Protein AF-0000000076540884 (afdb_homodimer)

InterPro domains:
  IPR003689 Zinc/iron permease [PF02535] (34-153)
  IPR003689 Zinc/iron permease [PF02535] (154-311)
  IPR050799 Zinc Iron Protein (ZIP) Transporter [PTHR12191] (154-318)

Radius of gyration: 28.79 Å; Cα contacts (8 Å, |Δi|>4): 796; chains: 2; bounding box: 103×84×70 Å

Structure (mmCIF, N/CA/C/O backbone):
data_AF-0000000076540884-model_v1
#
loop_
_entity.id
_entity.type
_entity.pdbx_description
1 polymer 'Zinc transporter ZIP12'
#
loop_
_atom_site.group_PDB
_atom_site.id
_atom_site.type_symbol
_atom_site.label_atom_id
_atom_site.label_alt_id
_atom_site.label_comp_id
_atom_site.label_asym_id
_atom_site.label_entity_id
_atom_site.label_seq_id
_atom_site.pdbx_PDB_ins_code
_atom_site.Cartn_x
_atom_site.Cartn_y
_atom_site.Cartn_z
_atom_site.occupancy
_atom_site.B_iso_or_equiv
_atom_site.auth_seq_id
_atom_site.auth_comp_id
_atom_site.auth_asym_id
_atom_site.auth_atom_id
_atom_site.pdbx_PDB_model_num
ATOM 1 N N . MET A 1 1 ? -57.438 -40.156 20.078 1 32.84 1 MET A N 1
ATOM 2 C CA . MET A 1 1 ? -56.438 -39.188 19.578 1 32.84 1 MET A CA 1
ATOM 3 C C . MET A 1 1 ? -57 -37.781 19.547 1 32.84 1 MET A C 1
ATOM 5 O O . MET A 1 1 ? -58 -37.531 18.891 1 32.84 1 MET A O 1
ATOM 9 N N . SER A 1 2 ? -56.781 -36.844 20.578 1 42.16 2 SER A N 1
ATOM 10 C CA . SER A 1 2 ? -57.75 -35.844 21 1 42.16 2 SER A CA 1
ATOM 11 C C . SER A 1 2 ? -57.781 -34.656 20.016 1 42.16 2 SER A C 1
ATOM 13 O O . SER A 1 2 ? -56.75 -34.281 19.453 1 42.16 2 SER A O 1
ATOM 15 N N . PRO A 1 3 ? -59 -34.312 19.531 1 53.84 3 PRO A N 1
ATOM 16 C CA . PRO A 1 3 ? -59.312 -33.188 18.625 1 53.84 3 PRO A CA 1
ATOM 17 C C . PRO A 1 3 ? -58.594 -31.906 19.016 1 53.84 3 PRO A C 1
ATOM 19 O O . PRO A 1 3 ? -58.438 -31 18.188 1 53.84 3 PRO A O 1
ATOM 22 N N . GLY A 1 4 ? -58.219 -31.656 20.297 1 49.09 4 GLY A N 1
ATOM 23 C CA . GLY A 1 4 ? -57.656 -30.438 20.797 1 49.09 4 GLY A CA 1
ATOM 24 C C . GLY A 1 4 ? -56.281 -30.156 20.219 1 49.09 4 GLY A C 1
ATOM 25 O O . GLY A 1 4 ? -55.844 -29 20.141 1 49.09 4 GLY A O 1
ATOM 26 N N . ILE A 1 5 ? -55.469 -31.234 19.969 1 48.28 5 ILE A N 1
ATOM 27 C CA . ILE A 1 5 ? -54.125 -31.047 19.453 1 48.28 5 ILE A CA 1
ATOM 28 C C . ILE A 1 5 ? -54.156 -30.5 18.031 1 48.28 5 ILE A C 1
ATOM 30 O O . ILE A 1 5 ? -53.375 -29.625 17.688 1 48.28 5 ILE A O 1
ATOM 34 N N . ILE A 1 6 ? -55.219 -31 17.234 1 46.09 6 ILE A N 1
ATOM 35 C CA . ILE A 1 6 ? -55.312 -30.562 15.844 1 46.09 6 ILE A CA 1
ATOM 36 C C . ILE A 1 6 ? -55.656 -29.078 15.797 1 46.09 6 ILE A C 1
ATOM 38 O O . ILE A 1 6 ? -55.094 -28.328 14.984 1 46.09 6 ILE A O 1
ATOM 42 N N . GLN A 1 7 ? -56.656 -28.641 16.656 1 44.03 7 GLN A N 1
ATOM 43 C CA . GLN A 1 7 ? -57.062 -27.234 16.609 1 44.03 7 GLN A CA 1
ATOM 44 C C . GLN A 1 7 ? -55.906 -26.297 16.969 1 44.03 7 GLN A C 1
ATOM 46 O O . GLN A 1 7 ? -55.812 -25.203 16.406 1 44.03 7 GLN A O 1
ATOM 51 N N . GLN A 1 8 ? -55.094 -26.703 18.047 1 43.41 8 GLN A N 1
ATOM 52 C CA . GLN A 1 8 ? -53.969 -25.828 18.406 1 43.41 8 GLN A CA 1
ATOM 53 C C . GLN A 1 8 ? -53 -25.703 17.266 1 43.41 8 GLN A C 1
ATOM 55 O O . GLN A 1 8 ? -52.344 -24.656 17.109 1 43.41 8 GLN A O 1
ATOM 60 N N . LEU A 1 9 ? -52.719 -26.828 16.516 1 40.81 9 LEU A N 1
ATOM 61 C CA . LEU A 1 9 ? -51.844 -26.719 15.344 1 40.81 9 LEU A CA 1
ATOM 62 C C . LEU A 1 9 ? -52.438 -25.734 14.328 1 40.81 9 LEU A C 1
ATOM 64 O O . LEU A 1 9 ? -51.688 -24.984 13.68 1 40.81 9 LEU A O 1
ATOM 68 N N . LEU A 1 10 ? -53.719 -25.938 13.953 1 39.59 10 LEU A N 1
ATOM 69 C CA . LEU A 1 10 ? -54.344 -25.094 12.938 1 39.59 10 LEU A CA 1
ATOM 70 C C . LEU A 1 10 ? -54.438 -23.641 13.422 1 39.59 10 LEU A C 1
ATOM 72 O O . LEU A 1 10 ? -54.438 -22.719 12.609 1 39.59 10 LEU A O 1
ATOM 76 N N . SER A 1 11 ? -54.906 -23.438 14.625 1 38.47 11 SER A N 1
ATOM 77 C CA . SER A 1 11 ? -55.062 -22.031 15.031 1 38.47 11 SER A CA 1
ATOM 78 C C . SER A 1 11 ? -53.688 -21.359 15.195 1 38.47 11 SER A C 1
ATOM 80 O O . SER A 1 11 ? -53.625 -20.234 15.672 1 38.47 11 SER A O 1
ATOM 82 N N . CYS A 1 12 ? -52.594 -22.234 15.445 1 35.25 12 CYS A N 1
ATOM 83 C CA . CYS A 1 12 ? -51.344 -21.5 15.414 1 35.25 12 CYS A CA 1
ATOM 84 C C . CYS A 1 12 ? -51.281 -20.578 14.203 1 35.25 12 CYS A C 1
ATOM 86 O O . CYS A 1 12 ? -51 -21.031 13.086 1 35.25 12 CYS A O 1
ATOM 88 N N . SER A 1 13 ? -52.25 -19.75 14.023 1 35.16 13 SER A N 1
ATOM 89 C CA . SER A 1 13 ? -52.219 -18.578 13.156 1 35.16 13 SER A CA 1
ATOM 90 C C . SER A 1 13 ? -50.781 -18.078 12.992 1 35.16 13 SER A C 1
ATOM 92 O O . SER A 1 13 ? -50.094 -17.828 13.984 1 35.16 13 SER A O 1
ATOM 94 N N . CYS A 1 14 ? -50.031 -18.547 12.016 1 34.31 14 CYS A N 1
ATOM 95 C CA . CYS A 1 14 ? -48.812 -17.984 11.422 1 34.31 14 CYS A CA 1
ATOM 96 C C . CYS A 1 14 ? -48.812 -16.469 11.539 1 34.31 14 CYS A C 1
ATOM 98 O O . CYS A 1 14 ? -49.469 -15.773 10.75 1 34.31 14 CYS A O 1
ATOM 100 N N . GLN A 1 15 ? -49.219 -15.812 12.656 1 34.16 15 GLN A N 1
ATOM 101 C CA . GLN A 1 15 ? -48.906 -14.391 12.711 1 34.16 15 GLN A CA 1
ATOM 102 C C . GLN A 1 15 ? -47.625 -14.07 11.914 1 34.16 15 GLN A C 1
ATOM 104 O O . GLN A 1 15 ? -46.562 -14.656 12.164 1 34.16 15 GLN A O 1
ATOM 109 N N . LEU A 1 16 ? -47.781 -13.781 10.617 1 33.38 16 LEU A N 1
ATOM 110 C CA . LEU A 1 16 ? -46.781 -13.125 9.773 1 33.38 16 LEU A CA 1
ATOM 111 C C . LEU A 1 16 ? -45.875 -12.234 10.617 1 33.38 16 LEU A C 1
ATOM 113 O O . LEU A 1 16 ? -46.344 -11.516 11.5 1 33.38 16 LEU A O 1
ATOM 117 N N . PRO A 1 17 ? -44.625 -12.766 10.844 1 36.53 17 PRO A N 1
ATOM 118 C CA . PRO A 1 17 ? -43.75 -11.844 11.562 1 36.53 17 PRO A CA 1
ATOM 119 C C . PRO A 1 17 ? -44.094 -10.375 11.305 1 36.53 17 PRO A C 1
ATOM 121 O O . PRO A 1 17 ? -44.531 -10.023 10.211 1 36.53 17 PRO A O 1
ATOM 124 N N . GLU A 1 18 ? -44.781 -9.664 12.211 1 36.97 18 GLU A N 1
ATOM 125 C CA . GLU A 1 18 ? -44.969 -8.211 12.156 1 36.97 18 GLU A CA 1
ATOM 126 C C . GLU A 1 18 ? -43.969 -7.562 11.18 1 36.97 18 GLU A C 1
ATOM 128 O O . GLU A 1 18 ? -42.938 -8.141 10.852 1 36.97 18 GLU A O 1
ATOM 133 N N . ASP A 1 19 ? -44.375 -6.234 10.781 1 34.28 19 ASP A N 1
ATOM 134 C CA . ASP A 1 19 ? -43.844 -5.27 9.828 1 34.28 19 ASP A CA 1
ATOM 135 C C . ASP A 1 19 ? -42.344 -5.176 9.922 1 34.28 19 ASP A C 1
ATOM 137 O O . ASP A 1 19 ? -41.781 -4.836 10.977 1 34.28 19 ASP A O 1
ATOM 141 N N . GLN A 1 20 ? -41.562 -6.066 9.578 1 36.38 20 GLN A N 1
ATOM 142 C CA . GLN A 1 20 ? -40.219 -5.633 9.195 1 36.38 20 GLN A CA 1
ATOM 143 C C . GLN A 1 20 ? -40.188 -4.129 8.945 1 36.38 20 GLN A C 1
ATOM 145 O O . GLN A 1 20 ? -40.75 -3.643 7.961 1 36.38 20 GLN A O 1
ATOM 150 N N . ALA A 1 21 ? -40.562 -3.299 9.875 1 35.16 21 ALA A N 1
ATOM 151 C CA . ALA A 1 21 ? -40.531 -1.841 9.82 1 35.16 21 ALA A CA 1
ATOM 152 C C . ALA A 1 21 ? -39.531 -1.366 8.773 1 35.16 21 ALA A C 1
ATOM 154 O O . ALA A 1 21 ? -38.312 -1.637 8.883 1 35.16 21 ALA A O 1
ATOM 155 N N . THR A 1 22 ? -39.75 -1.395 7.555 1 40.94 22 THR A N 1
ATOM 156 C CA . THR A 1 22 ? -39.031 -0.708 6.488 1 40.94 22 THR A CA 1
ATOM 157 C C . THR A 1 22 ? -38.281 0.488 7.039 1 40.94 22 THR A C 1
ATOM 159 O O . THR A 1 22 ? -38.875 1.412 7.598 1 40.94 22 THR A O 1
ATOM 162 N N . LYS A 1 23 ? -37.312 0.37 7.836 1 44.16 23 LYS A N 1
ATOM 163 C CA . LYS A 1 23 ? -36.469 1.524 8.172 1 44.16 23 LYS A CA 1
ATOM 164 C C . LYS A 1 23 ? -36.625 2.637 7.141 1 44.16 23 LYS A C 1
ATOM 166 O O . LYS A 1 23 ? -36.344 2.439 5.957 1 44.16 23 LYS A O 1
ATOM 171 N N . LEU A 1 24 ? -37.594 3.488 7.219 1 49.41 24 LEU A N 1
ATOM 172 C CA . LEU A 1 24 ? -37.781 4.664 6.371 1 49.41 24 LEU A CA 1
ATOM 173 C C . LEU A 1 24 ? -36.438 5.363 6.133 1 49.41 24 LEU A C 1
ATOM 175 O O . LEU A 1 24 ? -35.625 5.488 7.055 1 49.41 24 LEU A O 1
ATOM 179 N N . PRO A 1 25 ? -36.094 5.375 4.832 1 59.09 25 PRO A N 1
ATOM 180 C CA . PRO A 1 25 ? -34.906 6.184 4.547 1 59.09 25 PRO A CA 1
ATOM 181 C C . PRO A 1 25 ? -34.875 7.488 5.344 1 59.09 25 PRO A C 1
ATOM 183 O O . PRO A 1 25 ? -35.938 8.039 5.672 1 59.09 25 PRO A O 1
ATOM 186 N N . PRO A 1 26 ? -33.844 7.73 6.023 1 61.72 26 PRO A N 1
ATOM 187 C CA . PRO A 1 26 ? -33.719 8.969 6.793 1 61.72 26 PRO A CA 1
ATOM 188 C C . PRO A 1 26 ? -34.25 10.188 6.027 1 61.72 26 PRO A C 1
ATOM 190 O O . PRO A 1 26 ? -34.156 10.227 4.797 1 61.72 26 PRO A O 1
ATOM 193 N N . THR A 1 27 ? -35.031 11.031 6.656 1 71.06 27 THR A N 1
ATOM 194 C CA . THR A 1 27 ? -35.469 12.297 6.062 1 71.06 27 THR A CA 1
ATOM 195 C C . THR A 1 27 ? -34.281 13.125 5.621 1 71.06 27 THR A C 1
ATOM 197 O O . THR A 1 27 ? -33.156 12.906 6.098 1 71.06 27 THR A O 1
ATOM 200 N N . THR A 1 28 ? -34.469 13.938 4.578 1 73.12 28 THR A N 1
ATOM 201 C CA . THR A 1 28 ? -33.406 14.781 4.047 1 73.12 28 THR A CA 1
ATOM 202 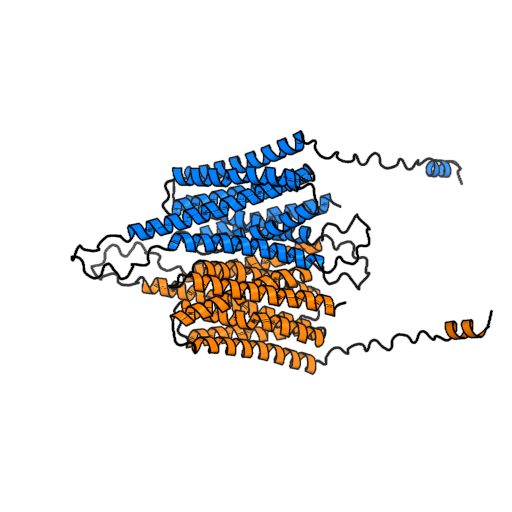C C . THR A 1 28 ? -32.719 15.57 5.164 1 73.12 28 THR A C 1
ATOM 204 O O . THR A 1 28 ? -31.5 15.711 5.18 1 73.12 28 THR A O 1
ATOM 207 N N . LEU A 1 29 ? -33.594 16.047 6.074 1 73.94 29 LEU A N 1
ATOM 208 C CA . LEU A 1 29 ? -33.062 16.828 7.184 1 73.94 29 LEU A CA 1
ATOM 209 C C . LEU A 1 29 ? -32.25 15.945 8.125 1 73.94 29 LEU A C 1
ATOM 211 O O . LEU A 1 29 ? -31.203 16.375 8.648 1 73.94 29 LEU A O 1
ATOM 215 N N . GLU A 1 30 ? -32.75 14.773 8.234 1 73.69 30 GLU A N 1
ATOM 216 C CA . GLU A 1 30 ? -32.031 13.859 9.117 1 73.69 30 GLU A CA 1
ATOM 217 C C . GLU A 1 30 ? -30.719 13.406 8.484 1 73.69 30 GLU A C 1
ATOM 219 O O . GLU A 1 30 ? -29.688 13.367 9.156 1 73.69 30 GLU A O 1
ATOM 224 N N . LYS A 1 31 ? -30.828 13.289 7.277 1 80.5 31 LYS A N 1
ATOM 225 C CA . LYS A 1 31 ? -29.641 12.852 6.547 1 80.5 31 LYS A CA 1
ATOM 226 C C . LYS A 1 31 ? -28.578 13.938 6.539 1 80.5 31 LYS A C 1
ATOM 228 O O . LYS A 1 31 ? -27.406 13.68 6.867 1 80.5 31 LYS A O 1
ATOM 233 N N . TYR A 1 32 ? -29 15.148 6.223 1 85 32 TYR A N 1
ATOM 234 C CA . TYR A 1 32 ? -28.062 16.266 6.137 1 85 32 TYR A CA 1
ATOM 235 C C . TYR A 1 32 ? -27.594 16.688 7.52 1 85 32 TYR A C 1
ATOM 237 O O . TYR A 1 32 ? -26.422 17.047 7.699 1 85 32 TYR A O 1
ATOM 245 N N . GLY A 1 33 ? -28.422 16.609 8.445 1 88.81 33 GLY A N 1
ATOM 246 C CA . GLY A 1 33 ? -28.062 16.984 9.797 1 88.81 33 GLY A CA 1
ATOM 247 C C . GLY A 1 33 ? -27.094 16.016 10.453 1 88.81 33 GLY A C 1
ATOM 248 O O . GLY A 1 33 ? -26.047 16.422 10.945 1 88.81 33 GLY A O 1
ATOM 249 N N . TYR A 1 34 ? -27.453 14.75 10.391 1 87.06 34 TYR A N 1
ATOM 250 C CA . TYR A 1 34 ? -26.625 13.742 11.039 1 87.06 34 TYR A CA 1
ATOM 251 C C . TYR A 1 34 ? -25.266 13.648 10.359 1 87.06 34 TYR A C 1
ATOM 253 O O . TYR A 1 34 ? -24.234 13.516 11.031 1 87.06 34 TYR A O 1
ATOM 261 N N . SER A 1 35 ? -25.281 13.727 9.109 1 89.75 35 SER A N 1
ATOM 262 C CA . SER A 1 35 ? -24.016 13.625 8.398 1 89.75 35 SER A CA 1
ATOM 263 C C . SER A 1 35 ? -23.141 14.844 8.648 1 89.75 35 SER A C 1
ATOM 265 O O . SER A 1 35 ? -21.922 14.719 8.82 1 89.75 35 SER A O 1
ATOM 267 N N . THR A 1 36 ? -23.75 16.047 8.68 1 92.69 36 THR A N 1
ATOM 268 C CA . THR A 1 36 ? -23 17.266 8.984 1 92.69 36 THR A CA 1
ATOM 269 C C . THR A 1 36 ? -22.422 17.203 10.391 1 92.69 36 THR A C 1
ATOM 271 O O . THR A 1 36 ? -21.281 17.594 10.625 1 92.69 36 THR A O 1
ATOM 274 N N . ALA A 1 37 ? -23.172 16.719 11.273 1 92.31 37 ALA A N 1
ATOM 275 C CA . ALA A 1 37 ? -22.703 16.562 12.648 1 92.31 37 ALA A CA 1
ATOM 276 C C . ALA A 1 37 ? -21.562 15.57 12.727 1 92.31 37 ALA A C 1
ATOM 278 O O . ALA A 1 37 ? -20.609 15.773 13.484 1 92.31 37 ALA A O 1
ATOM 279 N N . ALA A 1 38 ? -21.688 14.609 11.969 1 90.38 38 ALA A N 1
ATOM 280 C CA . ALA A 1 38 ? -20.641 13.594 11.953 1 90.38 38 ALA A CA 1
ATOM 281 C C . ALA A 1 38 ? -19.328 14.18 11.469 1 90.38 38 ALA A C 1
ATOM 283 O O . ALA A 1 38 ? -18.281 13.969 12.086 1 90.38 38 ALA A O 1
ATOM 284 N N . VAL A 1 39 ? -19.391 14.891 10.398 1 92.06 39 VAL A N 1
ATOM 285 C CA . VAL A 1 39 ? -18.172 15.477 9.844 1 92.06 39 VAL A CA 1
ATOM 286 C C . VAL A 1 39 ? -17.641 16.562 10.789 1 92.06 39 VAL A C 1
ATOM 288 O O . VAL A 1 39 ? -16.438 16.719 10.938 1 92.06 39 VAL A O 1
ATOM 291 N N . ALA A 1 40 ? -18.547 17.281 11.398 1 92.81 40 ALA A N 1
ATOM 292 C CA . ALA A 1 40 ? -18.141 18.266 12.391 1 92.81 40 ALA A CA 1
ATOM 293 C C . ALA A 1 40 ? -17.406 17.594 13.555 1 92.81 40 ALA A C 1
ATOM 295 O O . ALA A 1 40 ? -16.375 18.109 14.016 1 92.81 40 ALA A O 1
ATOM 296 N N . LEU A 1 41 ? -17.922 16.562 13.969 1 88.12 41 LEU A N 1
ATOM 297 C CA . LEU A 1 41 ? -17.281 15.805 15.047 1 88.12 41 LEU A CA 1
ATOM 298 C C . LEU A 1 41 ? -15.906 15.32 14.625 1 88.12 41 LEU A C 1
ATOM 300 O O . LEU A 1 41 ? -14.961 15.375 15.414 1 88.12 41 LEU A O 1
ATOM 304 N N . LEU A 1 42 ? -15.852 14.883 13.445 1 86.25 42 LEU A N 1
ATOM 305 C CA . LEU A 1 42 ? -14.57 14.406 12.922 1 86.25 42 LEU A CA 1
ATOM 306 C C . LEU A 1 42 ? -13.562 15.547 12.852 1 86.25 42 LEU A C 1
ATOM 308 O O . LEU A 1 42 ? -12.406 15.383 13.266 1 86.25 42 LEU A O 1
ATOM 312 N N . THR A 1 43 ? -14.008 16.625 12.344 1 87 43 THR A N 1
ATOM 313 C CA . THR A 1 43 ? -13.125 17.781 12.172 1 87 43 THR A CA 1
ATOM 314 C C . THR A 1 43 ? -12.703 18.344 13.531 1 87 43 THR A C 1
ATOM 316 O O . THR A 1 43 ? -11.523 18.609 13.75 1 87 43 THR A O 1
ATOM 319 N N . LEU A 1 44 ? -13.609 18.438 14.414 1 85.38 44 LEU A N 1
ATOM 320 C CA . LEU A 1 44 ? -13.312 18.969 15.742 1 85.38 44 LEU A CA 1
ATOM 321 C C . LEU A 1 44 ? -12.453 17.984 16.531 1 85.38 44 LEU A C 1
ATOM 323 O O . LEU A 1 44 ? -11.531 18.375 17.234 1 85.38 44 LEU A O 1
ATOM 327 N N . GLY A 1 45 ? -12.852 16.75 16.422 1 77.44 45 GLY A N 1
ATOM 328 C CA . GLY A 1 45 ? -12.055 15.734 17.078 1 77.44 45 GLY A CA 1
ATOM 329 C C . GLY A 1 45 ? -10.609 15.711 16.641 1 77.44 45 GLY A C 1
ATOM 330 O O . GLY A 1 45 ? -9.695 15.578 17.453 1 77.44 45 GLY A O 1
ATOM 331 N N . SER A 1 46 ? -10.406 15.852 15.352 1 76.56 46 SER A N 1
ATOM 332 C CA . SER A 1 46 ? -9.047 15.836 14.812 1 76.56 46 SER A CA 1
ATOM 333 C C . SER A 1 46 ? -8.266 17.078 15.234 1 76.56 46 SER A C 1
ATOM 335 O O . SER A 1 46 ? -7.07 16.984 15.516 1 76.56 46 SER A O 1
ATOM 337 N N . MET A 1 47 ? -8.992 18.188 15.367 1 80 47 MET A N 1
ATOM 338 C CA . MET A 1 47 ? -8.352 19.406 15.844 1 80 47 MET A CA 1
ATOM 339 C C . MET A 1 47 ? -7.973 19.297 17.312 1 80 47 MET A C 1
ATOM 341 O O . MET A 1 47 ? -6.918 19.766 17.734 1 80 47 MET A O 1
ATOM 345 N N . LEU A 1 48 ? -8.797 18.641 18 1 75.56 48 LEU A N 1
ATOM 346 C CA . LEU A 1 48 ? -8.508 18.438 19.422 1 75.56 48 LEU A CA 1
ATOM 347 C C . LEU A 1 48 ? -7.305 17.516 19.609 1 75.56 48 LEU A C 1
ATOM 349 O O . LEU A 1 48 ? -6.477 17.75 20.484 1 75.56 48 LEU A O 1
ATOM 353 N N . GLY A 1 49 ? -7.223 16.547 18.781 1 70.81 49 GLY A N 1
ATOM 354 C CA . GLY A 1 49 ? -6.059 15.68 18.812 1 70.81 49 GLY A CA 1
ATOM 355 C C . GLY A 1 49 ? -4.754 16.422 18.578 1 70.81 49 GLY A C 1
ATOM 356 O O . GLY A 1 49 ? -3.758 16.156 19.25 1 70.81 49 GLY A O 1
ATOM 357 N N . THR A 1 50 ? -4.812 17.328 17.719 1 73 50 THR A N 1
ATOM 358 C CA . THR A 1 50 ? -3.627 18.109 17.375 1 73 50 THR A CA 1
ATOM 359 C C . THR A 1 50 ? -3.232 19.016 18.531 1 73 50 THR A C 1
ATOM 361 O O . THR A 1 50 ? -2.045 19.219 18.797 1 73 50 THR A O 1
ATOM 364 N N . THR A 1 51 ? -4.227 19.5 19.234 1 71.19 51 THR A N 1
ATOM 365 C CA . THR A 1 51 ? -3.963 20.375 20.375 1 71.19 51 THR A CA 1
ATOM 366 C C . THR A 1 51 ? -3.303 19.609 21.516 1 71.19 51 THR A C 1
ATOM 368 O O . THR A 1 51 ? -2.518 20.172 22.281 1 71.19 51 THR A O 1
ATOM 371 N N . LEU A 1 52 ? -3.578 18.328 21.531 1 66.62 52 LEU A N 1
ATOM 372 C CA . LEU A 1 52 ? -2.988 17.5 22.578 1 66.62 52 LEU A CA 1
ATOM 373 C C . LEU A 1 52 ? -1.477 17.391 22.391 1 66.62 52 LEU A C 1
ATOM 375 O O . LEU A 1 52 ? -0.738 17.266 23.375 1 66.62 52 LEU A O 1
ATOM 379 N N . ILE A 1 53 ? -1.102 17.438 21.156 1 64.25 53 ILE A N 1
ATOM 380 C CA . ILE A 1 53 ? 0.325 17.375 20.859 1 64.25 53 ILE A CA 1
ATOM 381 C C . ILE A 1 53 ? 1.006 18.656 21.328 1 64.25 53 ILE A C 1
ATOM 383 O O . ILE A 1 53 ? 2.166 18.641 21.75 1 64.25 53 ILE A O 1
ATOM 387 N N . LEU A 1 54 ? 0.262 19.688 21.281 1 63.09 54 LEU A N 1
ATOM 388 C CA . LEU A 1 54 ? 0.835 20.969 21.672 1 63.09 54 LEU A CA 1
ATOM 389 C C . LEU A 1 54 ? 1.036 21.031 23.188 1 63.09 54 LEU A C 1
ATOM 391 O O . LEU A 1 54 ? 1.901 21.766 23.672 1 63.09 54 LEU A O 1
ATOM 395 N N . PHE A 1 55 ? 0.251 20.312 23.891 1 57.94 55 PHE A N 1
ATOM 396 C CA . PHE A 1 55 ? 0.317 20.422 25.344 1 57.94 55 PHE A CA 1
ATOM 397 C C . PHE A 1 55 ? 1.422 19.531 25.906 1 57.94 55 PHE A C 1
ATOM 399 O O . PHE A 1 55 ? 1.626 19.484 27.125 1 57.94 55 PHE A O 1
ATOM 406 N N . HIS A 1 56 ? 1.919 18.672 25.109 1 56.47 56 HIS A N 1
ATOM 407 C CA . HIS A 1 56 ? 2.945 17.875 25.766 1 56.47 56 HIS A CA 1
ATOM 408 C C . HIS A 1 56 ? 4.328 18.484 25.562 1 56.47 56 HIS A C 1
ATOM 410 O O . HIS A 1 56 ? 4.695 18.859 24.453 1 56.47 56 HIS A O 1
ATOM 416 N N . SER A 1 57 ? 4.895 19 26.609 1 53 57 SER A N 1
ATOM 417 C CA . SER A 1 57 ? 6.074 19.828 26.828 1 53 57 SER A CA 1
ATOM 418 C C . SER A 1 57 ? 7.336 19.156 26.312 1 53 57 SER A C 1
ATOM 420 O O . SER A 1 57 ? 8.273 19.812 25.859 1 53 57 SER A O 1
ATOM 422 N N . CYS A 1 58 ? 7.547 17.828 26.594 1 55.94 58 CYS A N 1
ATOM 423 C CA . CYS A 1 58 ? 8.875 17.328 26.25 1 55.94 58 CYS A CA 1
ATOM 424 C C . CYS A 1 58 ? 8.883 16.75 24.844 1 55.94 58 CYS A C 1
ATOM 426 O O . CYS A 1 58 ? 8.031 15.922 24.5 1 55.94 58 CYS A O 1
ATOM 428 N N . GLU A 1 59 ? 9.641 17.406 24.031 1 61.53 59 GLU A N 1
ATOM 429 C CA . GLU A 1 59 ? 9.773 17.156 22.594 1 61.53 59 GLU A CA 1
ATOM 430 C C . GLU A 1 59 ? 9.883 15.656 22.312 1 61.53 59 GLU A C 1
ATOM 432 O O . GLU A 1 59 ? 9.242 15.148 21.391 1 61.53 59 GLU A O 1
ATOM 437 N N . GLU A 1 60 ? 10.586 14.992 23.297 1 66.06 60 GLU A N 1
ATOM 438 C CA . GLU A 1 60 ? 10.844 13.586 23.016 1 66.06 60 GLU A CA 1
ATOM 439 C C . GLU A 1 60 ? 9.586 12.742 23.219 1 66.06 60 GLU A C 1
ATOM 441 O O . GLU A 1 60 ? 9.289 11.852 22.422 1 66.06 60 GLU A O 1
ATOM 446 N N . ASN A 1 61 ? 8.922 13.039 24.312 1 73 61 ASN A N 1
ATOM 447 C CA . ASN A 1 61 ? 7.695 12.297 24.594 1 73 61 ASN A CA 1
ATOM 448 C C . ASN A 1 61 ? 6.617 12.578 23.547 1 73 61 ASN A C 1
ATOM 450 O O . ASN A 1 61 ? 5.832 11.688 23.219 1 73 61 ASN A O 1
ATOM 454 N N . TYR A 1 62 ? 6.844 13.695 23.078 1 69.19 62 TYR A N 1
ATOM 455 C CA . TYR A 1 62 ? 5.895 14.094 22.047 1 69.19 62 TYR A CA 1
ATOM 456 C C . TYR A 1 62 ? 6.066 13.242 20.797 1 69.19 62 TYR A C 1
ATOM 458 O O . TYR A 1 62 ? 5.082 12.742 20.234 1 69.19 62 TYR A O 1
ATOM 466 N N . ARG A 1 63 ? 7.238 12.977 20.453 1 71.75 63 ARG A N 1
ATOM 467 C CA . ARG A 1 63 ? 7.516 12.18 19.266 1 71.75 63 ARG A CA 1
ATOM 468 C C . ARG A 1 63 ? 7.051 10.734 19.453 1 71.75 63 ARG A C 1
ATOM 470 O O . ARG A 1 63 ? 6.547 10.117 18.516 1 71.75 63 ARG A O 1
ATOM 477 N N . LEU A 1 64 ? 7.18 10.344 20.656 1 78.88 64 LEU A N 1
ATOM 478 C CA . LEU A 1 64 ? 6.793 8.969 20.953 1 78.88 64 LEU A CA 1
ATOM 479 C C . LEU A 1 64 ? 5.277 8.805 20.891 1 78.88 64 LEU A C 1
ATOM 481 O O . LEU A 1 64 ? 4.781 7.848 20.297 1 78.88 64 LEU A O 1
ATOM 485 N N . ILE A 1 65 ? 4.633 9.703 21.438 1 77.12 65 ILE A N 1
ATOM 486 C CA . ILE A 1 65 ? 3.176 9.656 21.438 1 77.12 65 ILE A CA 1
ATOM 487 C C . ILE A 1 65 ? 2.658 9.805 20 1 77.12 65 ILE A C 1
ATOM 489 O O . ILE A 1 65 ? 1.691 9.141 19.625 1 77.12 65 ILE A O 1
ATOM 493 N N . LEU A 1 66 ? 3.357 10.609 19.328 1 73.75 66 LEU A N 1
ATOM 494 C CA . LEU A 1 66 ? 2.969 10.797 17.938 1 73.75 66 LEU A CA 1
ATOM 495 C C . LEU A 1 66 ? 3.096 9.492 17.156 1 73.75 66 LEU A C 1
ATOM 497 O O . LEU A 1 66 ? 2.244 9.172 16.312 1 73.75 66 LEU A O 1
ATOM 501 N N . GLN A 1 67 ? 4.078 8.781 17.406 1 80.19 67 GLN A N 1
ATOM 502 C CA . GLN A 1 67 ? 4.316 7.535 16.688 1 80.19 67 GLN A CA 1
ATOM 503 C C . GLN A 1 67 ? 3.266 6.488 17.047 1 80.19 67 GLN A C 1
ATOM 505 O O . GLN A 1 67 ? 2.889 5.672 16.203 1 80.19 67 GLN A O 1
ATOM 510 N N . LEU A 1 68 ? 2.779 6.543 18.25 1 83.75 68 LEU A N 1
ATOM 511 C CA . LEU A 1 68 ? 1.667 5.688 18.641 1 83.75 68 LEU A CA 1
ATOM 512 C C . LEU A 1 68 ? 0.435 5.969 17.781 1 83.75 68 LEU A C 1
ATOM 514 O O . LEU A 1 68 ? -0.202 5.043 17.281 1 83.75 68 LEU A O 1
ATOM 518 N N . PHE A 1 69 ? 0.239 7.195 17.594 1 77.56 69 PHE A N 1
ATOM 519 C CA . PHE A 1 69 ? -0.956 7.59 16.859 1 77.56 69 PHE A CA 1
ATOM 520 C C . PHE A 1 69 ? -0.78 7.344 15.359 1 77.56 69 PHE A C 1
ATOM 522 O O . PHE A 1 69 ? -1.743 7.016 14.664 1 77.56 69 PHE A O 1
ATOM 529 N N . VAL A 1 70 ? 0.42 7.523 14.859 1 78.75 70 VAL A N 1
ATOM 530 C CA . VAL A 1 70 ? 0.684 7.199 13.461 1 78.75 70 VAL A CA 1
ATOM 531 C C . VAL A 1 70 ? 0.448 5.711 13.219 1 78.75 70 VAL A C 1
ATOM 533 O O . VAL A 1 70 ? -0.176 5.328 12.227 1 78.75 70 VAL A O 1
ATOM 536 N N . GLY A 1 71 ? 0.95 4.898 14.164 1 86.62 71 GLY A N 1
ATOM 537 C CA . GLY A 1 71 ? 0.683 3.473 14.078 1 86.62 71 GLY A CA 1
ATOM 538 C C . GLY A 1 71 ? -0.797 3.141 14.086 1 86.62 71 GLY A C 1
ATOM 539 O O . GLY A 1 71 ? -1.254 2.303 13.305 1 86.62 71 GLY A O 1
ATOM 540 N N . LEU A 1 72 ? -1.49 3.791 14.914 1 84.44 72 LEU A N 1
ATOM 541 C CA . LEU A 1 72 ? -2.934 3.598 14.992 1 84.44 72 LEU A CA 1
ATOM 542 C C . LEU A 1 72 ? -3.607 3.973 13.68 1 84.44 72 LEU A C 1
ATOM 544 O O . LEU A 1 72 ? -4.5 3.264 13.211 1 84.44 72 LEU A O 1
ATOM 548 N N . ALA A 1 73 ? -3.186 5.047 13.117 1 78.94 73 ALA A N 1
ATOM 549 C CA . ALA A 1 73 ? -3.744 5.512 11.852 1 78.94 73 ALA A CA 1
ATOM 550 C C . ALA A 1 73 ? -3.479 4.512 10.734 1 78.94 73 ALA A C 1
ATOM 552 O O . ALA A 1 73 ? -4.383 4.176 9.969 1 78.94 73 ALA A O 1
ATOM 553 N N . VAL A 1 74 ? -2.246 4.039 10.609 1 87.19 74 VAL A N 1
ATOM 554 C CA . VAL A 1 74 ? -1.871 3.076 9.578 1 87.19 74 VAL A CA 1
ATOM 555 C C . VAL A 1 74 ? -2.703 1.805 9.734 1 87.19 74 VAL A C 1
ATOM 557 O O . VAL A 1 74 ? -3.234 1.282 8.75 1 87.19 74 VAL A O 1
ATOM 560 N N . GLY A 1 75 ? -2.816 1.321 10.984 1 89.31 75 GLY A N 1
ATOM 561 C CA . GLY A 1 75 ? -3.604 0.127 11.25 1 89.31 75 GLY A CA 1
ATOM 562 C C . GLY A 1 75 ? -5.07 0.291 10.898 1 89.31 75 GLY A C 1
ATOM 563 O O . GLY A 1 75 ? -5.672 -0.595 10.289 1 89.31 75 GLY A O 1
ATOM 564 N N . THR A 1 76 ? -5.625 1.356 11.234 1 84.12 76 THR A N 1
ATOM 565 C CA . THR A 1 76 ? -7.047 1.593 11 1 84.12 76 THR A CA 1
ATOM 566 C C . THR A 1 76 ? -7.328 1.789 9.516 1 84.12 76 THR A C 1
ATOM 568 O O . THR A 1 76 ? -8.258 1.189 8.969 1 84.12 76 THR A O 1
ATOM 571 N N . LEU A 1 77 ? -6.523 2.613 8.867 1 82.19 77 LEU A N 1
ATOM 572 C CA . LEU A 1 77 ? -6.758 2.916 7.461 1 82.19 77 LEU A CA 1
ATOM 573 C C . LEU A 1 77 ? -6.535 1.682 6.594 1 82.19 77 LEU A C 1
ATOM 575 O O . LEU A 1 77 ? -7.367 1.358 5.742 1 82.19 77 LEU A O 1
ATOM 579 N N . SER A 1 78 ? -5.387 1.048 6.766 1 90.25 78 SER A N 1
ATOM 580 C CA . SER A 1 78 ? -5.121 -0.164 5.996 1 90.25 78 SER A CA 1
ATOM 581 C C . SER A 1 78 ? -6.121 -1.264 6.336 1 90.25 78 SER A C 1
ATOM 583 O O . SER A 1 78 ? -6.566 -1.999 5.453 1 90.25 78 SER A O 1
ATOM 585 N N . GLY A 1 79 ? -6.449 -1.371 7.664 1 88.38 79 GLY A N 1
ATOM 586 C CA . GLY A 1 79 ? -7.465 -2.334 8.062 1 88.38 79 GLY A CA 1
ATOM 587 C C . GLY A 1 79 ? -8.82 -2.07 7.434 1 88.38 79 GLY A C 1
ATOM 588 O O . GLY A 1 79 ? -9.508 -3.004 7.012 1 88.38 79 GLY A O 1
ATOM 589 N N . ASP A 1 80 ? -9.219 -0.864 7.387 1 82.81 80 ASP A N 1
ATOM 590 C CA . ASP A 1 80 ? -10.492 -0.512 6.777 1 82.81 80 ASP A CA 1
ATOM 591 C C . ASP A 1 80 ? -10.508 -0.868 5.293 1 82.81 80 ASP A C 1
ATOM 593 O O . ASP A 1 80 ? -11.484 -1.432 4.793 1 82.81 80 ASP A O 1
ATOM 597 N N . ALA A 1 81 ? -9.469 -0.515 4.613 1 87.19 81 ALA A N 1
ATOM 598 C CA . ALA A 1 81 ? -9.367 -0.817 3.189 1 87.19 81 ALA A CA 1
ATOM 599 C C . ALA A 1 81 ? -9.43 -2.322 2.941 1 87.19 81 ALA A C 1
ATOM 601 O O . ALA A 1 81 ? -10.164 -2.787 2.066 1 87.19 81 ALA A O 1
ATOM 602 N N . LEU A 1 82 ? -8.773 -3.117 3.752 1 90.56 82 LEU A N 1
ATOM 603 C CA . LEU A 1 82 ? -8.594 -4.539 3.477 1 90.56 82 LEU A CA 1
ATOM 604 C C . LEU A 1 82 ? -9.742 -5.355 4.055 1 90.56 82 LEU A C 1
ATOM 606 O O . LEU A 1 82 ? -10.227 -6.293 3.416 1 90.56 82 LEU A O 1
ATOM 610 N N . PHE A 1 83 ? -10.242 -4.988 5.227 1 86.81 83 PHE A N 1
ATOM 611 C CA . PHE A 1 83 ? -11.266 -5.785 5.895 1 86.81 83 PHE A CA 1
ATOM 612 C C . PHE A 1 83 ? -12.656 -5.379 5.426 1 86.81 83 PHE A C 1
ATOM 614 O O . PHE A 1 83 ? -13.586 -6.195 5.441 1 86.81 83 PHE A O 1
ATOM 621 N N . HIS A 1 84 ? -12.812 -4.148 5.047 1 82.19 84 HIS A N 1
ATOM 622 C CA . HIS A 1 84 ? -14.18 -3.674 4.828 1 82.19 84 HIS A CA 1
ATOM 623 C C . HIS A 1 84 ? -14.383 -3.24 3.381 1 82.19 84 HIS A C 1
ATOM 625 O O . HIS A 1 84 ? -15.188 -3.832 2.658 1 82.19 84 HIS A O 1
ATOM 631 N N . LEU A 1 85 ? -13.617 -2.361 2.912 1 82.31 85 LEU A N 1
ATOM 632 C CA . LEU A 1 85 ? -13.891 -1.729 1.627 1 82.31 85 LEU A CA 1
ATOM 633 C C . LEU A 1 85 ? -13.672 -2.707 0.479 1 82.31 85 LEU A C 1
ATOM 635 O O . LEU A 1 85 ? -14.523 -2.848 -0.397 1 82.31 85 LEU A O 1
ATOM 639 N N . ILE A 1 86 ? -12.531 -3.422 0.496 1 87.25 86 ILE A N 1
ATOM 640 C CA . ILE A 1 86 ? -12.203 -4.309 -0.615 1 87.25 86 ILE A CA 1
ATOM 641 C C . ILE A 1 86 ? -13.227 -5.438 -0.695 1 87.25 86 ILE A C 1
ATOM 643 O O . ILE A 1 86 ? -13.797 -5.695 -1.758 1 87.25 86 ILE A O 1
ATOM 647 N N . PRO A 1 87 ? -13.555 -6.109 0.384 1 85.19 87 PRO A N 1
ATOM 648 C CA . PRO A 1 87 ? -14.594 -7.141 0.297 1 85.19 87 PRO A CA 1
ATOM 649 C C . PRO A 1 87 ? -15.945 -6.578 -0.115 1 85.19 87 PRO A C 1
ATOM 651 O O . PRO A 1 87 ? -16.703 -7.234 -0.84 1 85.19 87 PRO A O 1
ATOM 654 N N . GLN A 1 88 ? -16.281 -5.395 0.341 1 78.88 88 GLN A N 1
ATOM 655 C CA . GLN A 1 88 ? -17.562 -4.77 -0.021 1 78.88 88 GLN A CA 1
ATOM 656 C C . GLN A 1 88 ? -17.625 -4.48 -1.519 1 78.88 88 GLN A C 1
ATOM 658 O O . GLN A 1 88 ? -18.641 -4.73 -2.16 1 78.88 88 GLN A O 1
ATOM 663 N N . VAL A 1 89 ? -16.594 -3.982 -2.023 1 81.25 89 VAL A N 1
ATOM 664 C CA . VAL A 1 89 ? -16.516 -3.635 -3.439 1 81.25 89 VAL A CA 1
ATOM 665 C C . VAL A 1 89 ? -16.578 -4.906 -4.285 1 81.25 89 VAL A C 1
ATOM 667 O O . VAL A 1 89 ? -17.156 -4.906 -5.379 1 81.25 89 VAL A O 1
ATOM 670 N N . LEU A 1 90 ? -15.992 -6.012 -3.754 1 83.31 90 LEU A N 1
ATOM 671 C CA . LEU A 1 90 ? -15.953 -7.266 -4.496 1 83.31 90 LEU A CA 1
ATOM 672 C C . LEU A 1 90 ? -17.25 -8.055 -4.305 1 83.31 90 LEU A C 1
ATOM 674 O O . LEU A 1 90 ? -17.453 -9.094 -4.93 1 83.31 90 LEU A O 1
ATOM 678 N N . GLY A 1 91 ? -18.219 -7.512 -3.631 1 71.19 91 GLY A N 1
ATOM 679 C CA . GLY A 1 91 ? -19.547 -8.07 -3.473 1 71.19 91 GLY A CA 1
ATOM 680 C C . GLY A 1 91 ? -19.594 -9.281 -2.559 1 71.19 91 GLY A C 1
ATOM 681 O O . GLY A 1 91 ? -20.453 -10.141 -2.695 1 71.19 91 GLY A O 1
ATOM 682 N N . LEU A 1 92 ? -18.656 -9.539 -1.851 1 58.12 92 LEU A N 1
ATOM 683 C CA . LEU A 1 92 ? -18.656 -10.695 -0.967 1 58.12 92 LEU A CA 1
ATOM 684 C C . LEU A 1 92 ? -19.703 -10.555 0.124 1 58.12 92 LEU A C 1
ATOM 686 O O . LEU A 1 92 ? -20.188 -11.555 0.661 1 58.12 92 LEU A O 1
ATOM 690 N N . HIS A 1 93 ? -20.141 -9.414 0.427 1 51.88 93 HIS A N 1
ATOM 691 C CA . HIS A 1 93 ? -21.203 -9.273 1.427 1 51.88 93 HIS A CA 1
ATOM 692 C C . HIS A 1 93 ? -22.578 -9.398 0.796 1 51.88 93 HIS A C 1
ATOM 694 O O . HIS A 1 93 ? -23.578 -9.562 1.503 1 51.88 93 HIS A O 1
ATOM 700 N N . LYS A 1 94 ? -22.812 -9.156 -0.506 1 47.91 94 LYS A N 1
ATOM 701 C CA . LYS A 1 94 ? -24.172 -9.133 -1.034 1 47.91 94 LYS A CA 1
ATOM 702 C C . LYS A 1 94 ? -24.656 -10.539 -1.387 1 47.91 94 LYS A C 1
ATOM 704 O O . LYS A 1 94 ? -25.703 -10.703 -2.016 1 47.91 94 LYS A O 1
ATOM 709 N N . GLN A 1 95 ? -24.109 -11.656 -1.161 1 39.62 95 GLN A N 1
ATOM 710 C CA . GLN A 1 95 ? -24.766 -12.844 -1.692 1 39.62 95 GLN A CA 1
ATOM 711 C C . GLN A 1 95 ? -26.219 -12.914 -1.245 1 39.62 95 GLN A C 1
ATOM 713 O O . GLN A 1 95 ? -27 -13.719 -1.759 1 39.62 95 GLN A O 1
ATOM 718 N N . GLU A 1 96 ? -26.594 -12.5 -0.068 1 37.75 96 GLU A N 1
ATOM 719 C CA . GLU A 1 96 ? -27.875 -13.125 0.229 1 37.75 96 GLU A CA 1
ATOM 720 C C . GLU A 1 96 ? -28.953 -12.672 -0.756 1 37.75 96 GLU A C 1
ATOM 722 O O . GLU A 1 96 ? -29.906 -13.422 -1.038 1 37.75 96 GLU A O 1
ATOM 727 N N . GLY A 1 97 ? -29.5 -11.367 -0.697 1 34.31 97 GLY A N 1
ATOM 728 C CA . GLY A 1 97 ? -30.875 -11.164 -1.096 1 34.31 97 GLY A CA 1
ATOM 729 C C . GLY A 1 97 ? -31.078 -11.203 -2.6 1 34.31 97 GLY A C 1
ATOM 730 O O . GLY A 1 97 ? -32.188 -11.453 -3.078 1 34.31 97 GLY A O 1
ATOM 731 N N . SER A 1 98 ? -30.594 -10.211 -3.406 1 35.34 98 SER A N 1
ATOM 732 C CA . SER A 1 98 ? -31.297 -10.094 -4.68 1 35.34 98 SER A CA 1
ATOM 733 C C . SER A 1 98 ? -30.875 -11.195 -5.648 1 35.34 98 SER A C 1
ATOM 735 O O . SER A 1 98 ? -29.688 -11.383 -5.914 1 35.34 98 SER A O 1
ATOM 737 N N . GLU A 1 99 ? -31.641 -12.305 -5.832 1 34.88 99 GLU A N 1
ATOM 738 C CA . GLU A 1 99 ? -31.828 -13.383 -6.793 1 34.88 99 GLU A CA 1
ATOM 739 C C . GLU A 1 99 ? -31.422 -12.945 -8.195 1 34.88 99 GLU A C 1
ATOM 741 O O . GLU A 1 99 ? -31.672 -13.656 -9.172 1 34.88 99 GLU A O 1
ATOM 746 N N . PHE A 1 100 ? -31.578 -11.633 -8.523 1 34.88 100 PHE A N 1
ATOM 747 C CA . PHE A 1 100 ? -31.594 -11.461 -9.977 1 34.88 100 PHE A CA 1
ATOM 748 C C . PHE A 1 100 ? -30.328 -12.047 -10.602 1 34.88 100 PHE A C 1
ATOM 750 O O . PHE A 1 100 ? -29.234 -11.93 -10.047 1 34.88 100 PHE A O 1
ATOM 757 N N . GLY A 1 101 ? -30.391 -13.07 -11.484 1 34.84 101 GLY A N 1
ATOM 758 C CA . GLY A 1 101 ? -29.625 -13.906 -12.391 1 34.84 101 GLY A CA 1
ATOM 759 C C . GLY A 1 101 ? -28.391 -13.219 -12.938 1 34.84 101 GLY A C 1
ATOM 760 O O . GLY A 1 101 ? -27.859 -13.617 -13.977 1 34.84 101 GLY A O 1
ATOM 761 N N . HIS A 1 102 ? -28.156 -11.898 -12.781 1 36.53 102 HIS A N 1
ATOM 762 C CA . HIS A 1 102 ? -27.203 -11.391 -13.758 1 36.53 102 HIS A CA 1
ATOM 763 C C . HIS A 1 102 ? -25.906 -12.172 -13.703 1 36.53 102 HIS A C 1
ATOM 765 O O . HIS A 1 102 ? -25.172 -12.109 -12.711 1 36.53 102 HIS A O 1
ATOM 771 N N . PHE A 1 103 ? -25.781 -13.328 -14.289 1 36.03 103 PHE A N 1
ATOM 772 C CA . PHE A 1 103 ? -24.703 -14.164 -14.805 1 36.03 103 PHE A CA 1
ATOM 773 C C . PHE A 1 103 ? -23.453 -13.336 -15.078 1 36.03 103 PHE A C 1
ATOM 775 O O . PHE A 1 103 ? -22.344 -13.875 -15.156 1 36.03 103 PHE A O 1
ATOM 782 N N . HIS A 1 104 ? -23.672 -12.18 -15.867 1 39.81 104 HIS A N 1
ATOM 783 C CA . HIS A 1 104 ? -22.594 -11.469 -16.547 1 39.81 104 HIS A CA 1
ATOM 784 C C . HIS A 1 104 ? -21.609 -10.883 -15.562 1 39.81 104 HIS A C 1
ATOM 786 O O . HIS A 1 104 ? -20.828 -9.984 -15.914 1 39.81 104 HIS A O 1
ATOM 792 N N . GLU A 1 105 ? -21.609 -11.148 -14.281 1 47.22 105 GLU A N 1
ATOM 793 C CA . GLU A 1 105 ? -21.062 -10.602 -13.039 1 47.22 105 GLU A CA 1
ATOM 794 C C . GLU A 1 105 ? -19.578 -10.898 -12.914 1 47.22 105 GLU A C 1
ATOM 796 O O . GLU A 1 105 ? -18.906 -10.414 -11.992 1 47.22 105 GLU A O 1
ATOM 801 N N . SER A 1 106 ? -19.062 -11.852 -13.695 1 50.62 106 SER A N 1
ATOM 802 C CA . SER A 1 106 ? -17.75 -12.477 -13.555 1 50.62 106 SER A CA 1
ATOM 803 C C . SER A 1 106 ? -16.641 -11.445 -13.711 1 50.62 106 SER A C 1
ATOM 805 O O . SER A 1 106 ? -15.641 -11.492 -12.992 1 50.62 106 SER A O 1
ATOM 807 N N . LYS A 1 107 ? -16.859 -10.438 -14.766 1 61.56 107 LYS A N 1
ATOM 808 C CA . LYS A 1 107 ? -15.812 -9.492 -15.102 1 61.56 107 LYS A CA 1
ATOM 809 C C . LYS A 1 107 ? -15.914 -8.234 -14.242 1 61.56 107 LYS A C 1
ATOM 811 O O . LYS A 1 107 ? -15.055 -7.348 -14.32 1 61.56 107 LYS A O 1
ATOM 816 N N . GLY A 1 108 ? -16.875 -8.195 -13.359 1 72.94 108 GLY A N 1
ATOM 817 C CA . GLY A 1 108 ? -17.156 -6.973 -12.625 1 72.94 108 GLY A CA 1
ATOM 818 C C . GLY A 1 108 ? -16.156 -6.672 -11.539 1 72.94 108 GLY A C 1
ATOM 819 O O . GLY A 1 108 ? -15.828 -5.508 -11.289 1 72.94 108 GLY A O 1
ATOM 820 N N . HIS A 1 109 ? -15.531 -7.73 -11.094 1 80.56 109 HIS A N 1
ATOM 821 C CA . HIS A 1 109 ? -14.602 -7.508 -9.992 1 80.56 109 HIS A CA 1
ATOM 822 C C . HIS A 1 109 ? -13.297 -6.906 -10.484 1 80.56 109 HIS A C 1
ATOM 824 O O . HIS A 1 109 ? -12.672 -6.105 -9.781 1 80.56 109 HIS A O 1
ATOM 830 N N . ILE A 1 110 ? -12.977 -7.168 -11.742 1 83.88 110 ILE A N 1
ATOM 831 C CA . ILE A 1 110 ? -11.719 -6.668 -12.297 1 83.88 110 ILE A CA 1
ATOM 832 C C . ILE A 1 110 ? -11.805 -5.152 -12.477 1 83.88 110 ILE A C 1
ATOM 834 O O . ILE A 1 110 ? -10.844 -4.434 -12.188 1 83.88 110 ILE A O 1
ATOM 838 N N . TRP A 1 111 ? -12.93 -4.652 -12.945 1 85.19 111 TRP A N 1
ATOM 839 C CA . TRP A 1 111 ? -13.094 -3.217 -13.156 1 85.19 111 TRP A CA 1
ATOM 840 C C . TRP A 1 111 ? -13.078 -2.465 -11.836 1 85.19 111 TRP A C 1
ATOM 842 O O . TRP A 1 111 ? -12.555 -1.35 -11.75 1 85.19 111 TRP A O 1
ATOM 852 N N . LYS A 1 112 ? -13.656 -3.088 -10.867 1 88.31 112 LYS A N 1
ATOM 853 C CA . LYS A 1 112 ? -13.641 -2.479 -9.539 1 88.31 112 LYS A CA 1
ATOM 854 C C . LYS A 1 112 ? -12.219 -2.402 -8.992 1 88.31 112 LYS A C 1
ATOM 856 O O . LYS A 1 112 ? -11.828 -1.392 -8.398 1 88.31 112 LYS A O 1
ATOM 861 N N . LEU A 1 113 ? -11.5 -3.486 -9.281 1 90.69 113 LEU A N 1
ATOM 862 C CA . LEU A 1 113 ? -10.109 -3.496 -8.82 1 90.69 113 LEU A CA 1
ATOM 863 C C . LEU A 1 113 ? -9.273 -2.492 -9.602 1 90.69 113 LEU A C 1
ATOM 865 O O . LEU A 1 113 ? -8.328 -1.908 -9.062 1 90.69 113 LEU A O 1
ATOM 869 N N . LEU A 1 114 ? -9.68 -2.281 -10.844 1 91.56 114 LEU A N 1
ATOM 870 C CA . LEU A 1 114 ? -9.039 -1.229 -11.625 1 91.56 114 LEU A CA 1
ATOM 871 C C . LEU A 1 114 ? -9.312 0.143 -11.016 1 91.56 114 LEU A C 1
ATOM 873 O O . LEU A 1 114 ? -8.438 1.007 -11 1 91.56 114 LEU A O 1
ATOM 877 N N . GLY A 1 115 ? -10.594 0.323 -10.602 1 90.69 115 GLY A N 1
ATOM 878 C CA . GLY A 1 115 ? -10.906 1.553 -9.891 1 90.69 115 GLY A CA 1
ATOM 879 C C . GLY A 1 115 ? -10.07 1.755 -8.641 1 90.69 115 GLY A C 1
ATOM 880 O O . GLY A 1 115 ? -9.664 2.877 -8.336 1 90.69 115 GLY A O 1
ATOM 881 N N . LEU A 1 116 ? -9.828 0.669 -7.891 1 92.88 116 LEU A N 1
ATOM 882 C CA . LEU A 1 116 ? -8.977 0.707 -6.711 1 92.88 116 LEU A CA 1
ATOM 883 C C . LEU A 1 116 ? -7.559 1.13 -7.074 1 92.88 116 LEU A C 1
ATOM 885 O O . LEU A 1 116 ? -6.984 2.01 -6.434 1 92.88 116 LEU A O 1
ATOM 889 N N . ILE A 1 117 ? -7 0.581 -8.125 1 94.94 117 ILE A N 1
ATOM 890 C CA . ILE A 1 117 ? -5.68 0.956 -8.625 1 94.94 117 ILE A CA 1
ATOM 891 C C . ILE A 1 117 ? -5.695 2.416 -9.07 1 94.94 117 ILE A C 1
ATOM 893 O O . ILE A 1 117 ? -4.719 3.143 -8.875 1 94.94 117 ILE A O 1
ATOM 897 N N . GLY A 1 118 ? -6.832 2.803 -9.695 1 92.88 118 GLY A N 1
ATOM 898 C CA . GLY A 1 118 ? -6.996 4.199 -10.062 1 92.88 118 GLY A CA 1
ATOM 899 C C . GLY A 1 118 ? -6.867 5.148 -8.891 1 92.88 118 GLY A C 1
ATOM 900 O O . GLY A 1 118 ? -6.301 6.234 -9.023 1 92.88 118 GLY A O 1
ATOM 901 N N . GLY A 1 119 ? -7.445 4.766 -7.758 1 88.81 119 GLY A N 1
ATOM 902 C CA . GLY A 1 119 ? -7.297 5.562 -6.551 1 88.81 119 GLY A CA 1
ATOM 903 C C . GLY A 1 119 ? -5.855 5.68 -6.086 1 88.81 119 GLY A C 1
ATOM 904 O O . GLY A 1 119 ? -5.398 6.773 -5.742 1 88.81 119 GLY A O 1
ATOM 905 N N . ILE A 1 120 ? -5.113 4.57 -6.082 1 92.5 120 ILE A N 1
ATOM 906 C CA . ILE A 1 120 ? -3.701 4.57 -5.711 1 92.5 120 ILE A CA 1
ATOM 907 C C . ILE A 1 120 ? -2.912 5.445 -6.68 1 92.5 120 ILE A C 1
ATOM 909 O O . ILE A 1 120 ? -2.145 6.312 -6.258 1 92.5 120 ILE A O 1
ATOM 913 N N . TYR A 1 121 ? -3.182 5.23 -7.953 1 93.69 121 TYR A N 1
ATOM 914 C CA . TYR A 1 121 ? -2.48 5.953 -9.008 1 93.69 121 TYR A CA 1
ATOM 915 C C . TYR A 1 121 ? -2.803 7.441 -8.961 1 93.69 121 TYR A C 1
ATOM 917 O O . TYR A 1 121 ? -1.92 8.281 -9.164 1 93.69 121 TYR A O 1
ATOM 925 N N . GLY A 1 122 ? -4.051 7.785 -8.773 1 87.88 122 GLY A N 1
ATOM 926 C CA . GLY A 1 122 ? -4.445 9.18 -8.672 1 87.88 122 GLY A CA 1
ATOM 927 C C . GLY A 1 122 ? -3.691 9.938 -7.59 1 87.88 122 GLY A C 1
ATOM 928 O O . GLY A 1 122 ? -3.219 11.047 -7.82 1 87.88 122 GLY A O 1
ATOM 929 N N . PHE A 1 123 ? -3.568 9.375 -6.516 1 83.31 123 PHE A N 1
ATOM 930 C CA . PHE A 1 123 ? -2.855 10.023 -5.426 1 83.31 123 PHE A CA 1
ATOM 931 C C . PHE A 1 123 ? -1.365 10.117 -5.73 1 83.31 123 PHE A C 1
ATOM 933 O O . PHE A 1 123 ? -0.716 11.109 -5.379 1 83.31 123 PHE A O 1
ATOM 940 N N . PHE A 1 124 ? -0.832 9.086 -6.297 1 88.12 124 PHE A N 1
ATOM 941 C CA . PHE A 1 124 ? 0.563 9.117 -6.719 1 88.12 124 PHE A CA 1
ATOM 942 C C . PHE A 1 124 ? 0.813 10.281 -7.676 1 88.12 124 PHE A C 1
ATOM 944 O O . PHE A 1 124 ? 1.795 11.008 -7.527 1 88.12 124 PHE A O 1
ATOM 951 N N . LEU A 1 125 ? -0.136 10.469 -8.633 1 88.19 125 LEU A N 1
ATOM 952 C CA . LEU A 1 125 ? -0.011 11.539 -9.617 1 88.19 125 LEU A CA 1
ATOM 953 C C . LEU A 1 125 ? -0.114 12.906 -8.945 1 88.19 125 LEU A C 1
ATOM 955 O O . LEU A 1 125 ? 0.645 13.82 -9.273 1 88.19 125 LEU A O 1
ATOM 959 N N . ILE A 1 126 ? -1 13.031 -8.086 1 79.31 126 ILE A N 1
ATOM 960 C CA . ILE A 1 126 ? -1.182 14.297 -7.387 1 79.31 126 ILE A CA 1
ATOM 961 C C . ILE A 1 126 ? 0.09 14.648 -6.621 1 79.31 126 ILE A C 1
ATOM 963 O O . ILE A 1 126 ? 0.573 15.781 -6.691 1 79.31 126 ILE A O 1
ATOM 967 N N . GLU A 1 127 ? 0.583 13.688 -5.922 1 77.75 127 GLU A N 1
ATOM 968 C CA . GLU A 1 127 ? 1.799 13.906 -5.145 1 77.75 127 GLU A CA 1
ATOM 969 C C . GLU A 1 127 ? 2.98 14.25 -6.051 1 77.75 127 GLU A C 1
ATOM 971 O O . GLU A 1 127 ? 3.727 15.188 -5.777 1 77.75 127 GLU A O 1
ATOM 976 N N . LYS A 1 128 ? 3.146 13.523 -7.082 1 82 128 LYS A N 1
ATOM 977 C CA . LYS A 1 128 ? 4.266 13.742 -7.992 1 82 128 LYS A CA 1
ATOM 978 C C . LYS A 1 128 ? 4.141 15.094 -8.695 1 82 128 LYS A C 1
ATOM 980 O O . LYS A 1 128 ? 5.141 15.789 -8.898 1 82 128 LYS A O 1
ATOM 985 N N . CYS A 1 129 ? 2.98 15.422 -9.148 1 78.62 129 CYS A N 1
ATOM 986 C CA . CYS A 1 129 ? 2.754 16.703 -9.805 1 78.62 129 CYS A CA 1
ATOM 987 C C . CYS A 1 129 ? 3.086 17.859 -8.859 1 78.62 129 CYS A C 1
ATOM 989 O O . CYS A 1 129 ? 3.66 18.859 -9.281 1 78.62 129 CYS A O 1
ATOM 991 N N . PHE A 1 130 ? 2.836 17.719 -7.691 1 71.88 130 PHE A N 1
ATOM 992 C CA . PHE A 1 130 ? 3.152 18.75 -6.707 1 71.88 130 PHE A CA 1
ATOM 993 C C . PHE A 1 130 ? 4.66 18.875 -6.527 1 71.88 130 PHE A C 1
ATOM 995 O O . PHE A 1 130 ? 5.184 19.984 -6.441 1 71.88 130 PHE A O 1
ATOM 1002 N N . ILE A 1 131 ? 5.309 17.797 -6.449 1 74.44 131 ILE A N 1
ATOM 1003 C CA . ILE A 1 131 ? 6.758 17.812 -6.281 1 74.44 131 ILE A CA 1
ATOM 1004 C C . ILE A 1 131 ? 7.418 18.453 -7.492 1 74.44 131 ILE A C 1
ATOM 1006 O O . ILE A 1 131 ? 8.359 19.25 -7.352 1 74.44 131 ILE A O 1
ATOM 1010 N N . LEU A 1 132 ? 6.961 18.156 -8.68 1 76.25 132 LEU A N 1
ATOM 1011 C CA . LEU A 1 132 ? 7.523 18.672 -9.922 1 76.25 132 LEU A CA 1
ATOM 1012 C C . LEU A 1 132 ? 7.266 20.172 -10.039 1 76.25 132 LEU A C 1
ATOM 1014 O O . LEU A 1 132 ? 8.102 20.906 -10.57 1 76.25 132 LEU A O 1
ATOM 1018 N N . LEU A 1 133 ? 6.156 20.562 -9.656 1 72.25 133 LEU A N 1
ATOM 1019 C CA . LEU A 1 133 ? 5.766 21.969 -9.797 1 72.25 133 LEU A CA 1
ATOM 1020 C C . LEU A 1 133 ? 6.465 22.844 -8.758 1 72.25 133 LEU A C 1
ATOM 1022 O O . LEU A 1 133 ? 6.758 24 -9.023 1 72.25 133 LEU A O 1
ATOM 1026 N N . ILE A 1 134 ? 6.711 22.297 -7.656 1 62.94 134 ILE A N 1
ATOM 1027 C CA . ILE A 1 134 ? 7.348 23.078 -6.605 1 62.94 134 ILE A CA 1
ATOM 1028 C C . ILE A 1 134 ? 8.859 23.062 -6.797 1 62.94 134 ILE A C 1
ATOM 1030 O O . ILE A 1 134 ? 9.539 24.062 -6.52 1 62.94 134 ILE A O 1
ATOM 1034 N N . SER A 1 135 ? 9.555 22 -7.277 1 57.41 135 SER A N 1
ATOM 1035 C CA . SER A 1 135 ? 11.008 21.891 -7.375 1 57.41 135 SER A CA 1
ATOM 1036 C C . SER A 1 135 ? 11.539 22.672 -8.578 1 57.41 135 SER A C 1
ATOM 1038 O O . SER A 1 135 ? 12.719 22.562 -8.922 1 57.41 135 SER A O 1
ATOM 1040 N N . PRO A 1 136 ? 10.898 23.406 -9.484 1 49.75 136 PRO A N 1
ATOM 1041 C CA . PRO A 1 136 ? 11.555 23.906 -10.695 1 49.75 136 PRO A CA 1
ATOM 1042 C C . PRO A 1 136 ? 12.891 24.578 -10.398 1 49.75 136 PRO A C 1
ATOM 1044 O O . PRO A 1 136 ? 13.75 24.672 -11.273 1 49.75 136 PRO A O 1
ATOM 1047 N N . ASN A 1 137 ? 12.867 25.641 -9.57 1 44.59 137 ASN A N 1
ATOM 1048 C CA . ASN A 1 137 ? 13.688 26.812 -9.867 1 44.59 137 ASN A CA 1
ATOM 1049 C C . ASN A 1 137 ? 15.172 26.516 -9.695 1 44.59 137 ASN A C 1
ATOM 1051 O O . ASN A 1 137 ? 15.992 27.438 -9.695 1 44.59 137 ASN A O 1
ATOM 1055 N N . THR A 1 138 ? 15.602 25.438 -9.172 1 42.78 138 THR A N 1
ATOM 1056 C CA . THR A 1 138 ? 17.031 25.688 -9.023 1 42.78 138 THR A CA 1
ATOM 1057 C C . THR A 1 138 ? 17.734 25.609 -10.375 1 42.78 138 THR A C 1
ATOM 1059 O O . THR A 1 138 ? 18.953 25.484 -10.438 1 42.78 138 THR A O 1
ATOM 1062 N N . GLU A 1 139 ? 17.094 25.406 -11.469 1 39.81 139 GLU A N 1
ATOM 1063 C CA . GLU A 1 139 ? 18 25.484 -12.617 1 39.81 139 GLU A CA 1
ATOM 1064 C C . GLU A 1 139 ? 18.5 26.906 -12.828 1 39.81 139 GLU A C 1
ATOM 1066 O O . GLU A 1 139 ? 17.703 27.828 -13 1 39.81 139 GLU A O 1
ATOM 1071 N N . LYS A 1 140 ? 19.766 27.312 -12.391 1 37.75 140 LYS A N 1
ATOM 1072 C CA . LYS A 1 140 ? 20.625 28.422 -12.859 1 37.75 140 LYS A CA 1
ATOM 1073 C C . LYS A 1 140 ? 20.625 28.5 -14.383 1 37.75 140 LYS A C 1
ATOM 1075 O O . LYS A 1 140 ? 20.922 27.516 -15.062 1 37.75 140 LYS A O 1
ATOM 1080 N N . GLY A 1 141 ? 19.859 29.328 -15.156 1 33.69 141 GLY A N 1
ATOM 1081 C CA . GLY A 1 141 ? 20.109 29.75 -16.516 1 33.69 141 GLY A CA 1
ATOM 1082 C C . GLY A 1 141 ? 21.578 29.984 -16.812 1 33.69 141 GLY A C 1
ATOM 1083 O O . GLY A 1 141 ? 22.359 30.266 -15.906 1 33.69 141 GLY A O 1
ATOM 1084 N N . PRO A 1 142 ? 22.141 29.594 -17.906 1 36.62 142 PRO A N 1
ATOM 1085 C CA . PRO A 1 142 ? 23.469 29.922 -18.422 1 36.62 142 PRO A CA 1
ATOM 1086 C C . PRO A 1 142 ? 23.766 31.422 -18.391 1 36.62 142 PRO A C 1
ATOM 1088 O O . PRO A 1 142 ? 24.906 31.828 -18.625 1 36.62 142 PRO A O 1
ATOM 1091 N N . GLU A 1 143 ? 22.859 32.375 -18.781 1 34.59 143 GLU A N 1
ATOM 1092 C CA . GLU A 1 143 ? 23.219 33.75 -19.172 1 34.59 143 GLU A CA 1
ATOM 1093 C C . GLU A 1 143 ? 23.969 34.438 -18.031 1 34.59 143 GLU A C 1
ATOM 1095 O O . GLU A 1 143 ? 24.422 35.594 -18.188 1 34.59 143 GLU A O 1
ATOM 1100 N N . ASP A 1 144 ? 23.766 34.344 -16.75 1 33.66 144 ASP A N 1
ATOM 1101 C CA . ASP A 1 144 ? 24.547 35.156 -15.828 1 33.66 144 ASP A CA 1
ATOM 1102 C C . ASP A 1 144 ? 26.016 34.75 -15.844 1 33.66 144 ASP A C 1
ATOM 1104 O O . ASP A 1 144 ? 26.516 34.188 -14.867 1 33.66 144 ASP A O 1
ATOM 1108 N N . SER A 1 145 ? 26.672 34.375 -16.969 1 33.41 145 SER A N 1
ATOM 1109 C CA . SER A 1 145 ? 28.109 34.344 -17.188 1 33.41 145 SER A CA 1
ATOM 1110 C C . SER A 1 145 ? 28.75 35.688 -16.844 1 33.41 145 SER A C 1
ATOM 1112 O O . SER A 1 145 ? 29.859 35.75 -16.328 1 33.41 145 SER A O 1
ATOM 1114 N N . GLN A 1 146 ? 28.672 36.781 -17.719 1 30.38 146 GLN A N 1
ATOM 1115 C CA . GLN A 1 146 ? 29.625 37.906 -17.781 1 30.38 146 GLN A CA 1
ATOM 1116 C C . GLN A 1 146 ? 29.484 38.812 -16.562 1 30.38 146 GLN A C 1
ATOM 1118 O O . GLN A 1 146 ? 30.266 39.75 -16.406 1 30.38 146 GLN A O 1
ATOM 1123 N N . ALA A 1 147 ? 28.344 39.406 -16.328 1 31.73 147 ALA A N 1
ATOM 1124 C CA . ALA A 1 147 ? 28.484 40.562 -15.445 1 31.73 147 ALA A CA 1
ATOM 1125 C C . ALA A 1 147 ? 29.266 40.219 -14.18 1 31.73 147 ALA A C 1
ATOM 1127 O O . ALA A 1 147 ? 29.312 39.031 -13.789 1 31.73 147 ALA A O 1
ATOM 1128 N N . ALA A 1 148 ? 29.797 41.312 -13.328 1 31.88 148 ALA A N 1
ATOM 1129 C CA . ALA A 1 148 ? 30.734 41.5 -12.227 1 31.88 148 ALA A CA 1
ATOM 1130 C C . ALA A 1 148 ? 30.594 40.375 -11.203 1 31.88 148 ALA A C 1
ATOM 1132 O O . ALA A 1 148 ? 29.547 39.75 -11.102 1 31.88 148 ALA A O 1
ATOM 1133 N N . GLU A 1 149 ? 31.75 40 -10.531 1 32.28 149 GLU A N 1
ATOM 1134 C CA . GLU A 1 149 ? 32.125 39.219 -9.359 1 32.28 149 GLU A CA 1
ATOM 1135 C C . GLU A 1 149 ? 31.031 39.281 -8.289 1 32.28 149 GLU A C 1
ATOM 1137 O O . GLU A 1 149 ? 31.312 39.594 -7.133 1 32.28 149 GLU A O 1
ATOM 1142 N N . ILE A 1 150 ? 30.047 40.062 -8.516 1 33.31 150 ILE A N 1
ATOM 1143 C CA . ILE A 1 150 ? 29.266 40.094 -7.289 1 33.31 150 ILE A CA 1
ATOM 1144 C C . ILE A 1 150 ? 29.016 38.688 -6.777 1 33.31 150 ILE A C 1
ATOM 1146 O O . ILE A 1 150 ? 28.594 37.812 -7.535 1 33.31 150 ILE A O 1
ATOM 1150 N N . PRO A 1 151 ? 29.703 38.281 -5.52 1 33.38 151 PRO A N 1
ATOM 1151 C CA . PRO A 1 151 ? 29.641 36.969 -4.883 1 33.38 151 PRO A CA 1
ATOM 1152 C C . PRO A 1 151 ? 28.266 36.312 -5.027 1 33.38 151 PRO A C 1
ATOM 1154 O O . PRO A 1 151 ? 27.25 36.938 -4.676 1 33.38 151 PRO A O 1
ATOM 1157 N N . VAL A 1 152 ? 27.844 36.031 -6.055 1 38.22 152 VAL A N 1
ATOM 1158 C CA . VAL A 1 152 ? 26.766 35.125 -6.375 1 38.22 152 VAL A CA 1
ATOM 1159 C C . VAL A 1 152 ? 26.5 34.188 -5.184 1 38.22 152 VAL A C 1
ATOM 1161 O O . VAL A 1 152 ? 27.172 33.156 -5.027 1 38.22 152 VAL A O 1
ATOM 1164 N N . GLY A 1 153 ? 26.875 34.531 -3.936 1 32.88 153 GLY A N 1
ATOM 1165 C CA . GLY A 1 153 ? 27.016 34.094 -2.551 1 32.88 153 GLY A CA 1
ATOM 1166 C C . GLY A 1 153 ? 25.859 33.219 -2.082 1 32.88 153 GLY A C 1
ATOM 1167 O O . GLY A 1 153 ? 25.656 32.125 -2.6 1 32.88 153 GLY A O 1
ATOM 1168 N N . SER A 1 154 ? 24.906 33.719 -0.914 1 33.97 154 SER A N 1
ATOM 1169 C CA . SER A 1 154 ? 24.172 33.125 0.203 1 33.97 154 SER A CA 1
ATOM 1170 C C . SER A 1 154 ? 22.875 32.469 -0.268 1 33.97 154 SER A C 1
ATOM 1172 O O . SER A 1 154 ? 21.906 32.375 0.48 1 33.97 154 SER A O 1
ATOM 1174 N N . LEU A 1 155 ? 22.484 32.531 -1.384 1 41.47 155 LEU A N 1
ATOM 1175 C CA . LEU A 1 155 ? 21.328 31.625 -1.387 1 41.47 155 LEU A CA 1
ATOM 1176 C C . LEU A 1 155 ? 21.609 30.375 -0.556 1 41.47 155 LEU A C 1
ATOM 1178 O O . LEU A 1 155 ? 22.359 29.5 -0.988 1 41.47 155 LEU A O 1
ATOM 1182 N N . THR A 1 156 ? 21.891 30.438 0.694 1 43.44 156 THR A N 1
ATOM 1183 C CA . THR A 1 156 ? 22.391 29.734 1.864 1 43.44 156 THR A CA 1
ATOM 1184 C C . THR A 1 156 ? 21.625 28.438 2.082 1 43.44 156 THR A C 1
ATOM 1186 O O . THR A 1 156 ? 20.516 28.266 1.579 1 43.44 156 THR A O 1
ATOM 1189 N N . ALA A 1 157 ? 22.25 27.25 2.514 1 52.16 157 ALA A N 1
ATOM 1190 C CA . ALA A 1 157 ? 21.734 26.016 3.131 1 52.16 157 ALA A CA 1
ATOM 1191 C C . ALA A 1 157 ? 20.359 26.25 3.738 1 52.16 157 ALA A C 1
ATOM 1193 O O . ALA A 1 157 ? 19.516 25.359 3.729 1 52.16 157 ALA A O 1
ATOM 1194 N N . SER A 1 158 ? 20.141 27.578 4.055 1 53.62 158 SER A N 1
ATOM 1195 C CA . SER A 1 158 ? 18.891 27.922 4.719 1 53.62 158 SER A CA 1
ATOM 1196 C C . SER A 1 158 ? 17.734 27.953 3.723 1 53.62 158 SER A C 1
ATOM 1198 O O . SER A 1 158 ? 16.625 27.5 4.027 1 53.62 158 SER A O 1
ATOM 1200 N N . ASP A 1 159 ? 17.969 28.391 2.426 1 56.22 159 ASP A N 1
ATOM 1201 C CA . ASP A 1 159 ? 16.875 28.516 1.471 1 56.22 159 ASP A CA 1
ATOM 1202 C C . ASP A 1 159 ? 16.422 27.141 0.97 1 56.22 159 ASP A C 1
ATOM 1204 O O . ASP A 1 159 ? 15.234 26.906 0.792 1 56.22 159 ASP A O 1
ATOM 1208 N N . ARG A 1 160 ? 17.422 26.344 0.728 1 55.94 160 ARG A N 1
ATOM 1209 C CA . ARG A 1 160 ? 17.094 24.984 0.297 1 55.94 160 ARG A CA 1
ATOM 1210 C C . ARG A 1 160 ? 16.281 24.25 1.356 1 55.94 160 ARG A C 1
ATOM 1212 O O . ARG A 1 160 ? 15.336 23.531 1.031 1 55.94 160 ARG A O 1
ATOM 1219 N N . LYS A 1 161 ? 16.719 24.516 2.529 1 58.28 161 LYS A N 1
ATOM 1220 C CA . LYS A 1 161 ? 15.977 23.906 3.635 1 58.28 161 LYS A CA 1
ATOM 1221 C C . LYS A 1 161 ? 14.555 24.453 3.703 1 58.28 161 LYS A C 1
ATOM 1223 O O . LYS A 1 161 ? 13.609 23.703 3.932 1 58.28 161 LYS A O 1
ATOM 1228 N N . CYS A 1 162 ? 14.445 25.75 3.447 1 60.78 162 CYS A N 1
ATOM 1229 C CA . CYS A 1 162 ? 13.125 26.359 3.514 1 60.78 162 CYS A CA 1
ATOM 1230 C C . CYS A 1 162 ? 12.219 25.828 2.404 1 60.78 162 CYS A C 1
ATOM 1232 O O . CYS A 1 162 ? 11.031 25.594 2.625 1 60.78 162 CYS A O 1
ATOM 1234 N N . LYS A 1 163 ? 12.875 25.656 1.295 1 62.09 163 LYS A N 1
ATOM 1235 C CA . LYS A 1 163 ? 12.094 25.188 0.155 1 62.09 163 LYS A CA 1
ATOM 1236 C C . LYS A 1 163 ? 11.648 23.734 0.361 1 62.09 163 LYS A C 1
ATOM 1238 O O . LYS A 1 163 ? 10.516 23.375 0.034 1 62.09 163 LYS A O 1
ATOM 1243 N N . ALA A 1 164 ? 12.492 22.984 0.882 1 59.22 164 ALA A N 1
ATOM 1244 C CA . ALA A 1 164 ? 12.172 21.578 1.151 1 59.22 164 ALA A CA 1
ATOM 1245 C C . ALA A 1 164 ? 11.055 21.469 2.184 1 59.22 164 ALA A C 1
ATOM 1247 O O . ALA A 1 164 ? 10.156 20.641 2.039 1 59.22 164 ALA A O 1
ATOM 1248 N N . ILE A 1 165 ? 11.148 22.391 3.121 1 62.56 165 ILE A N 1
ATOM 1249 C CA . ILE A 1 165 ? 10.141 22.406 4.172 1 62.56 165 ILE A CA 1
ATOM 1250 C C . ILE A 1 165 ? 8.781 22.781 3.574 1 62.56 165 ILE A C 1
ATOM 1252 O O . ILE A 1 165 ? 7.766 22.156 3.881 1 62.56 165 ILE A O 1
ATOM 1256 N N . SER A 1 166 ? 8.93 23.703 2.672 1 69.38 166 SER A N 1
ATOM 1257 C CA . SER A 1 166 ? 7.691 24.188 2.07 1 69.38 166 SER A CA 1
ATOM 1258 C C . SER A 1 166 ? 7.047 23.109 1.198 1 69.38 166 SER A C 1
ATOM 1260 O O . SER A 1 166 ? 5.832 22.922 1.245 1 69.38 166 SER A O 1
ATOM 1262 N N . LEU A 1 167 ? 7.91 22.453 0.562 1 67.5 167 LEU A N 1
ATOM 1263 C CA . LEU A 1 167 ? 7.375 21.422 -0.325 1 67.5 167 LEU A CA 1
ATOM 1264 C C . LEU A 1 167 ? 6.715 20.312 0.473 1 67.5 167 LEU A C 1
ATOM 1266 O O . LEU A 1 167 ? 5.629 19.844 0.12 1 67.5 167 LEU A O 1
ATOM 1270 N N . LEU A 1 168 ? 7.293 19.953 1.484 1 65.25 168 LEU A N 1
ATOM 1271 C CA . LEU A 1 168 ? 6.746 18.891 2.32 1 65.25 168 LEU A CA 1
ATOM 1272 C C . LEU A 1 168 ? 5.414 19.312 2.932 1 65.25 168 LEU A C 1
ATOM 1274 O O . LEU A 1 168 ? 4.461 18.531 2.953 1 65.25 168 LEU A O 1
ATOM 1278 N N . ALA A 1 169 ? 5.457 20.578 3.277 1 74.25 169 ALA A N 1
ATOM 1279 C CA . ALA A 1 169 ? 4.25 21.109 3.9 1 74.25 169 ALA A CA 1
ATOM 1280 C C . ALA A 1 169 ? 3.09 21.141 2.91 1 74.25 169 ALA A C 1
ATOM 1282 O O . ALA A 1 169 ? 1.963 20.781 3.25 1 74.25 169 ALA A O 1
ATOM 1283 N N . ILE A 1 170 ? 3.322 21.531 1.745 1 74.88 170 ILE A N 1
ATOM 1284 C CA . ILE A 1 170 ? 2.289 21.609 0.721 1 74.88 170 ILE A CA 1
ATOM 1285 C C . ILE A 1 170 ? 1.796 20.219 0.362 1 74.88 170 ILE A C 1
ATOM 1287 O O . ILE A 1 170 ? 0.595 20 0.183 1 74.88 170 ILE A O 1
ATOM 1291 N N . MET A 1 171 ? 2.703 19.344 0.264 1 71.75 171 MET A N 1
ATOM 1292 C CA . MET A 1 171 ? 2.336 17.969 -0.082 1 71.75 171 MET A CA 1
ATOM 1293 C C . MET A 1 171 ? 1.446 17.359 0.994 1 71.75 171 MET A C 1
ATOM 1295 O O . MET A 1 171 ? 0.473 16.672 0.682 1 71.75 171 MET A O 1
ATOM 1299 N N . ILE A 1 172 ? 1.8 17.672 2.164 1 72.38 172 ILE A N 1
ATOM 1300 C CA . ILE A 1 172 ? 0.994 17.172 3.271 1 72.38 172 ILE A CA 1
ATOM 1301 C C . ILE A 1 172 ? -0.388 17.828 3.24 1 72.38 172 ILE A C 1
ATOM 1303 O O . ILE A 1 172 ? -1.401 17.156 3.438 1 72.38 172 ILE A O 1
ATOM 1307 N N . LEU A 1 173 ? -0.389 19.109 2.955 1 79.38 173 LEU A N 1
ATOM 1308 C CA . LEU A 1 173 ? -1.654 19.828 2.91 1 79.38 173 LEU A CA 1
ATOM 1309 C C . LEU A 1 173 ? -2.562 19.281 1.819 1 79.38 173 LEU A C 1
ATOM 1311 O O . LEU A 1 173 ? -3.738 19 2.066 1 79.38 173 LEU A O 1
ATOM 1315 N N . VAL A 1 174 ? -2.051 19.109 0.657 1 79 174 VAL A N 1
ATOM 1316 C CA . VAL A 1 174 ? -2.842 18.641 -0.478 1 79 174 VAL A CA 1
ATOM 1317 C C . VAL A 1 174 ? -3.295 17.203 -0.238 1 79 174 VAL A C 1
ATOM 1319 O O . VAL A 1 174 ? -4.469 16.875 -0.438 1 79 174 VAL A O 1
ATOM 1322 N N . GLY A 1 175 ? -2.328 16.406 0.115 1 75.5 175 GLY A N 1
ATOM 1323 C CA . GLY A 1 175 ? -2.672 15.016 0.408 1 75.5 175 GLY A CA 1
ATOM 1324 C C . GLY A 1 175 ? -3.738 14.883 1.479 1 75.5 175 GLY A C 1
ATOM 1325 O O . GLY A 1 175 ? -4.695 14.117 1.319 1 75.5 175 GLY A O 1
ATOM 1326 N N . ASP A 1 176 ? -3.586 15.617 2.484 1 82.25 176 ASP A N 1
ATOM 1327 C CA . ASP A 1 176 ? -4.523 15.602 3.604 1 82.25 176 ASP A CA 1
ATOM 1328 C C . ASP A 1 176 ? -5.891 16.125 3.186 1 82.25 176 ASP A C 1
ATOM 1330 O O . ASP A 1 176 ? -6.922 15.594 3.6 1 82.25 176 ASP A O 1
ATOM 1334 N N . SER A 1 177 ? -5.859 17.188 2.432 1 86.31 177 SER A N 1
ATOM 1335 C CA . SER A 1 177 ? -7.121 17.75 1.953 1 86.31 177 SER A CA 1
ATOM 1336 C C . SER A 1 177 ? -7.902 16.719 1.139 1 86.31 177 SER A C 1
ATOM 1338 O O . SER A 1 177 ? -9.117 16.578 1.307 1 86.31 177 SER A O 1
ATOM 1340 N N . LEU A 1 178 ? -7.238 16.109 0.28 1 79.25 178 LEU A N 1
ATOM 1341 C CA . LEU A 1 178 ? -7.891 15.102 -0.54 1 79.25 178 LEU A CA 1
ATOM 1342 C C . LEU A 1 178 ? -8.406 13.953 0.323 1 79.25 178 LEU A C 1
ATOM 1344 O O . LEU A 1 178 ? -9.492 13.422 0.074 1 79.25 178 LEU A O 1
ATOM 1348 N N . HIS A 1 179 ? -7.641 13.633 1.276 1 76.94 179 HIS A N 1
ATOM 1349 C CA . HIS A 1 179 ? -8.047 12.586 2.203 1 76.94 179 HIS A CA 1
ATOM 1350 C C . HIS A 1 179 ? -9.32 12.977 2.953 1 76.94 179 HIS A C 1
ATOM 1352 O O . HIS A 1 179 ? -10.273 12.195 3.02 1 76.94 179 HIS A O 1
ATOM 1358 N N . ASN A 1 180 ? -9.305 14.141 3.51 1 87.19 180 ASN A N 1
ATOM 1359 C CA . ASN A 1 180 ? -10.477 14.633 4.227 1 87.19 180 ASN A CA 1
ATOM 1360 C C . ASN A 1 180 ? -11.695 14.742 3.309 1 87.19 180 ASN A C 1
ATOM 1362 O O . ASN A 1 180 ? -12.82 14.461 3.727 1 87.19 180 ASN A O 1
ATOM 1366 N N . PHE A 1 181 ? -11.477 15.172 2.096 1 86.31 181 PHE A N 1
ATOM 1367 C CA . PHE A 1 181 ? -12.539 15.211 1.102 1 86.31 181 PHE A CA 1
ATOM 1368 C C . PHE A 1 181 ? -13.148 13.828 0.896 1 86.31 181 PHE A C 1
ATOM 1370 O O . PHE A 1 181 ? -14.367 13.672 0.862 1 86.31 181 PHE A O 1
ATOM 1377 N N . ALA A 1 182 ? -12.242 12.93 0.719 1 79.31 182 ALA A N 1
ATOM 1378 C CA . ALA A 1 182 ? -12.68 11.555 0.509 1 79.31 182 ALA A CA 1
ATOM 1379 C C . ALA A 1 182 ? -13.477 11.039 1.707 1 79.31 182 ALA A C 1
ATOM 1381 O O . ALA A 1 182 ? -14.492 10.367 1.542 1 79.31 182 ALA A O 1
ATOM 1382 N N . ASP A 1 183 ? -12.977 11.258 2.885 1 82.75 183 ASP A N 1
ATOM 1383 C CA . ASP A 1 183 ? -13.703 10.867 4.09 1 82.75 183 ASP A CA 1
ATOM 1384 C C . ASP A 1 183 ? -15.117 11.438 4.094 1 82.75 183 ASP A C 1
ATOM 1386 O O . ASP A 1 183 ? -16.078 10.727 4.379 1 82.75 183 ASP A O 1
ATOM 1390 N N . GLY A 1 184 ? -15.219 12.75 3.84 1 87.69 184 GLY A N 1
ATOM 1391 C CA . GLY A 1 184 ? -16.531 13.367 3.77 1 87.69 184 GLY A CA 1
ATOM 1392 C C . GLY A 1 184 ? -17.438 12.719 2.744 1 87.69 184 GLY A C 1
ATOM 1393 O O . GLY A 1 184 ? -18.625 12.516 2.998 1 87.69 184 GLY A O 1
ATOM 1394 N N . LEU A 1 185 ? -16.844 12.461 1.628 1 81.94 185 LEU A N 1
ATOM 1395 C CA . LEU A 1 185 ? -17.594 11.82 0.552 1 81.94 185 LEU A CA 1
ATOM 1396 C C . LEU A 1 185 ? -18.156 10.477 1.005 1 81.94 185 LEU A C 1
ATOM 1398 O O . LEU A 1 185 ? -19.328 10.18 0.768 1 81.94 185 LEU A O 1
ATOM 1402 N N . VAL A 1 186 ? -17.359 9.695 1.611 1 79.06 186 VAL A N 1
ATOM 1403 C CA . VAL A 1 186 ? -17.75 8.367 2.068 1 79.06 186 VAL A CA 1
ATOM 1404 C C . VAL A 1 186 ? -18.828 8.484 3.145 1 79.06 186 VAL A C 1
ATOM 1406 O O . VAL A 1 186 ? -19.781 7.707 3.158 1 79.06 186 VAL A O 1
ATOM 1409 N N . ILE A 1 187 ? -18.656 9.375 4.039 1 84.75 187 ILE A N 1
ATOM 1410 C CA . ILE A 1 187 ? -19.641 9.594 5.09 1 84.75 187 ILE A CA 1
ATOM 1411 C C . ILE A 1 187 ? -20.969 10.008 4.469 1 84.75 187 ILE A C 1
ATOM 1413 O O . ILE A 1 187 ? -22.031 9.492 4.852 1 84.75 187 ILE A O 1
ATOM 1417 N N . GLY A 1 188 ? -20.906 10.938 3.578 1 84.69 188 GLY A N 1
ATOM 1418 C CA . GLY A 1 188 ? -22.125 11.344 2.887 1 84.69 188 GLY A CA 1
ATOM 1419 C C . GLY A 1 188 ? -22.828 10.195 2.188 1 84.69 188 GLY A C 1
ATOM 1420 O O . GLY A 1 188 ? -24.047 10.062 2.279 1 84.69 188 GLY A O 1
ATOM 1421 N N . ALA A 1 189 ? -22.047 9.43 1.514 1 77.5 189 ALA A N 1
ATOM 1422 C CA . ALA A 1 189 ? -22.609 8.273 0.823 1 77.5 189 ALA A CA 1
ATOM 1423 C C . ALA A 1 189 ? -23.203 7.277 1.816 1 77.5 189 ALA A C 1
ATOM 1425 O O . ALA A 1 189 ? -24.266 6.715 1.578 1 77.5 189 ALA A O 1
ATOM 1426 N N . ALA A 1 190 ? -22.547 6.996 2.885 1 75.81 190 ALA A N 1
ATOM 1427 C CA . ALA A 1 190 ? -23.016 6.047 3.893 1 75.81 190 ALA A CA 1
ATOM 1428 C C . ALA A 1 190 ? -24.312 6.52 4.523 1 75.81 190 ALA A C 1
ATOM 1430 O O . ALA A 1 190 ? -25.25 5.727 4.715 1 75.81 190 ALA A O 1
ATOM 1431 N N . PHE A 1 191 ? -24.422 7.832 4.801 1 81.69 191 PHE A N 1
ATOM 1432 C CA . PHE A 1 191 ? -25.625 8.367 5.422 1 81.69 191 PHE A CA 1
ATOM 1433 C C . PHE A 1 191 ? -26.781 8.43 4.422 1 81.69 191 PHE A C 1
ATOM 1435 O O . PHE A 1 191 ? -27.953 8.477 4.812 1 81.69 191 PHE A O 1
ATOM 1442 N N . SER A 1 192 ? -26.422 8.508 3.148 1 76.25 192 SER A N 1
ATOM 1443 C CA . SER A 1 192 ? -27.469 8.453 2.125 1 76.25 192 SER A CA 1
ATOM 1444 C C . SER A 1 192 ? -28.094 7.07 2.051 1 76.25 192 SER A C 1
ATOM 1446 O O . SER A 1 192 ? -29.25 6.926 1.627 1 76.25 192 SER A O 1
ATOM 1448 N N . SER A 1 193 ? -27.391 6.094 2.439 1 70.81 193 SER A N 1
ATOM 1449 C CA . SER A 1 193 ? -27.922 4.73 2.445 1 70.81 193 SER A CA 1
ATOM 1450 C C . SER A 1 193 ? -28.734 4.457 3.701 1 70.81 193 SER A C 1
ATOM 1452 O O . SER A 1 193 ? -29.875 4.008 3.617 1 70.81 193 SER A O 1
ATOM 1454 N N . SER A 1 194 ? -28.078 4.594 4.812 1 72.12 194 SER A N 1
ATOM 1455 C CA . SER A 1 194 ? -28.766 4.422 6.09 1 72.12 194 SER A CA 1
ATOM 1456 C C . SER A 1 194 ? -28.031 5.156 7.211 1 72.12 194 SER A C 1
ATOM 1458 O O . SER A 1 194 ? -26.828 5.398 7.121 1 72.12 194 SER A O 1
ATOM 1460 N N . SER A 1 195 ? -28.75 5.578 8.188 1 77.62 195 SER A N 1
ATOM 1461 C CA . SER A 1 195 ? -28.141 6.234 9.344 1 77.62 195 SER A CA 1
ATOM 1462 C C . SER A 1 195 ? -27.172 5.301 10.07 1 77.62 195 SER A C 1
ATOM 1464 O O . SER A 1 195 ? -26.172 5.746 10.617 1 77.62 195 SER A O 1
ATOM 1466 N N . GLU A 1 196 ? -27.547 4.047 10.055 1 73.62 196 GLU A N 1
ATOM 1467 C CA . GLU A 1 196 ? -26.688 3.061 10.703 1 73.62 196 GLU A CA 1
ATOM 1468 C C . GLU A 1 196 ? -25.359 2.932 9.977 1 73.62 196 GLU A C 1
ATOM 1470 O O . GLU A 1 196 ? -24.297 2.932 10.609 1 73.62 196 GLU A O 1
ATOM 1475 N N . SER A 1 197 ? -25.438 2.879 8.688 1 70.25 197 SER A N 1
ATOM 1476 C CA . SER A 1 197 ? -24.219 2.812 7.895 1 70.25 197 SER A CA 1
ATOM 1477 C C . SER A 1 197 ? -23.375 4.074 8.062 1 70.25 197 SER A C 1
ATOM 1479 O O . SER A 1 197 ? -22.141 4.004 8.141 1 70.25 197 SER A O 1
ATOM 1481 N N . GLY A 1 198 ? -24.109 5.219 8.094 1 78.12 198 GLY A N 1
ATOM 1482 C CA . GLY A 1 198 ? -23.406 6.48 8.312 1 78.12 198 GLY A CA 1
ATOM 1483 C C . GLY A 1 198 ? -22.688 6.543 9.648 1 78.12 198 GLY A C 1
ATOM 1484 O O . GLY A 1 198 ? -21.531 6.969 9.719 1 78.12 198 GLY A O 1
ATOM 1485 N N . ALA A 1 199 ? -23.312 6.051 10.641 1 79.62 199 ALA A N 1
ATOM 1486 C CA . ALA A 1 199 ? -22.734 6.086 11.984 1 79.62 199 ALA A CA 1
ATOM 1487 C C . ALA A 1 199 ? -21.531 5.152 12.094 1 79.62 199 ALA A C 1
ATOM 1489 O O . ALA A 1 199 ? -20.5 5.523 12.664 1 79.62 199 ALA A O 1
ATOM 1490 N N . THR A 1 200 ? -21.672 4.008 11.508 1 70.25 200 THR A N 1
ATOM 1491 C CA . THR A 1 200 ? -20.578 3.037 11.555 1 70.25 200 THR A CA 1
ATOM 1492 C C . THR A 1 200 ? -19.375 3.541 10.773 1 70.25 200 THR A C 1
ATOM 1494 O O . THR A 1 200 ? -18.234 3.422 11.234 1 70.25 200 THR A O 1
ATOM 1497 N N . THR A 1 201 ? -19.656 4.078 9.633 1 73.12 201 THR A N 1
ATOM 1498 C CA . THR A 1 201 ? -18.594 4.625 8.812 1 73.12 201 THR A CA 1
ATOM 1499 C C . THR A 1 201 ? -17.906 5.793 9.523 1 73.12 201 THR A C 1
ATOM 1501 O O . THR A 1 201 ? -16.672 5.91 9.5 1 73.12 201 THR A O 1
ATOM 1504 N N . THR A 1 202 ? -18.75 6.617 10.148 1 81.31 202 THR A N 1
ATOM 1505 C CA . THR A 1 202 ? -18.203 7.758 10.875 1 81.31 202 THR A CA 1
ATOM 1506 C C . THR A 1 202 ? -17.281 7.289 12 1 81.31 202 THR A C 1
ATOM 1508 O O . THR A 1 202 ? -16.188 7.836 12.188 1 81.31 202 THR A O 1
ATOM 1511 N N . LEU A 1 203 ? -17.672 6.289 12.664 1 73.94 203 LEU A N 1
ATOM 1512 C CA . LEU A 1 203 ? -16.859 5.766 13.758 1 73.94 203 LEU A CA 1
ATOM 1513 C C . LEU A 1 203 ? -15.547 5.191 13.234 1 73.94 203 LEU A C 1
ATOM 1515 O O . LEU A 1 203 ? -14.492 5.414 13.828 1 73.94 203 LEU A O 1
ATOM 1519 N N . ALA A 1 204 ? -15.688 4.473 12.188 1 69.44 204 ALA A N 1
ATOM 1520 C CA . ALA A 1 204 ? -14.492 3.893 11.578 1 69.44 204 ALA A CA 1
ATOM 1521 C C . ALA A 1 204 ? -13.508 4.98 11.164 1 69.44 204 ALA A C 1
ATOM 1523 O O . ALA A 1 204 ? -12.305 4.855 11.391 1 69.44 204 ALA A O 1
ATOM 1524 N N . ILE A 1 205 ? -14.055 6.051 10.586 1 77.25 205 ILE A N 1
ATOM 1525 C CA . ILE A 1 205 ? -13.211 7.137 10.102 1 77.25 205 ILE A CA 1
ATOM 1526 C C . ILE A 1 205 ? -12.633 7.91 11.281 1 77.25 205 ILE A C 1
ATOM 1528 O O . ILE A 1 205 ? -11.469 8.328 11.242 1 77.25 205 ILE A O 1
ATOM 1532 N N . LEU A 1 206 ? -13.477 8.117 12.336 1 77.75 206 LEU A N 1
ATOM 1533 C CA . LEU A 1 206 ? -13.016 8.828 13.516 1 77.75 206 LEU A CA 1
ATOM 1534 C C . LEU A 1 206 ? -11.797 8.141 14.125 1 77.75 206 LEU A C 1
ATOM 1536 O O . LEU A 1 206 ? -10.867 8.805 14.586 1 77.75 206 LEU A O 1
ATOM 1540 N N . CYS A 1 207 ? -11.711 6.887 14.055 1 69.38 207 CYS A N 1
ATOM 1541 C CA . CYS A 1 207 ? -10.648 6.105 14.688 1 69.38 207 CYS A CA 1
ATOM 1542 C C . CYS A 1 207 ? -9.312 6.344 13.992 1 69.38 207 CYS A C 1
ATOM 1544 O O . CYS A 1 207 ? -8.258 6.262 14.625 1 69.38 207 CYS A O 1
ATOM 1546 N N . HIS A 1 208 ? -9.398 6.625 12.766 1 67.81 208 HIS A N 1
ATOM 1547 C CA . HIS A 1 208 ? -8.125 6.812 12.094 1 67.81 208 HIS A CA 1
ATOM 1548 C C . HIS A 1 208 ? -7.867 8.289 11.797 1 67.81 208 HIS A C 1
ATOM 1550 O O . HIS A 1 208 ? -6.723 8.695 11.586 1 67.81 208 HIS A O 1
ATOM 1556 N N . GLU A 1 209 ? -8.969 9.055 11.797 1 78.38 209 GLU A N 1
ATOM 1557 C CA . GLU A 1 209 ? -8.82 10.461 11.445 1 78.38 209 GLU A CA 1
ATOM 1558 C C . GLU A 1 209 ? -8.008 11.219 12.492 1 78.38 209 GLU A C 1
ATOM 1560 O O . GLU A 1 209 ? -7.176 12.055 12.156 1 78.38 209 GLU A O 1
ATOM 1565 N N . ILE A 1 210 ? -8.211 10.883 13.742 1 75.06 210 ILE A N 1
ATOM 1566 C CA . ILE A 1 210 ? -7.527 11.594 14.82 1 75.06 210 ILE A CA 1
ATOM 1567 C C . ILE A 1 210 ? -6.031 11.297 14.758 1 75.06 210 ILE A C 1
ATOM 1569 O O . ILE A 1 210 ? -5.211 12.219 14.672 1 75.06 210 ILE A O 1
ATOM 1573 N N . PRO A 1 211 ? -5.645 10.055 14.797 1 73 211 PRO A N 1
ATOM 1574 C CA . PRO A 1 211 ? -4.211 9.781 14.672 1 73 211 PRO A CA 1
ATOM 1575 C C . PRO A 1 211 ? -3.615 10.344 13.383 1 73 211 PRO A C 1
ATOM 1577 O O . PRO A 1 211 ? -2.471 10.805 13.383 1 73 211 PRO A O 1
ATOM 1580 N N . HIS A 1 212 ? -4.336 10.273 12.281 1 73.94 212 HIS A N 1
ATOM 1581 C CA . HIS A 1 212 ? -3.852 10.773 11 1 73.94 212 HIS A CA 1
ATOM 1582 C C . HIS A 1 212 ? -3.594 12.273 11.055 1 73.94 212 HIS A C 1
ATOM 1584 O O . HIS A 1 212 ? -2.545 12.742 10.609 1 73.94 212 HIS A O 1
ATOM 1590 N N . GLU A 1 213 ? -4.496 13.047 11.531 1 79.25 213 GLU A N 1
ATOM 1591 C CA . GLU A 1 213 ? -4.352 14.5 11.648 1 79.25 213 GLU A CA 1
ATOM 1592 C C . GLU A 1 213 ? -3.211 14.867 12.594 1 79.25 213 GLU A C 1
ATOM 1594 O O . GLU A 1 213 ? -2.49 15.836 12.359 1 79.25 213 GLU A O 1
ATOM 1599 N N . MET A 1 214 ? -3.105 14.023 13.672 1 76.62 214 MET A N 1
ATOM 1600 C CA . MET A 1 214 ? -1.998 14.258 14.594 1 76.62 214 MET A CA 1
ATOM 1601 C C . MET A 1 214 ? -0.659 14 13.906 1 76.62 214 MET A C 1
ATOM 1603 O O . MET A 1 214 ? 0.311 14.719 14.141 1 76.62 214 MET A O 1
ATOM 1607 N N . GLY A 1 215 ? -0.624 12.961 13.188 1 73.38 215 GLY A N 1
ATOM 1608 C CA . GLY A 1 215 ? 0.585 12.664 12.438 1 73.38 215 GLY A CA 1
ATOM 1609 C C . GLY A 1 215 ? 0.951 13.75 11.438 1 73.38 215 GLY A C 1
ATOM 1610 O O . GLY A 1 215 ? 2.113 14.148 11.344 1 73.38 215 GLY A O 1
ATOM 1611 N N . ASP A 1 216 ? 0.035 14.156 10.625 1 76.81 216 ASP A N 1
ATOM 1612 C CA . ASP A 1 216 ? 0.268 15.234 9.672 1 76.81 216 ASP A CA 1
ATOM 1613 C C . ASP A 1 216 ? 0.778 16.484 10.383 1 76.81 216 ASP A C 1
ATOM 1615 O O . ASP A 1 216 ? 1.707 17.141 9.898 1 76.81 216 ASP A O 1
ATOM 1619 N N . PHE A 1 217 ? 0.163 16.734 11.484 1 79.19 217 PHE A N 1
ATOM 1620 C CA . PHE A 1 217 ? 0.542 17.922 12.258 1 79.19 217 PHE A CA 1
ATOM 1621 C C . PHE A 1 217 ? 1.978 17.797 12.758 1 79.19 217 PHE A C 1
ATOM 1623 O O . PHE A 1 217 ? 2.742 18.766 12.703 1 79.19 217 PHE A O 1
ATOM 1630 N N . ALA A 1 218 ? 2.34 16.672 13.227 1 72.88 218 ALA A N 1
ATOM 1631 C CA . ALA A 1 218 ? 3.693 16.422 13.711 1 72.88 218 ALA A CA 1
ATOM 1632 C C . ALA A 1 218 ? 4.719 16.594 12.594 1 72.88 218 ALA A C 1
ATOM 1634 O O . ALA A 1 218 ? 5.797 17.156 12.812 1 72.88 218 ALA A O 1
ATOM 1635 N N . VAL A 1 219 ? 4.391 16.078 11.453 1 70.88 219 VAL A N 1
ATOM 1636 C CA . VAL A 1 219 ? 5.301 16.188 10.32 1 70.88 219 VAL A CA 1
ATOM 1637 C C . VAL A 1 219 ? 5.449 17.656 9.906 1 70.88 219 VAL A C 1
ATOM 1639 O O . VAL A 1 219 ? 6.547 18.094 9.57 1 70.88 219 VAL A O 1
ATOM 1642 N N . LEU A 1 220 ? 4.371 18.406 9.953 1 77.69 220 LEU A N 1
ATOM 1643 C CA . LEU A 1 220 ? 4.418 19.828 9.625 1 77.69 220 LEU A CA 1
ATOM 1644 C C . LEU A 1 220 ? 5.301 20.594 10.617 1 77.69 220 LEU A C 1
ATOM 1646 O O . LEU A 1 220 ? 6.102 21.438 10.211 1 77.69 220 LEU A O 1
ATOM 1650 N N . LEU A 1 221 ? 5.258 20.172 11.867 1 75.5 221 LEU A N 1
ATOM 1651 C CA . LEU A 1 221 ? 6.078 20.812 12.891 1 75.5 221 LEU A CA 1
ATOM 1652 C C . LEU A 1 221 ? 7.543 20.406 12.734 1 75.5 221 LEU A C 1
ATOM 1654 O O . LEU A 1 221 ? 8.438 21.25 12.883 1 75.5 221 LEU A O 1
ATOM 1658 N N . SER A 1 222 ? 7.711 19.234 12.422 1 68.06 222 SER A N 1
ATOM 1659 C CA . SER A 1 222 ? 9.07 18.734 12.273 1 68.06 222 SER A CA 1
ATOM 1660 C C . SER A 1 222 ? 9.758 19.359 11.062 1 68.06 222 SER A C 1
ATOM 1662 O O . SER A 1 222 ? 10.992 19.391 10.992 1 68.06 222 SER A O 1
ATOM 1664 N N . SER A 1 223 ? 8.984 19.719 10.109 1 69.31 223 SER A N 1
ATOM 1665 C CA . SER A 1 223 ? 9.547 20.344 8.914 1 69.31 223 SER A CA 1
ATOM 1666 C C . SER A 1 223 ? 9.992 21.766 9.195 1 69.31 223 SER A C 1
ATOM 1668 O O . SER A 1 223 ? 10.664 22.391 8.367 1 69.31 223 SER A O 1
ATOM 1670 N N . GLY A 1 224 ? 9.672 22.359 10.375 1 73.19 224 GLY A N 1
ATOM 1671 C CA . GLY A 1 224 ? 10.133 23.688 10.766 1 73.19 224 GLY A CA 1
ATOM 1672 C C . GLY A 1 224 ? 9.055 24.734 10.68 1 73.19 224 GLY A C 1
ATOM 1673 O O . GLY A 1 224 ? 9.328 25.938 10.836 1 73.19 224 GLY A O 1
ATOM 1674 N N . LEU A 1 225 ? 7.816 24.297 10.414 1 79.88 225 LEU A N 1
ATOM 1675 C CA . LEU A 1 225 ? 6.711 25.234 10.32 1 79.88 225 LEU A CA 1
ATOM 1676 C C . LEU A 1 225 ? 6.273 25.703 11.711 1 79.88 225 LEU A C 1
ATOM 1678 O O . LEU A 1 225 ? 6.258 24.906 12.656 1 79.88 225 LEU A O 1
ATOM 1682 N N . PRO A 1 226 ? 6.02 27.047 11.766 1 81.44 226 PRO A N 1
ATOM 1683 C CA . PRO A 1 226 ? 5.465 27.516 13.039 1 81.44 226 PRO A CA 1
ATOM 1684 C C . PRO A 1 226 ? 4.148 26.828 13.398 1 81.44 226 PRO A C 1
ATOM 1686 O O . PRO A 1 226 ? 3.375 26.453 12.508 1 81.44 226 PRO A O 1
ATOM 1689 N N . THR A 1 227 ? 3.865 26.688 14.688 1 82.19 227 THR A N 1
ATOM 1690 C CA . THR A 1 227 ? 2.717 25.953 15.211 1 82.19 227 THR A CA 1
ATOM 1691 C C . THR A 1 227 ? 1.412 26.547 14.695 1 82.19 227 THR A C 1
ATOM 1693 O O . THR A 1 227 ? 0.496 25.828 14.305 1 82.19 227 THR A O 1
ATOM 1696 N N . LYS A 1 228 ? 1.315 27.875 14.594 1 84.62 228 LYS A N 1
ATOM 1697 C CA . LYS A 1 228 ? 0.092 28.531 14.164 1 84.62 228 LYS A CA 1
ATOM 1698 C C . LYS A 1 228 ? -0.239 28.203 12.711 1 84.62 228 LYS A C 1
ATOM 1700 O O . LYS A 1 228 ? -1.402 27.984 12.367 1 84.62 228 LYS A O 1
ATOM 1705 N N . ILE A 1 229 ? 0.771 28.141 11.938 1 86.19 229 ILE A N 1
ATOM 1706 C CA . ILE A 1 229 ? 0.572 27.844 10.523 1 86.19 229 ILE A CA 1
ATOM 1707 C C . ILE A 1 229 ? 0.185 26.375 10.352 1 86.19 229 ILE A C 1
ATOM 1709 O O . ILE A 1 229 ? -0.679 26.047 9.539 1 86.19 229 ILE A O 1
ATOM 1713 N N . ALA A 1 230 ? 0.869 25.578 11.141 1 84.75 230 ALA A N 1
ATOM 1714 C CA . ALA A 1 230 ? 0.559 24.156 11.086 1 84.75 230 ALA A CA 1
ATOM 1715 C C . ALA A 1 230 ? -0.897 23.891 11.461 1 84.75 230 ALA A C 1
ATOM 1717 O O . ALA A 1 230 ? -1.578 23.094 10.82 1 84.75 230 ALA A O 1
ATOM 1718 N N . ILE A 1 231 ? -1.339 24.641 12.469 1 84.25 231 ILE A N 1
ATOM 1719 C CA . ILE A 1 231 ? -2.717 24.484 12.922 1 84.25 231 ILE A CA 1
ATOM 1720 C C . ILE A 1 231 ? -3.676 24.953 11.836 1 84.25 231 ILE A C 1
ATOM 1722 O O . ILE A 1 231 ? -4.676 24.281 11.547 1 84.25 231 ILE A O 1
ATOM 1726 N N . LEU A 1 232 ? -3.398 26.016 11.258 1 87.19 232 LEU A N 1
ATOM 1727 C CA . LEU A 1 232 ? -4.246 26.578 10.203 1 87.19 232 LEU A CA 1
ATOM 1728 C C . LEU A 1 232 ? -4.309 25.641 9.008 1 87.19 232 LEU A C 1
ATOM 1730 O O . LEU A 1 232 ? -5.379 25.422 8.43 1 87.19 232 LEU A O 1
ATOM 1734 N N . MET A 1 233 ? -3.172 25.141 8.633 1 86.5 233 MET A N 1
ATOM 1735 C CA . MET A 1 233 ? -3.125 24.219 7.496 1 86.5 233 MET A CA 1
ATOM 1736 C C . MET A 1 233 ? -3.949 22.969 7.773 1 86.5 233 MET A C 1
ATOM 1738 O O . MET A 1 233 ? -4.672 22.484 6.898 1 86.5 233 MET A O 1
ATOM 1742 N N . ASN A 1 234 ? -3.797 22.484 8.953 1 87.06 234 ASN A N 1
ATOM 1743 C CA . ASN A 1 234 ? -4.578 21.312 9.352 1 87.06 234 ASN A CA 1
ATOM 1744 C C . ASN A 1 234 ? -6.074 21.609 9.328 1 87.06 234 ASN A C 1
ATOM 1746 O O . ASN A 1 234 ? -6.871 20.766 8.906 1 87.06 234 ASN A O 1
ATOM 1750 N N . PHE A 1 235 ? -6.363 22.828 9.805 1 86.62 235 PHE A N 1
ATOM 1751 C CA . PHE A 1 235 ? -7.762 23.234 9.859 1 86.62 235 PHE A CA 1
ATOM 1752 C C . PHE A 1 235 ? -8.344 23.359 8.453 1 86.62 235 PHE A C 1
ATOM 1754 O O . PHE A 1 235 ? -9.445 22.875 8.195 1 86.62 235 PHE A O 1
ATOM 1761 N N . VAL A 1 236 ? -7.699 23.969 7.59 1 89 236 VAL A N 1
ATOM 1762 C CA . VAL A 1 236 ? -8.148 24.156 6.215 1 89 236 VAL A CA 1
ATOM 1763 C C . VAL A 1 236 ? -8.312 22.797 5.535 1 89 236 VAL A C 1
ATOM 1765 O O . VAL A 1 236 ? -9.289 22.578 4.812 1 89 236 VAL A O 1
ATOM 1768 N N . SER A 1 237 ? -7.344 21.953 5.746 1 89.56 237 SER A N 1
ATOM 1769 C CA . SER A 1 237 ? -7.426 20.609 5.16 1 89.56 237 SER A CA 1
ATOM 1770 C C . SER A 1 237 ? -8.641 19.859 5.68 1 89.56 237 SER A C 1
ATOM 1772 O O . SER A 1 237 ? -9.32 19.156 4.918 1 89.56 237 SER A O 1
ATOM 1774 N N . ALA A 1 238 ? -8.953 20.047 6.961 1 89.12 238 ALA A N 1
ATOM 1775 C CA . ALA A 1 238 ? -10.07 19.344 7.59 1 89.12 238 ALA A CA 1
ATOM 1776 C C . ALA A 1 238 ? -11.406 19.812 7.023 1 89.12 238 ALA A C 1
ATOM 1778 O O . ALA A 1 238 ? -12.367 19.047 6.957 1 89.12 238 ALA A O 1
ATOM 1779 N N . LEU A 1 239 ? -11.484 21.047 6.543 1 90.94 239 LEU A N 1
ATOM 1780 C CA . LEU A 1 239 ? -12.727 21.625 6.031 1 90.94 239 LEU A CA 1
ATOM 1781 C C . LEU A 1 239 ? -13.117 20.984 4.711 1 90.94 239 LEU A C 1
ATOM 1783 O O . LEU A 1 239 ? -14.281 21.047 4.309 1 90.94 239 LEU A O 1
ATOM 1787 N N . THR A 1 240 ? -12.211 20.391 4.023 1 91.94 240 THR A N 1
ATOM 1788 C CA . THR A 1 240 ? -12.523 19.75 2.746 1 91.94 240 THR A CA 1
ATOM 1789 C C . THR A 1 240 ? -13.445 18.562 2.951 1 91.94 240 THR A C 1
ATOM 1791 O O . THR A 1 240 ? -14.102 18.109 2.012 1 91.94 240 THR A O 1
ATOM 1794 N N . ALA A 1 241 ? -13.461 18.078 4.164 1 92.75 241 ALA A N 1
ATOM 1795 C CA . ALA A 1 241 ? -14.367 16.969 4.488 1 92.75 241 ALA A CA 1
ATOM 1796 C C . ALA A 1 241 ? -15.828 17.375 4.293 1 92.75 241 ALA A C 1
ATOM 1798 O O . ALA A 1 241 ? -16.656 16.578 3.863 1 92.75 241 ALA A O 1
ATOM 1799 N N . PHE A 1 242 ? -16.125 18.672 4.547 1 94.19 242 PHE A N 1
ATOM 1800 C CA . PHE A 1 242 ? -17.484 19.156 4.375 1 94.19 242 PHE A CA 1
ATOM 1801 C C . PHE A 1 242 ? -17.859 19.203 2.896 1 94.19 242 PHE A C 1
ATOM 1803 O O . PHE A 1 242 ? -18.984 18.891 2.523 1 94.19 242 PHE A O 1
ATOM 1810 N N . ILE A 1 243 ? -16.938 19.609 2.127 1 92.06 243 ILE A N 1
ATOM 1811 C CA . ILE A 1 243 ? -17.172 19.625 0.688 1 92.06 243 ILE A CA 1
ATOM 1812 C C . ILE A 1 243 ? -17.453 18.203 0.193 1 92.06 243 ILE A C 1
ATOM 1814 O O . ILE A 1 243 ? -18.406 17.969 -0.54 1 92.06 243 ILE A O 1
ATOM 1818 N N . GLY A 1 244 ? -16.641 17.312 0.609 1 89.5 244 GLY A N 1
ATOM 1819 C CA . GLY A 1 244 ? -16.844 15.922 0.25 1 89.5 244 GLY A CA 1
ATOM 1820 C C . GLY A 1 244 ? -18.188 15.391 0.708 1 89.5 244 GLY A C 1
ATOM 1821 O O . GLY A 1 244 ? -18.859 14.648 -0.022 1 89.5 244 GLY A O 1
ATOM 1822 N N . LEU A 1 245 ? -18.531 15.727 1.919 1 91.19 245 LEU A N 1
ATOM 1823 C CA . LEU A 1 245 ? -19.812 15.289 2.492 1 91.19 245 LEU A CA 1
ATOM 1824 C C . LEU A 1 245 ? -20.969 15.688 1.595 1 91.19 245 LEU A C 1
ATOM 1826 O O . LEU A 1 245 ? -21.797 14.844 1.236 1 91.19 245 LEU A O 1
ATOM 1830 N N . TYR A 1 246 ? -21.016 16.906 1.206 1 89.69 246 TYR A N 1
ATOM 1831 C CA . TYR A 1 246 ? -22.156 17.391 0.446 1 89.69 246 TYR A CA 1
ATOM 1832 C C . TYR A 1 246 ? -22.156 16.844 -0.977 1 89.69 246 TYR A C 1
ATOM 1834 O O . TYR A 1 246 ? -23.203 16.609 -1.568 1 89.69 246 TYR A O 1
ATOM 1842 N N . VAL A 1 247 ? -21.031 16.672 -1.519 1 84.06 247 VAL A N 1
ATOM 1843 C CA . VAL A 1 247 ? -20.938 16 -2.809 1 84.06 247 VAL A CA 1
ATOM 1844 C C . VAL A 1 247 ? -21.422 14.562 -2.682 1 84.06 247 VAL A C 1
ATOM 1846 O O . VAL A 1 247 ? -22.156 14.07 -3.549 1 84.06 247 VAL A O 1
ATOM 1849 N N . GLY A 1 248 ? -21.031 13.938 -1.662 1 82.56 248 GLY A N 1
ATOM 1850 C CA . GLY A 1 248 ? -21.469 12.57 -1.417 1 82.56 248 GLY A CA 1
ATOM 1851 C C . GLY A 1 248 ? -22.969 12.445 -1.224 1 82.56 248 GLY A C 1
ATOM 1852 O O . GLY A 1 248 ? -2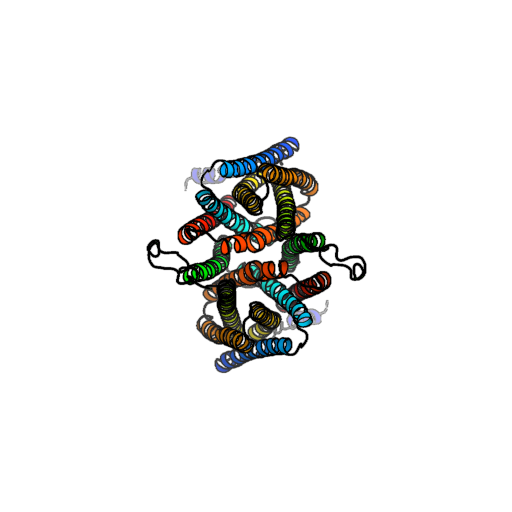3.578 11.477 -1.683 1 82.56 248 GLY A O 1
ATOM 1853 N N . LEU A 1 249 ? -23.547 13.336 -0.517 1 82.94 249 LEU A N 1
ATOM 1854 C CA . LEU A 1 249 ? -24.984 13.32 -0.284 1 82.94 249 LEU A CA 1
ATOM 1855 C C . LEU A 1 249 ? -25.75 13.547 -1.586 1 82.94 249 LEU A C 1
ATOM 1857 O O . LEU A 1 249 ? -26.844 13.016 -1.765 1 82.94 249 LEU A O 1
ATOM 1861 N N . SER A 1 250 ? -25.203 14.266 -2.473 1 79.69 250 SER A N 1
ATOM 1862 C CA . SER A 1 250 ? -25.859 14.602 -3.729 1 79.69 250 SER A CA 1
ATOM 1863 C C . SER A 1 250 ? -25.719 13.469 -4.742 1 79.69 250 SER A C 1
ATOM 1865 O O . SER A 1 250 ? -26.641 13.211 -5.52 1 79.69 250 SER A O 1
ATOM 1867 N N . VAL A 1 251 ? -24.672 12.883 -4.879 1 68.81 251 VAL A N 1
ATOM 1868 C CA . VAL A 1 251 ? -24.344 11.906 -5.918 1 68.81 251 VAL A CA 1
ATOM 1869 C C . VAL A 1 251 ? -24.719 10.508 -5.441 1 68.81 251 VAL A C 1
ATOM 1871 O O . VAL A 1 251 ? -24.984 9.617 -6.254 1 68.81 251 VAL A O 1
ATOM 1874 N N . SER A 1 252 ? -24.781 10.25 -4.176 1 61.09 252 SER A N 1
ATOM 1875 C CA . SER A 1 252 ? -24.844 8.938 -3.545 1 61.09 252 SER A CA 1
ATOM 1876 C C . SER A 1 252 ? -26.203 8.281 -3.773 1 61.09 252 SER A C 1
ATOM 1878 O O . SER A 1 252 ? -26.406 7.117 -3.42 1 61.09 252 SER A O 1
ATOM 1880 N N . ALA A 1 253 ? -27.094 8.945 -4.461 1 58.31 253 ALA A N 1
ATOM 1881 C CA . ALA A 1 253 ? -28.391 8.289 -4.645 1 58.31 253 ALA A CA 1
ATOM 1882 C C . ALA A 1 253 ? -28.281 7.156 -5.664 1 58.31 253 ALA A C 1
ATOM 1884 O O . ALA A 1 253 ? -29.125 6.266 -5.699 1 58.31 253 ALA A O 1
ATOM 1885 N N . ASP A 1 254 ? -27.188 7.066 -6.328 1 68.25 254 ASP A N 1
ATOM 1886 C CA . ASP A 1 254 ? -27.016 5.969 -7.273 1 68.25 254 ASP A CA 1
ATOM 1887 C C . ASP A 1 254 ? -26.031 4.934 -6.738 1 68.25 254 ASP A C 1
ATOM 1889 O O . ASP A 1 254 ? -24.875 5.25 -6.477 1 68.25 254 ASP A O 1
ATOM 1893 N N . PRO A 1 255 ? -26.469 3.654 -6.5 1 69.88 255 PRO A N 1
ATOM 1894 C CA . PRO A 1 255 ? -25.609 2.6 -5.953 1 69.88 255 PRO A CA 1
ATOM 1895 C C . PRO A 1 255 ? -24.344 2.377 -6.781 1 69.88 255 PRO A C 1
ATOM 1897 O O . PRO A 1 255 ? -23.297 2.045 -6.23 1 69.88 255 PRO A O 1
ATOM 1900 N N . CYS A 1 256 ? -24.484 2.611 -8.016 1 74.69 256 CYS A N 1
ATOM 1901 C CA . CYS A 1 256 ? -23.328 2.447 -8.883 1 74.69 256 CYS A CA 1
ATOM 1902 C C . CYS A 1 256 ? -22.25 3.471 -8.547 1 74.69 256 CYS A C 1
ATOM 1904 O O . CYS A 1 256 ? -21.078 3.125 -8.438 1 74.69 256 CYS A O 1
ATOM 1906 N N . VAL A 1 257 ? -22.75 4.66 -8.32 1 73.88 257 VAL A N 1
ATOM 1907 C CA . VAL A 1 257 ? -21.812 5.738 -8.008 1 73.88 257 VAL A CA 1
ATOM 1908 C C . VAL A 1 257 ? -21.203 5.508 -6.625 1 73.88 257 VAL A C 1
ATOM 1910 O O . VAL A 1 257 ? -20.016 5.738 -6.422 1 73.88 257 VAL A O 1
ATOM 1913 N N . GLN A 1 258 ? -21.953 5 -5.785 1 70.94 258 GLN A N 1
ATOM 1914 C CA . GLN A 1 258 ? -21.469 4.715 -4.441 1 70.94 258 GLN A CA 1
ATOM 1915 C C . GLN A 1 258 ? -20.359 3.666 -4.473 1 70.94 258 GLN A C 1
ATOM 1917 O O . GLN A 1 258 ? -19.344 3.805 -3.785 1 70.94 258 GLN A O 1
ATOM 1922 N N . ASN A 1 259 ? -20.562 2.682 -5.262 1 77.38 259 ASN A N 1
ATOM 1923 C CA . ASN A 1 259 ? -19.594 1.603 -5.352 1 77.38 259 ASN A CA 1
ATOM 1924 C C . ASN A 1 259 ? -18.266 2.096 -5.914 1 77.38 259 ASN A C 1
ATOM 1926 O O . ASN A 1 259 ? -17.203 1.687 -5.449 1 77.38 259 ASN A O 1
ATOM 1930 N N . TRP A 1 260 ? -18.406 3.045 -6.766 1 77.88 260 TRP A N 1
ATOM 1931 C CA . TRP A 1 260 ? -17.203 3.578 -7.375 1 77.88 260 TRP A CA 1
ATOM 1932 C C . TRP A 1 260 ? -16.438 4.469 -6.391 1 77.88 260 TRP A C 1
ATOM 1934 O O . TRP A 1 260 ? -15.211 4.465 -6.359 1 77.88 260 TRP A O 1
ATOM 1944 N N . ILE A 1 261 ? -17.188 5.145 -5.648 1 74.56 261 ILE A N 1
ATOM 1945 C CA . ILE A 1 261 ? -16.562 6.012 -4.648 1 74.56 261 ILE A CA 1
ATOM 1946 C C . ILE A 1 261 ? -15.844 5.168 -3.607 1 74.56 261 ILE A C 1
ATOM 1948 O O . ILE A 1 261 ? -14.711 5.473 -3.23 1 74.56 261 ILE A O 1
ATOM 1952 N N . LEU A 1 262 ? -16.484 4.074 -3.252 1 77.56 262 LEU A N 1
ATOM 1953 C CA . LEU A 1 262 ? -15.883 3.191 -2.26 1 77.56 262 LEU A CA 1
ATOM 1954 C C . LEU A 1 262 ? -14.625 2.535 -2.811 1 77.56 262 LEU A C 1
ATOM 1956 O O . LEU A 1 262 ? -13.641 2.361 -2.084 1 77.56 262 LEU A O 1
ATOM 1960 N N . THR A 1 263 ? -14.703 2.285 -4.059 1 85.62 263 THR A N 1
ATOM 1961 C CA . THR A 1 263 ? -13.57 1.636 -4.719 1 85.62 263 THR A CA 1
ATOM 1962 C C . THR A 1 263 ? -12.367 2.564 -4.762 1 85.62 263 THR A C 1
ATOM 1964 O O . THR A 1 263 ? -11.258 2.17 -4.387 1 85.62 263 THR A O 1
ATOM 1967 N N . VAL A 1 264 ? -12.633 3.756 -5.105 1 83.44 264 VAL A N 1
ATOM 1968 C CA . VAL A 1 264 ? -11.555 4.742 -5.195 1 83.44 264 VAL A CA 1
ATOM 1969 C C . VAL A 1 264 ? -11.039 5.066 -3.799 1 83.44 264 VAL A C 1
ATOM 1971 O O . VAL A 1 264 ? -9.828 5.223 -3.6 1 83.44 264 VAL A O 1
ATOM 1974 N N . THR A 1 265 ? -11.898 5.09 -2.863 1 78.5 265 THR A N 1
ATOM 1975 C CA . THR A 1 265 ? -11.516 5.387 -1.487 1 78.5 265 THR A CA 1
ATOM 1976 C C . THR A 1 265 ? -10.633 4.281 -0.921 1 78.5 265 THR A C 1
ATOM 1978 O O . THR A 1 265 ? -9.68 4.559 -0.187 1 78.5 265 THR A O 1
ATOM 1981 N N . ALA A 1 266 ? -10.945 3.025 -1.269 1 86.31 266 ALA A N 1
ATOM 1982 C CA . ALA A 1 266 ? -10.109 1.91 -0.83 1 86.31 266 ALA A CA 1
ATOM 1983 C C . ALA A 1 266 ? -8.672 2.076 -1.317 1 86.31 266 ALA A C 1
ATOM 1985 O O . ALA A 1 266 ? -7.723 1.86 -0.558 1 86.31 266 ALA A O 1
ATOM 1986 N N . GLY A 1 267 ? -8.539 2.482 -2.551 1 89.31 267 GLY A N 1
ATOM 1987 C CA . GLY A 1 267 ? -7.219 2.732 -3.102 1 89.31 267 GLY A CA 1
ATOM 1988 C C . GLY A 1 267 ? -6.496 3.881 -2.42 1 89.31 267 GLY A C 1
ATOM 1989 O O . GLY A 1 267 ? -5.297 3.791 -2.145 1 89.31 267 GLY A O 1
ATOM 1990 N N . MET A 1 268 ? -7.242 4.902 -2.145 1 82.19 268 MET A N 1
ATOM 1991 C CA . MET A 1 268 ? -6.668 6.062 -1.468 1 82.19 268 MET A CA 1
ATOM 1992 C C . MET A 1 268 ? -6.184 5.691 -0.07 1 82.19 268 MET A C 1
ATOM 1994 O O . MET A 1 268 ? -5.121 6.141 0.361 1 82.19 268 MET A O 1
ATOM 1998 N N . PHE A 1 269 ? -6.984 4.922 0.615 1 82.75 269 PHE A N 1
ATOM 1999 C CA . PHE A 1 269 ? -6.621 4.512 1.967 1 82.75 269 PHE A CA 1
ATOM 2000 C C . PHE A 1 269 ? -5.367 3.645 1.953 1 82.75 269 PHE A C 1
ATOM 2002 O O . PHE A 1 269 ? -4.516 3.76 2.838 1 82.75 269 PHE A O 1
ATOM 2009 N N . LEU A 1 270 ? -5.25 2.812 0.948 1 90.44 270 LEU A N 1
ATOM 2010 C CA . LEU A 1 270 ? -4.043 2.002 0.826 1 90.44 270 LEU A CA 1
ATOM 2011 C C . LEU A 1 270 ? -2.824 2.877 0.559 1 90.44 270 LEU A C 1
ATOM 2013 O O . LEU A 1 270 ? -1.76 2.662 1.144 1 90.44 270 LEU A O 1
ATOM 2017 N N . TYR A 1 271 ? -3.004 3.863 -0.272 1 86.88 271 TYR A N 1
ATOM 2018 C CA . TYR A 1 271 ? -1.9 4.77 -0.576 1 86.88 271 TYR A CA 1
ATOM 2019 C C . TYR A 1 271 ? -1.47 5.539 0.666 1 86.88 271 TYR A C 1
ATOM 2021 O O . TYR A 1 271 ? -0.281 5.594 0.989 1 86.88 271 TYR A O 1
ATOM 2029 N N . LEU A 1 272 ? -2.375 6.121 1.353 1 78.94 272 LEU A N 1
ATOM 2030 C CA . LEU A 1 272 ? -2.064 6.953 2.508 1 78.94 272 LEU A CA 1
ATOM 2031 C C . LEU A 1 272 ? -1.439 6.125 3.625 1 78.94 272 LEU A C 1
ATOM 2033 O O . LEU A 1 272 ? -0.455 6.543 4.238 1 78.94 272 LEU A O 1
ATOM 2037 N N . SER A 1 273 ? -1.979 4.988 3.871 1 86.62 273 SER A N 1
ATOM 2038 C CA . SER A 1 273 ? -1.519 4.172 4.988 1 86.62 273 SER A CA 1
ATOM 2039 C C . SER A 1 273 ? -0.2 3.48 4.664 1 86.62 273 SER A C 1
ATOM 2041 O O . SER A 1 273 ? 0.747 3.533 5.453 1 86.62 273 SER A O 1
ATOM 2043 N N . LEU A 1 274 ? -0.107 2.918 3.461 1 90.56 274 LEU A N 1
ATOM 2044 C CA . LEU A 1 274 ? 1.043 2.072 3.158 1 90.56 274 LEU A CA 1
ATOM 2045 C C . LEU A 1 274 ? 2.148 2.879 2.486 1 90.56 274 LEU A C 1
ATOM 2047 O O . LEU A 1 274 ? 3.328 2.711 2.805 1 90.56 274 LEU A O 1
ATOM 2051 N N . VAL A 1 275 ? 1.788 3.76 1.605 1 87.38 275 VAL A N 1
ATOM 2052 C CA . VAL A 1 275 ? 2.801 4.465 0.827 1 87.38 275 VAL A CA 1
ATOM 2053 C C . VAL A 1 275 ? 3.305 5.676 1.611 1 87.38 275 VAL A C 1
ATOM 2055 O O . VAL A 1 275 ? 4.5 5.973 1.606 1 87.38 275 VAL A O 1
ATOM 2058 N N . GLU A 1 276 ? 2.426 6.34 2.262 1 78.75 276 GLU A N 1
ATOM 2059 C CA . GLU A 1 276 ? 2.799 7.605 2.883 1 78.75 276 GLU A CA 1
ATOM 2060 C C . GLU A 1 276 ? 3.182 7.41 4.348 1 78.75 276 GLU A C 1
ATOM 2062 O O . GLU A 1 276 ? 4.238 7.871 4.785 1 78.75 276 GLU A O 1
ATOM 2067 N N . MET A 1 277 ? 2.387 6.719 5.109 1 79.19 277 MET A N 1
ATOM 2068 C CA . MET A 1 277 ? 2.539 6.75 6.562 1 79.19 277 MET A CA 1
ATOM 2069 C C . MET A 1 277 ? 3.447 5.621 7.039 1 79.19 277 MET A C 1
ATOM 2071 O O . MET A 1 277 ? 4.27 5.816 7.934 1 79.19 277 MET A O 1
ATOM 2075 N N . LEU A 1 278 ? 3.328 4.457 6.457 1 88.19 278 LEU A N 1
ATOM 2076 C CA . LEU A 1 278 ? 4.062 3.301 6.965 1 88.19 278 LEU A CA 1
ATOM 2077 C C . LEU A 1 278 ? 5.562 3.486 6.777 1 88.19 278 LEU A C 1
ATOM 2079 O O . LEU A 1 278 ? 6.344 3.244 7.699 1 88.19 278 LEU A O 1
ATOM 2083 N N . PRO A 1 279 ? 6.012 3.971 5.641 1 82.19 279 PRO A N 1
ATOM 2084 C CA . PRO A 1 279 ? 7.445 4.227 5.5 1 82.19 279 PRO A CA 1
ATOM 2085 C C . PRO A 1 279 ? 7.945 5.328 6.434 1 82.19 279 PRO A C 1
ATOM 2087 O O . PRO A 1 279 ? 9.07 5.254 6.934 1 82.19 279 PRO A O 1
ATOM 2090 N N . GLU A 1 280 ? 7.125 6.332 6.605 1 72.31 280 GLU A N 1
ATOM 2091 C CA . GLU A 1 280 ? 7.5 7.391 7.543 1 72.31 280 GLU A CA 1
ATOM 2092 C C . GLU A 1 280 ? 7.719 6.832 8.945 1 72.31 280 GLU A C 1
ATOM 2094 O O . GLU A 1 280 ? 8.633 7.262 9.648 1 72.31 280 GLU A O 1
ATOM 2099 N N . MET A 1 281 ? 6.941 5.859 9.32 1 79.62 281 MET A N 1
ATOM 2100 C CA . MET A 1 281 ? 7.062 5.219 10.625 1 79.62 281 MET A CA 1
ATOM 2101 C C . MET A 1 281 ? 8.336 4.387 10.711 1 79.62 281 MET A C 1
ATOM 2103 O O . MET A 1 281 ? 8.922 4.25 11.781 1 79.62 281 MET A O 1
ATOM 2107 N N . THR A 1 282 ? 8.789 3.908 9.641 1 77.5 282 THR A N 1
ATOM 2108 C CA . THR A 1 282 ? 9.945 3.012 9.625 1 77.5 282 THR A CA 1
ATOM 2109 C C . THR A 1 282 ? 11.242 3.801 9.711 1 77.5 282 THR A C 1
ATOM 2111 O O . THR A 1 282 ? 12.234 3.314 10.258 1 77.5 282 THR A O 1
ATOM 2114 N N . HIS A 1 283 ? 11.203 5.016 9.25 1 72.56 283 HIS A N 1
ATOM 2115 C CA . HIS A 1 283 ? 12.469 5.73 9.125 1 72.56 283 HIS A CA 1
ATOM 2116 C C . HIS A 1 283 ? 12.602 6.812 10.188 1 72.56 283 HIS A C 1
ATOM 2118 O O . HIS A 1 283 ? 13.617 7.5 10.258 1 72.56 283 HIS A O 1
ATOM 2124 N N . VAL A 1 284 ? 11.625 6.926 11.039 1 69.75 284 VAL A N 1
ATOM 2125 C CA . VAL A 1 284 ? 11.719 7.926 12.102 1 69.75 284 VAL A CA 1
ATOM 2126 C C . VAL A 1 284 ? 12.812 7.531 13.086 1 69.75 284 VAL A C 1
ATOM 2128 O O . VAL A 1 284 ? 12.898 6.375 13.5 1 69.75 284 VAL A O 1
ATOM 2131 N N . GLN A 1 285 ? 13.711 8.445 13.266 1 65.81 285 GLN A N 1
ATOM 2132 C CA . GLN A 1 285 ? 14.805 8.203 14.203 1 65.81 285 GLN A CA 1
ATOM 2133 C C . GLN A 1 285 ? 14.547 8.891 15.539 1 65.81 285 GLN A C 1
ATOM 2135 O O . GLN A 1 285 ? 14 9.992 15.578 1 65.81 285 GLN A O 1
ATOM 2140 N N . THR A 1 286 ? 14.664 8.141 16.562 1 71.88 286 THR A N 1
ATOM 2141 C CA . THR A 1 286 ? 14.492 8.68 17.906 1 71.88 286 THR A CA 1
ATOM 2142 C C . THR A 1 286 ? 15.586 8.172 18.844 1 71.88 286 THR A C 1
ATOM 2144 O O . THR A 1 286 ? 16.328 7.258 18.484 1 71.88 286 THR A O 1
ATOM 2147 N N . ARG A 1 287 ? 15.656 8.852 20 1 75.31 287 ARG A N 1
ATOM 2148 C CA . ARG A 1 287 ? 16.625 8.477 21.016 1 75.31 287 ARG A CA 1
ATOM 2149 C C . ARG A 1 287 ? 16.234 7.164 21.688 1 75.31 287 ARG A C 1
ATOM 2151 O O . ARG A 1 287 ? 17.094 6.473 22.25 1 75.31 287 ARG A O 1
ATOM 2158 N N . ARG A 1 288 ? 15.047 6.859 21.656 1 85.94 288 ARG A N 1
ATOM 2159 C CA . ARG A 1 288 ? 14.547 5.625 22.25 1 85.94 288 ARG A CA 1
ATOM 2160 C C . ARG A 1 288 ? 13.891 4.734 21.188 1 85.94 288 ARG A C 1
ATOM 2162 O O . ARG A 1 288 ? 12.672 4.562 21.188 1 85.94 288 ARG A O 1
ATOM 2169 N N . PRO A 1 289 ? 14.727 4.02 20.422 1 85.12 289 PRO A N 1
ATOM 2170 C CA . PRO A 1 289 ? 14.195 3.277 19.266 1 85.12 289 PRO A CA 1
ATOM 2171 C C . PRO A 1 289 ? 13.336 2.084 19.688 1 85.12 289 PRO A C 1
ATOM 2173 O O . PRO A 1 289 ? 12.352 1.769 19.016 1 85.12 289 PRO A O 1
ATOM 2176 N N . TRP A 1 290 ? 13.633 1.453 20.812 1 87.88 290 TRP A N 1
ATOM 2177 C CA . TRP A 1 290 ? 12.875 0.281 21.234 1 87.88 290 TRP A CA 1
ATOM 2178 C C . TRP A 1 290 ? 11.492 0.681 21.734 1 87.88 290 TRP A C 1
ATOM 2180 O O . TRP A 1 290 ? 10.508 -0.01 21.484 1 87.88 290 TRP A O 1
ATOM 2190 N N . LEU A 1 291 ? 11.508 1.766 22.438 1 89.12 291 LEU A N 1
ATOM 2191 C CA . LEU A 1 291 ? 10.211 2.246 22.922 1 89.12 291 LEU A CA 1
ATOM 2192 C C . LEU A 1 291 ? 9.344 2.703 21.75 1 89.12 291 LEU A C 1
ATOM 2194 O O . LEU A 1 291 ? 8.133 2.459 21.75 1 89.12 291 LEU A O 1
ATOM 2198 N N . MET A 1 292 ? 9.961 3.32 20.812 1 88.31 292 MET A N 1
ATOM 2199 C CA . MET A 1 292 ? 9.234 3.746 19.625 1 88.31 292 MET A CA 1
ATOM 2200 C C . MET A 1 292 ? 8.68 2.543 18.875 1 88.31 292 MET A C 1
ATOM 2202 O O . MET A 1 292 ? 7.527 2.561 18.438 1 88.31 292 MET A O 1
ATOM 2206 N N . PHE A 1 293 ? 9.531 1.586 18.828 1 91.06 293 PHE A N 1
ATOM 2207 C CA . PHE A 1 293 ? 9.125 0.353 18.172 1 91.06 293 PHE A CA 1
ATOM 2208 C C . PHE A 1 293 ? 7.91 -0.255 18.859 1 91.06 293 PHE A C 1
ATOM 2210 O O . PHE A 1 293 ? 6.957 -0.673 18.203 1 91.06 293 PHE A O 1
ATOM 2217 N N . LEU A 1 294 ? 7.895 -0.325 20.109 1 92.69 294 LEU A N 1
ATOM 2218 C CA . LEU A 1 294 ? 6.797 -0.891 20.891 1 92.69 294 LEU A CA 1
ATOM 2219 C C . LEU A 1 294 ? 5.523 -0.066 20.719 1 92.69 294 LEU A C 1
ATOM 2221 O O . LEU A 1 294 ? 4.441 -0.621 20.531 1 92.69 294 LEU A O 1
ATOM 2225 N N . LEU A 1 295 ? 5.676 1.23 20.719 1 89.94 295 LEU A N 1
ATOM 2226 C CA . LEU A 1 295 ? 4.516 2.105 20.609 1 89.94 295 LEU A CA 1
ATOM 2227 C C . LEU A 1 295 ? 3.92 2.039 19.203 1 89.94 295 LEU A C 1
ATOM 2229 O O . LEU A 1 295 ? 2.697 2.018 19.047 1 89.94 295 LEU A O 1
ATOM 2233 N N . GLN A 1 296 ? 4.766 1.995 18.219 1 90.06 296 GLN A N 1
ATOM 2234 C CA . GLN A 1 296 ? 4.309 1.862 16.828 1 90.06 296 GLN A CA 1
ATOM 2235 C C . GLN A 1 296 ? 3.529 0.564 16.641 1 90.06 296 GLN A C 1
ATOM 2237 O O . GLN A 1 296 ? 2.457 0.565 16.031 1 90.06 296 GLN A O 1
ATOM 2242 N N . ASN A 1 297 ? 4.078 -0.502 17.172 1 94.31 297 ASN A N 1
ATOM 2243 C CA . ASN A 1 297 ? 3.436 -1.804 17.016 1 94.31 297 ASN A CA 1
ATOM 2244 C C . ASN A 1 297 ? 2.127 -1.876 17.797 1 94.31 297 ASN A C 1
ATOM 2246 O O . ASN A 1 297 ? 1.158 -2.484 17.344 1 94.31 297 ASN A O 1
ATOM 2250 N N . PHE A 1 298 ? 2.188 -1.294 18.938 1 94 298 PHE A N 1
ATOM 2251 C CA . PHE A 1 298 ? 0.961 -1.251 19.719 1 94 298 PHE A CA 1
ATOM 2252 C C . PHE A 1 298 ? -0.131 -0.487 18.984 1 94 298 PHE A C 1
ATOM 2254 O O . PHE A 1 298 ? -1.278 -0.935 18.922 1 94 298 PHE A O 1
ATOM 2261 N N . GLY A 1 299 ? 0.203 0.625 18.453 1 89.31 299 GLY A N 1
ATOM 2262 C CA . GLY A 1 299 ? -0.754 1.39 17.672 1 89.31 299 GLY A CA 1
ATOM 2263 C C . GLY A 1 299 ? -1.269 0.638 16.453 1 89.31 299 GLY A C 1
ATOM 2264 O O . GLY A 1 299 ? -2.477 0.592 16.203 1 89.31 299 GLY A O 1
ATOM 2265 N N . LEU A 1 300 ? -0.362 0.033 15.734 1 92.56 300 LEU A N 1
ATOM 2266 C CA . LEU A 1 300 ? -0.709 -0.726 14.539 1 92.56 300 LEU A CA 1
ATOM 2267 C C . LEU A 1 300 ? -1.678 -1.854 14.867 1 92.56 300 LEU A C 1
ATOM 2269 O O . LEU A 1 300 ? -2.727 -1.986 14.234 1 92.56 300 LEU A O 1
ATOM 2273 N N . THR A 1 301 ? -1.343 -2.648 15.875 1 94.5 301 THR A N 1
ATOM 2274 C CA . THR A 1 301 ? -2.135 -3.814 16.25 1 94.5 301 THR A CA 1
ATOM 2275 C C . THR A 1 301 ? -3.496 -3.391 16.797 1 94.5 301 THR A C 1
ATOM 2277 O O . THR A 1 301 ? -4.512 -4.023 16.5 1 94.5 301 THR A O 1
ATOM 2280 N N . LEU A 1 302 ? -3.469 -2.318 17.516 1 89.88 302 LEU A N 1
ATOM 2281 C CA . LEU A 1 302 ? -4.734 -1.813 18.047 1 89.88 302 LEU A CA 1
ATOM 2282 C C . LEU A 1 302 ? -5.652 -1.368 16.906 1 89.88 302 LEU A C 1
ATOM 2284 O O . LEU A 1 302 ? -6.859 -1.616 16.953 1 89.88 302 LEU A O 1
ATOM 2288 N N . GLY A 1 303 ? -5.109 -0.677 15.953 1 87.88 303 GLY A N 1
ATOM 2289 C CA . GLY A 1 303 ? -5.891 -0.272 14.797 1 87.88 303 GLY A CA 1
ATOM 2290 C C . GLY A 1 303 ? -6.484 -1.444 14.039 1 87.88 303 GLY A C 1
ATOM 2291 O O . GLY A 1 303 ? -7.684 -1.467 13.758 1 87.88 303 GLY A O 1
ATOM 2292 N N . TRP A 1 304 ? -5.66 -2.445 13.711 1 91.06 304 TRP A N 1
ATOM 2293 C CA . TRP A 1 304 ? -6.125 -3.621 12.984 1 91.06 304 TRP A CA 1
ATOM 2294 C C . TRP A 1 304 ? -7.141 -4.406 13.812 1 91.06 304 TRP A C 1
ATOM 2296 O O . TRP A 1 304 ? -8.141 -4.891 13.273 1 91.06 304 TRP A O 1
ATOM 2306 N N . LEU A 1 305 ? -6.883 -4.547 15.07 1 89.81 305 LEU A N 1
ATOM 2307 C CA . LEU A 1 305 ? -7.781 -5.297 15.938 1 89.81 305 LEU A CA 1
ATOM 2308 C C . LEU A 1 305 ? -9.141 -4.617 16.031 1 89.81 305 LEU A C 1
ATOM 2310 O O . LEU A 1 305 ? -10.18 -5.289 16.031 1 89.81 305 LEU A O 1
ATOM 2314 N N . SER A 1 306 ? -9.164 -3.35 16.172 1 83.69 306 SER A N 1
ATOM 2315 C CA . SER A 1 306 ? -10.43 -2.623 16.234 1 83.69 306 SER A CA 1
ATOM 2316 C C . SER A 1 306 ? -11.266 -2.834 14.984 1 83.69 306 SER A C 1
ATOM 2318 O O . SER A 1 306 ? -12.469 -3.066 15.062 1 83.69 306 SER A O 1
ATOM 2320 N N . LEU A 1 307 ? -10.617 -2.805 13.875 1 83.44 307 LEU A N 1
ATOM 2321 C CA . LEU A 1 307 ? -11.352 -2.986 12.625 1 83.44 307 LEU A CA 1
ATOM 2322 C C . LEU A 1 307 ? -11.75 -4.445 12.43 1 83.44 307 LEU A C 1
ATOM 2324 O O . LEU A 1 307 ? -12.789 -4.738 11.844 1 83.44 307 LEU A O 1
ATOM 2328 N N . LEU A 1 308 ? -10.875 -5.309 12.875 1 86.62 308 LEU A N 1
ATOM 2329 C CA . LEU A 1 308 ? -11.219 -6.727 12.828 1 86.62 308 LEU A CA 1
ATOM 2330 C C . LEU A 1 308 ? -12.469 -7.016 13.648 1 86.62 308 LEU A C 1
ATOM 2332 O O . LEU A 1 308 ? -13.367 -7.723 13.18 1 86.62 308 LEU A O 1
ATOM 2336 N N . LEU A 1 309 ? -12.477 -6.441 14.82 1 83.69 309 LEU A N 1
ATOM 2337 C CA . LEU A 1 309 ? -13.633 -6.629 15.695 1 83.69 309 LEU A CA 1
ATOM 2338 C C . LEU A 1 309 ? -14.891 -6.031 15.062 1 83.69 309 LEU A C 1
ATOM 2340 O O . LEU A 1 309 ? -15.969 -6.621 15.141 1 83.69 309 LEU A O 1
ATOM 2344 N N . LEU A 1 310 ? -14.75 -4.938 14.477 1 76.44 310 LEU A N 1
ATOM 2345 C CA . LEU A 1 310 ? -15.875 -4.32 13.781 1 76.44 310 LEU A CA 1
ATOM 2346 C C . LEU A 1 310 ? -16.359 -5.195 12.625 1 76.44 310 LEU A C 1
ATOM 2348 O O . LEU A 1 310 ? -17.562 -5.316 12.391 1 76.44 310 LEU A O 1
ATOM 2352 N N . ALA A 1 311 ? -15.453 -5.773 11.898 1 78.75 311 ALA A N 1
ATOM 2353 C CA . ALA A 1 311 ? -15.797 -6.633 10.766 1 78.75 311 ALA A CA 1
ATOM 2354 C C . ALA A 1 311 ? -16.531 -7.887 11.234 1 78.75 311 ALA A C 1
ATOM 2356 O O . ALA A 1 311 ? -17.5 -8.312 10.609 1 78.75 311 ALA A O 1
ATOM 2357 N N . ILE A 1 312 ? -16.078 -8.43 12.297 1 80.19 312 ILE A N 1
ATOM 2358 C CA . ILE A 1 312 ? -16.719 -9.617 12.852 1 80.19 312 ILE A CA 1
ATOM 2359 C C . ILE A 1 312 ? -18.109 -9.258 13.375 1 80.19 312 ILE A C 1
ATOM 2361 O O . ILE A 1 312 ? -19.062 -10.016 13.172 1 80.19 312 ILE A O 1
ATOM 2365 N N . TYR A 1 313 ? -18.172 -8.125 13.961 1 73.62 313 TYR A N 1
ATOM 2366 C CA . TYR A 1 313 ? -19.438 -7.68 14.516 1 73.62 313 TYR A CA 1
ATOM 2367 C C . TYR A 1 313 ? -20.453 -7.391 13.414 1 73.62 313 TYR A C 1
ATOM 2369 O O . TYR A 1 313 ? -21.641 -7.719 13.539 1 73.62 313 TYR A O 1
ATOM 2377 N N . GLU A 1 314 ? -20.047 -6.73 12.383 1 68.5 314 GLU A N 1
ATOM 2378 C CA . GLU A 1 314 ? -20.922 -6.414 11.258 1 68.5 314 GLU A CA 1
ATOM 2379 C C . GLU A 1 314 ? -21.453 -7.68 10.594 1 68.5 314 GLU A C 1
ATOM 2381 O O . GLU A 1 314 ? -22.594 -7.715 10.117 1 68.5 314 GLU A O 1
ATOM 2386 N N . GLN A 1 315 ? -20.672 -8.625 10.414 1 61.81 315 GLN A N 1
ATOM 2387 C CA . GLN A 1 315 ? -21.109 -9.883 9.828 1 61.81 315 GLN A CA 1
ATOM 2388 C C . GLN A 1 315 ? -22.125 -10.578 10.719 1 61.81 315 GLN A C 1
ATOM 2390 O O . GLN A 1 315 ? -23.031 -11.258 10.227 1 61.81 315 GLN A O 1
ATOM 2395 N N . ASN A 1 316 ? -21.906 -10.406 12 1 54.69 316 ASN A N 1
ATOM 2396 C CA . ASN A 1 316 ? -22.828 -11.031 12.938 1 54.69 316 ASN A CA 1
ATOM 2397 C C . ASN A 1 316 ? -24.172 -10.297 12.969 1 54.69 316 ASN A C 1
ATOM 2399 O O . ASN A 1 316 ? -25.203 -10.898 13.273 1 54.69 316 ASN A O 1
ATOM 2403 N N . ILE A 1 317 ? -24.188 -9.008 12.82 1 44.81 317 ILE A N 1
ATOM 2404 C CA . ILE A 1 317 ? -25.438 -8.281 12.805 1 44.81 317 ILE A CA 1
ATOM 2405 C C . ILE A 1 317 ? -26.203 -8.602 11.516 1 44.81 317 ILE A C 1
ATOM 2407 O O . ILE A 1 317 ? -27.438 -8.609 11.5 1 44.81 317 ILE A O 1
ATOM 2411 N N . LYS A 1 318 ? -25.547 -8.906 10.438 1 44.62 318 LYS A N 1
ATOM 2412 C CA . LYS A 1 318 ? -26.234 -9.211 9.188 1 44.62 318 LYS A CA 1
ATOM 2413 C C . LYS A 1 318 ? -26.734 -10.656 9.172 1 44.62 318 LYS A C 1
ATOM 2415 O O . LYS A 1 318 ? -27.516 -11.039 8.312 1 44.62 318 LYS A O 1
ATOM 2420 N N . ILE A 1 319 ? -26.219 -11.492 10 1 37 319 ILE A N 1
ATOM 2421 C CA . ILE A 1 319 ? -26.859 -12.789 10.195 1 37 319 ILE A CA 1
ATOM 2422 C C . ILE A 1 319 ? -28.016 -12.656 11.195 1 37 319 ILE A C 1
ATOM 2424 O O . ILE A 1 319 ? -27.828 -12.086 12.273 1 37 319 ILE A O 1
ATOM 2428 N N . MET B 1 1 ? -47.719 -37.906 -39.469 1 32.69 1 MET B N 1
ATOM 2429 C CA . MET B 1 1 ? -46.625 -37.375 -38.688 1 32.69 1 MET B CA 1
ATOM 2430 C C . MET B 1 1 ? -45.5 -38.438 -38.531 1 32.69 1 MET B C 1
ATOM 2432 O O . MET B 1 1 ? -45.75 -39.5 -38 1 32.69 1 MET B O 1
ATOM 2436 N N . SER B 1 2 ? -44.375 -38.406 -39.312 1 42.03 2 SER B N 1
ATOM 243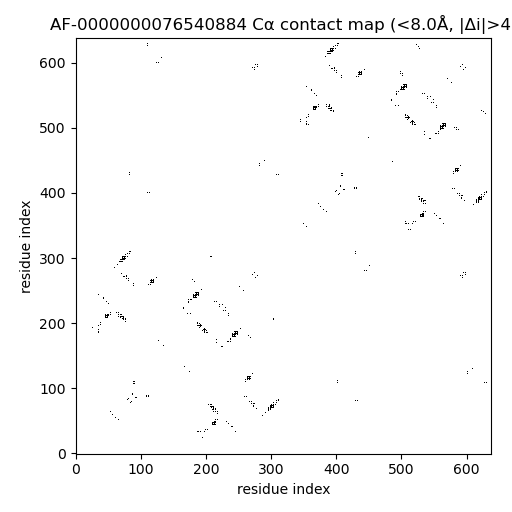7 C CA . SER B 1 2 ? -43.688 -39.625 -39.75 1 42.03 2 SER B CA 1
ATOM 2438 C C . SER B 1 2 ? -42.781 -40.188 -38.656 1 42.03 2 SER B C 1
ATOM 2440 O O . SER B 1 2 ? -42.219 -39.406 -37.844 1 42.03 2 SER B O 1
ATOM 2442 N N . PRO B 1 3 ? -42.906 -41.5 -38.312 1 53.97 3 PRO B N 1
ATOM 2443 C CA . PRO B 1 3 ? -42.125 -42.281 -37.344 1 53.97 3 PRO B CA 1
ATOM 2444 C C . PRO B 1 3 ? -40.625 -42 -37.438 1 53.97 3 PRO B C 1
ATOM 2446 O O . PRO B 1 3 ? -39.875 -42.312 -36.5 1 53.97 3 PRO B O 1
ATOM 2449 N N . GLY B 1 4 ? -40.062 -41.594 -38.562 1 48.91 4 GLY B N 1
ATOM 2450 C CA . GLY B 1 4 ? -38.625 -41.406 -38.781 1 48.91 4 GLY B CA 1
ATOM 2451 C C . GLY B 1 4 ? -38.031 -40.281 -37.938 1 48.91 4 GLY B C 1
ATOM 2452 O O . GLY B 1 4 ? -36.875 -40.344 -37.594 1 48.91 4 GLY B O 1
ATOM 2453 N N . ILE B 1 5 ? -38.812 -39.188 -37.719 1 47.38 5 ILE B N 1
ATOM 2454 C CA . ILE B 1 5 ? -38.281 -38.031 -36.969 1 47.38 5 ILE B CA 1
ATOM 2455 C C . ILE B 1 5 ? -38.094 -38.438 -35.5 1 47.38 5 ILE B C 1
ATOM 2457 O O . ILE B 1 5 ? -37.094 -38.062 -34.875 1 47.38 5 ILE B O 1
ATOM 2461 N N . ILE B 1 6 ? -39.062 -39.312 -34.969 1 45.91 6 ILE B N 1
ATOM 2462 C CA . ILE B 1 6 ? -38.969 -39.75 -33.594 1 45.91 6 ILE B CA 1
ATOM 2463 C C . ILE B 1 6 ? -37.719 -40.594 -33.406 1 45.91 6 ILE B C 1
ATOM 2465 O O . ILE B 1 6 ? -37 -40.469 -32.406 1 45.91 6 ILE B O 1
ATOM 2469 N N . GLN B 1 7 ? -37.438 -41.531 -34.375 1 43.16 7 GLN B N 1
ATOM 2470 C CA . GLN B 1 7 ? -36.281 -42.406 -34.219 1 43.16 7 GLN B CA 1
ATOM 2471 C C . GLN B 1 7 ? -34.969 -41.625 -34.219 1 43.16 7 GLN B C 1
ATOM 2473 O O . GLN B 1 7 ? -34.031 -41.969 -33.5 1 43.16 7 GLN B O 1
ATOM 2478 N N . GLN B 1 8 ? -34.875 -40.594 -35.156 1 43.16 8 GLN B N 1
ATOM 2479 C CA . GLN B 1 8 ? -33.656 -39.812 -35.156 1 43.16 8 GLN B CA 1
ATOM 2480 C C . GLN B 1 8 ? -33.438 -39.062 -33.844 1 43.16 8 GLN B C 1
ATOM 2482 O O . GLN B 1 8 ? -32.312 -38.875 -33.406 1 43.16 8 GLN B O 1
ATOM 2487 N N . LEU B 1 9 ? -34.531 -38.5 -33.25 1 40.81 9 LEU B N 1
ATOM 2488 C CA . LEU B 1 9 ? -34.375 -37.844 -31.938 1 40.81 9 LEU B CA 1
ATOM 2489 C C . LEU B 1 9 ? -33.875 -38.875 -30.906 1 40.81 9 LEU B C 1
ATOM 2491 O O . LEU B 1 9 ? -33.062 -38.531 -30.031 1 40.81 9 LEU B O 1
ATOM 2495 N N . LEU B 1 10 ? -34.562 -40.062 -30.828 1 39.22 10 LEU B N 1
ATOM 2496 C CA . LEU B 1 10 ? -34.156 -41.062 -29.844 1 39.22 10 LEU B CA 1
ATOM 2497 C C . LEU B 1 10 ? -32.75 -41.594 -30.172 1 39.22 10 LEU B C 1
ATOM 2499 O O . LEU B 1 10 ? -32.031 -42.062 -29.297 1 39.22 10 LEU B O 1
ATOM 2503 N N . SER B 1 11 ? -32.5 -41.906 -31.438 1 37.94 11 SER B N 1
ATOM 2504 C CA . SER B 1 11 ? -31.188 -42.469 -31.703 1 37.94 11 SER B CA 1
ATOM 2505 C C . SER B 1 11 ? -30.109 -41.406 -31.516 1 37.94 11 SER B C 1
ATOM 2507 O O . SER B 1 11 ? -28.938 -41.625 -31.812 1 37.94 11 SER B O 1
ATOM 2509 N N . CYS B 1 12 ? -30.5 -40.031 -31.719 1 35.34 12 CYS B N 1
ATOM 2510 C CA . CYS B 1 12 ? -29.391 -39.156 -31.359 1 35.34 12 CYS B CA 1
ATOM 2511 C C . CYS B 1 12 ? -28.781 -39.562 -30.047 1 35.34 12 CYS B C 1
ATOM 2513 O O . CYS B 1 12 ? -29.359 -39.344 -28.984 1 35.34 12 CYS B O 1
ATOM 2515 N N . SER B 1 13 ? -28.391 -40.812 -29.938 1 34.75 13 SER B N 1
ATOM 2516 C CA . SER B 1 13 ? -27.422 -41.281 -28.953 1 34.75 13 SER B CA 1
ATOM 2517 C C . SER B 1 13 ? -26.547 -40.156 -28.422 1 34.75 13 SER B C 1
ATOM 2519 O O . SER B 1 13 ? -25.906 -39.469 -29.203 1 34.75 13 SER B O 1
ATOM 2521 N N . CYS B 1 14 ? -27.016 -39.344 -27.516 1 34.25 14 CYS B N 1
ATOM 2522 C CA . CYS B 1 14 ? -26.234 -38.5 -26.625 1 34.25 14 CYS B CA 1
ATOM 2523 C C . CYS B 1 14 ? -24.812 -39 -26.469 1 34.25 14 CYS B C 1
ATOM 2525 O O . CYS B 1 14 ? -24.578 -39.969 -25.719 1 34.25 14 CYS B O 1
ATOM 2527 N N . GLN B 1 15 ? -24.109 -39.406 -27.547 1 34.03 15 GLN B N 1
ATOM 2528 C CA . GLN B 1 15 ? -22.688 -39.594 -27.312 1 34.03 15 GLN B CA 1
ATOM 2529 C C . GLN B 1 15 ? -22.188 -38.719 -26.172 1 34.03 15 GLN B C 1
ATOM 2531 O O . GLN B 1 15 ? -22.359 -37.5 -26.188 1 34.03 15 GLN B O 1
ATOM 2536 N N . LEU B 1 16 ? -22.297 -39.219 -24.938 1 34.12 16 LEU B N 1
ATOM 2537 C CA . LEU B 1 16 ? -21.562 -38.719 -23.766 1 34.12 16 LEU B CA 1
ATOM 2538 C C . LEU B 1 16 ? -20.297 -38 -24.203 1 34.12 16 LEU B C 1
ATOM 2540 O O . LEU B 1 16 ? -19.578 -38.438 -25.078 1 34.12 16 LEU B O 1
ATOM 2544 N N . PRO B 1 17 ? -20.391 -36.594 -24.188 1 37.06 17 PRO B N 1
ATOM 2545 C CA . PRO B 1 17 ? -19.125 -35.938 -24.516 1 37.06 17 PRO B CA 1
ATOM 2546 C C . PRO B 1 17 ? -17.922 -36.844 -24.234 1 37.06 17 PRO B C 1
ATOM 2548 O O . PRO B 1 17 ? -17.969 -37.688 -23.344 1 37.06 17 PRO B O 1
ATOM 2551 N N . GLU B 1 18 ? -17.25 -37.469 -25.203 1 36 18 GLU B N 1
ATOM 2552 C CA . GLU B 1 18 ? -15.945 -38.125 -25.031 1 36 18 GLU B CA 1
ATOM 2553 C C . GLU B 1 18 ? -15.344 -37.781 -23.672 1 36 18 GLU B C 1
ATOM 2555 O O . GLU B 1 18 ? -15.648 -36.719 -23.094 1 36 18 GLU B O 1
ATOM 2560 N N . ASP B 1 19 ? -14.688 -38.781 -23.031 1 34.34 19 ASP B N 1
ATOM 2561 C CA . ASP B 1 19 ? -13.93 -38.844 -21.781 1 34.34 19 ASP B CA 1
ATOM 2562 C C . ASP B 1 19 ? -13.234 -37.5 -21.5 1 34.34 19 ASP B C 1
ATOM 2564 O O . ASP B 1 19 ? -12.445 -37.031 -22.328 1 34.34 19 ASP B O 1
ATOM 2568 N N . GLN B 1 20 ? -13.852 -36.469 -21.172 1 37.53 20 GLN B N 1
ATOM 2569 C CA . GLN B 1 20 ? -13.031 -35.469 -20.516 1 37.53 20 GLN B CA 1
ATOM 2570 C C . GLN B 1 20 ? -11.688 -36.062 -20.078 1 37.53 20 GLN B C 1
ATOM 2572 O O . GLN B 1 20 ? -11.633 -36.875 -19.156 1 37.53 20 GLN B O 1
ATOM 2577 N N . ALA B 1 21 ? -10.938 -36.531 -20.969 1 38.53 21 ALA B N 1
ATOM 2578 C CA . ALA B 1 21 ? -9.562 -36.969 -20.734 1 38.53 21 ALA B CA 1
ATOM 2579 C C . ALA B 1 21 ? -9.031 -36.438 -19.406 1 38.53 21 ALA B C 1
ATOM 2581 O O . ALA B 1 21 ? -8.977 -35.219 -19.203 1 38.53 21 ALA B O 1
ATOM 2582 N N . THR B 1 22 ? -9.391 -36.938 -18.344 1 41.66 22 THR B N 1
ATOM 2583 C CA . THR B 1 22 ? -8.758 -36.812 -17.047 1 41.66 22 THR B CA 1
ATOM 2584 C C . THR B 1 22 ? -7.293 -36.406 -17.188 1 41.66 22 THR B C 1
ATOM 2586 O O . THR B 1 22 ? -6.477 -37.156 -17.688 1 41.66 22 THR B O 1
ATOM 2589 N N . LYS B 1 23 ? -6.977 -35.25 -17.641 1 48.56 23 LYS B N 1
ATOM 2590 C CA . LYS B 1 23 ? -5.59 -34.781 -17.594 1 48.56 23 LYS B CA 1
ATOM 2591 C C . LYS B 1 23 ? -4.812 -35.5 -16.5 1 48.56 23 LYS B C 1
ATOM 2593 O O . LYS B 1 23 ? -5.176 -35.438 -15.328 1 48.56 23 LYS B O 1
ATOM 2598 N N . LEU B 1 24 ? -4.344 -36.656 -16.719 1 53.34 24 LEU B N 1
ATOM 2599 C CA . LEU B 1 24 ? -3.449 -37.344 -15.797 1 53.34 24 LEU B CA 1
ATOM 2600 C C . LEU B 1 24 ? -2.537 -36.344 -15.086 1 53.34 24 LEU B C 1
ATOM 2602 O O . LEU B 1 24 ? -2.016 -35.438 -15.711 1 53.34 24 LEU B O 1
ATOM 2606 N N . PRO B 1 25 ? -2.756 -36.312 -13.688 1 61.41 25 PRO B N 1
ATOM 2607 C CA . PRO B 1 25 ? -1.78 -35.5 -12.961 1 61.41 25 PRO B CA 1
ATOM 2608 C C . PRO B 1 25 ? -0.358 -35.656 -13.492 1 61.41 25 PRO B C 1
ATOM 2610 O O . PRO B 1 25 ? -0.001 -36.75 -13.977 1 61.41 25 PRO B O 1
ATOM 2613 N N . PRO B 1 26 ? 0.272 -34.656 -13.812 1 63.97 26 PRO B N 1
ATOM 2614 C CA . PRO B 1 26 ? 1.651 -34.75 -14.297 1 63.97 26 PRO B CA 1
ATOM 2615 C C . PRO B 1 26 ? 2.49 -35.75 -13.484 1 63.97 26 PRO B C 1
ATOM 2617 O O . PRO B 1 26 ? 2.24 -35.938 -12.289 1 63.97 26 PRO B O 1
ATOM 2620 N N . THR B 1 27 ? 3.211 -36.594 -14.141 1 75.38 27 THR B N 1
ATOM 2621 C CA . THR B 1 27 ? 4.148 -37.469 -13.453 1 75.38 27 THR B CA 1
ATOM 2622 C C . THR B 1 27 ? 5.09 -36.656 -12.562 1 75.38 27 THR B C 1
ATOM 2624 O O . THR B 1 27 ? 5.258 -35.469 -12.758 1 75.38 27 THR B O 1
ATOM 2627 N N . THR B 1 28 ? 5.551 -37.281 -11.484 1 76.12 28 THR B N 1
ATOM 2628 C CA . THR B 1 28 ? 6.453 -36.625 -10.547 1 76.12 28 THR B CA 1
ATOM 2629 C C . THR B 1 28 ? 7.621 -36 -11.281 1 76.12 28 THR B C 1
ATOM 2631 O O . THR B 1 28 ? 8.016 -34.875 -10.953 1 76.12 28 THR B O 1
ATOM 2634 N N . LEU B 1 29 ? 8.094 -36.75 -12.25 1 75.38 29 LEU B N 1
ATOM 2635 C CA . LEU B 1 29 ? 9.227 -36.25 -13.016 1 75.38 29 LEU B CA 1
ATOM 2636 C C . LEU B 1 29 ? 8.812 -35.031 -13.867 1 75.38 29 LEU B C 1
ATOM 2638 O O . LEU B 1 29 ? 9.578 -34.062 -14 1 75.38 29 LEU B O 1
ATOM 2642 N N . GLU B 1 30 ? 7.633 -35.188 -14.336 1 76.25 30 GLU B N 1
ATOM 2643 C CA . GLU B 1 30 ? 7.152 -34.062 -15.156 1 76.25 30 GLU B CA 1
ATOM 2644 C C . GLU B 1 30 ? 6.852 -32.844 -14.305 1 76.25 30 GLU B C 1
ATOM 2646 O O . GLU B 1 30 ? 7.215 -31.734 -14.672 1 76.25 30 GLU B O 1
ATOM 2651 N N . LYS B 1 31 ? 6.375 -33.156 -13.219 1 82.75 31 LYS B N 1
ATOM 2652 C CA . LYS B 1 31 ? 6.039 -32.062 -12.312 1 82.75 31 LYS B CA 1
ATOM 2653 C C . LYS B 1 31 ? 7.293 -31.359 -11.812 1 82.75 31 LYS B C 1
ATOM 2655 O O . LYS B 1 31 ? 7.387 -30.141 -11.875 1 82.75 31 LYS B O 1
ATOM 2660 N N . TYR B 1 32 ? 8.273 -32.156 -11.359 1 86.88 32 TYR B N 1
ATOM 2661 C CA . TYR B 1 32 ? 9.5 -31.594 -10.805 1 86.88 32 TYR B CA 1
ATOM 2662 C C . TYR B 1 32 ? 10.375 -31 -11.906 1 86.88 32 TYR B C 1
ATOM 2664 O O . TYR B 1 32 ? 11.016 -29.969 -11.711 1 86.88 32 TYR B O 1
ATOM 2672 N N . GLY B 1 33 ? 10.367 -31.609 -13.008 1 90.19 33 GLY B N 1
ATOM 2673 C CA . GLY B 1 33 ? 11.164 -31.125 -14.117 1 90.19 33 GLY B CA 1
ATOM 2674 C C . GLY B 1 33 ? 10.641 -29.812 -14.695 1 90.19 33 GLY B C 1
ATOM 2675 O O . GLY B 1 33 ? 11.383 -28.844 -14.805 1 90.19 33 GLY B O 1
ATOM 2676 N N . TYR B 1 34 ? 9.367 -29.812 -15.031 1 90.06 34 TYR B N 1
ATOM 2677 C CA . TYR B 1 34 ? 8.773 -28.625 -15.648 1 90.06 34 TYR B CA 1
ATOM 2678 C C . TYR B 1 34 ? 8.789 -27.453 -14.68 1 90.06 34 TYR B C 1
ATOM 2680 O O . TYR B 1 34 ? 9.062 -26.312 -15.086 1 90.06 34 TYR B O 1
ATOM 2688 N N . SER B 1 35 ? 8.492 -27.75 -13.469 1 92.5 35 SER B N 1
ATOM 2689 C CA . SER B 1 35 ? 8.477 -26.656 -12.5 1 92.5 35 SER B CA 1
ATOM 2690 C C . SER B 1 35 ? 9.875 -26.109 -12.25 1 92.5 35 SER B C 1
ATOM 2692 O O . SER B 1 35 ? 10.062 -24.891 -12.125 1 92.5 35 SER B O 1
ATOM 2694 N N . THR B 1 36 ? 10.867 -27.016 -12.156 1 94.38 36 THR B N 1
ATOM 2695 C CA . THR B 1 36 ? 12.25 -26.578 -11.984 1 94.38 36 THR B CA 1
ATOM 2696 C C . THR B 1 36 ? 12.703 -25.734 -13.188 1 94.38 36 THR B C 1
ATOM 2698 O O . THR B 1 36 ? 13.367 -24.719 -13.016 1 94.38 36 THR B O 1
ATOM 2701 N N . ALA B 1 37 ? 12.344 -26.156 -14.32 1 94.06 37 ALA B N 1
ATOM 2702 C CA . ALA B 1 37 ? 12.672 -25.406 -15.531 1 94.06 37 ALA B CA 1
ATOM 2703 C C . ALA B 1 37 ? 12.008 -24.031 -15.523 1 94.06 37 ALA B C 1
ATOM 2705 O O . ALA B 1 37 ? 12.609 -23.047 -15.953 1 94.06 37 ALA B O 1
ATOM 2706 N N . ALA B 1 38 ? 10.852 -24.062 -15.047 1 93.38 38 ALA B N 1
ATOM 2707 C CA . ALA B 1 38 ? 10.117 -22.797 -14.984 1 93.38 38 ALA B CA 1
ATOM 2708 C C . ALA B 1 38 ? 10.812 -21.812 -14.062 1 93.38 38 ALA B C 1
ATOM 2710 O O . ALA B 1 38 ? 11.016 -20.641 -14.43 1 93.38 38 ALA B O 1
ATOM 2711 N N . VAL B 1 39 ? 11.195 -22.266 -12.906 1 94.38 39 VAL B N 1
ATOM 2712 C CA . VAL B 1 39 ? 11.859 -21.375 -11.953 1 94.38 39 VAL B CA 1
ATOM 2713 C C . VAL B 1 39 ? 13.242 -21 -12.477 1 94.38 39 VAL B C 1
ATOM 2715 O O . VAL B 1 39 ? 13.695 -19.859 -12.273 1 94.38 39 VAL B O 1
ATOM 2718 N N . ALA B 1 40 ? 13.883 -21.938 -13.133 1 94.44 40 ALA B N 1
ATOM 2719 C CA . ALA B 1 40 ? 15.164 -21.625 -13.75 1 94.44 40 ALA B CA 1
ATOM 2720 C C . ALA B 1 40 ? 15.023 -20.531 -14.797 1 94.44 40 ALA B C 1
ATOM 2722 O O . ALA B 1 40 ? 15.844 -19.609 -14.859 1 94.44 40 ALA B O 1
ATOM 2723 N N . LEU B 1 41 ? 14.039 -20.641 -15.562 1 91.12 41 LEU B N 1
ATOM 2724 C CA . LEU B 1 41 ? 13.766 -19.625 -16.578 1 91.12 41 LEU B CA 1
ATOM 2725 C C . LEU B 1 41 ? 13.5 -18.281 -15.922 1 91.12 41 LEU B C 1
ATOM 2727 O O . LEU B 1 41 ? 13.977 -17.25 -16.406 1 91.12 41 LEU B O 1
ATOM 2731 N N . LEU B 1 42 ? 12.773 -18.344 -14.883 1 89.56 42 LEU B N 1
ATOM 2732 C CA . LEU B 1 42 ? 12.469 -17.109 -14.156 1 89.56 42 LEU B CA 1
ATOM 2733 C C . LEU B 1 42 ? 13.742 -16.5 -13.586 1 89.56 42 LEU B C 1
ATOM 2735 O O . LEU B 1 42 ? 13.961 -15.289 -13.719 1 89.56 42 LEU B O 1
ATOM 2739 N N . THR B 1 43 ? 14.539 -17.266 -12.992 1 89.19 43 THR B N 1
ATOM 2740 C CA . THR B 1 43 ? 15.758 -16.781 -12.344 1 89.19 43 THR B CA 1
ATOM 2741 C C . THR B 1 43 ? 16.766 -16.281 -13.383 1 89.19 43 THR B C 1
ATOM 2743 O O . THR B 1 43 ? 17.328 -15.203 -13.242 1 89.19 43 THR B O 1
ATOM 2746 N N . LEU B 1 44 ? 16.938 -17.016 -14.43 1 87.56 44 LEU B N 1
ATOM 2747 C CA . LEU B 1 44 ? 17.875 -16.641 -15.484 1 87.56 44 LEU B CA 1
ATOM 2748 C C . LEU B 1 44 ? 17.375 -15.398 -16.234 1 87.56 44 LEU B C 1
ATOM 2750 O O . LEU B 1 44 ? 18.156 -14.508 -16.562 1 87.56 44 LEU B O 1
ATOM 2754 N N . GLY B 1 45 ? 16.094 -15.453 -16.531 1 81.94 45 GLY B N 1
ATOM 2755 C CA . GLY B 1 45 ? 15.516 -14.297 -17.203 1 81.94 45 GLY B CA 1
ATOM 2756 C C . GLY B 1 45 ? 15.688 -13.008 -16.406 1 81.94 45 GLY B C 1
ATOM 2757 O O . GLY B 1 45 ? 16 -11.969 -16.984 1 81.94 45 GLY B O 1
ATOM 2758 N N . SER B 1 46 ? 15.469 -13.102 -15.125 1 80.69 46 SER B N 1
ATOM 2759 C CA . SER B 1 46 ? 15.578 -11.922 -14.273 1 80.69 46 SER B CA 1
ATOM 2760 C C . SER B 1 46 ? 17.031 -11.453 -14.172 1 80.69 46 SER B C 1
ATOM 2762 O O . SER B 1 46 ? 17.297 -10.25 -14.141 1 80.69 46 SER B O 1
ATOM 2764 N N . MET B 1 47 ? 17.984 -12.406 -14.234 1 83.06 47 MET B N 1
ATOM 2765 C CA . MET B 1 47 ? 19.391 -12.047 -14.211 1 83.06 47 MET B CA 1
ATOM 2766 C C . MET B 1 47 ? 19.812 -11.375 -15.516 1 83.06 47 MET B C 1
ATOM 2768 O O . MET B 1 47 ? 20.594 -10.43 -15.508 1 83.06 47 MET B O 1
ATOM 2772 N N . LEU B 1 48 ? 19.25 -11.82 -16.547 1 79.25 48 LEU B N 1
ATOM 2773 C CA . LEU B 1 48 ? 19.547 -11.211 -17.844 1 79.25 48 LEU B CA 1
ATOM 2774 C C . LEU B 1 48 ? 19.016 -9.781 -17.906 1 79.25 48 LEU B C 1
ATOM 2776 O O . LEU B 1 48 ? 19.688 -8.891 -18.422 1 79.25 48 LEU B O 1
ATOM 2780 N N . GLY B 1 49 ? 17.891 -9.594 -17.359 1 74.06 49 GLY B N 1
ATOM 2781 C CA . GLY B 1 49 ? 17.344 -8.258 -17.281 1 74.06 49 GLY B CA 1
ATOM 2782 C C . GLY B 1 49 ? 18.234 -7.281 -16.531 1 74.06 49 GLY B C 1
ATOM 2783 O O . GLY B 1 49 ? 18.406 -6.137 -16.953 1 74.06 49 GLY B O 1
ATOM 2784 N N . THR B 1 50 ? 18.797 -7.762 -15.516 1 75.25 50 THR B N 1
ATOM 2785 C CA . THR B 1 50 ? 19.672 -6.949 -14.68 1 75.25 50 THR B CA 1
ATOM 2786 C C . THR B 1 50 ? 20.953 -6.586 -15.43 1 75.25 50 THR B C 1
ATOM 2788 O O . THR B 1 50 ? 21.453 -5.465 -15.305 1 75.25 50 THR B O 1
ATOM 2791 N N . THR B 1 51 ? 21.469 -7.457 -16.219 1 73.88 51 THR B N 1
ATOM 2792 C CA . THR B 1 51 ? 22.703 -7.223 -16.969 1 73.88 51 THR B CA 1
ATOM 2793 C C . THR B 1 51 ? 22.484 -6.172 -18.062 1 73.88 51 THR B C 1
ATOM 2795 O O . THR B 1 51 ? 23.391 -5.406 -18.375 1 73.88 51 THR B O 1
ATOM 2798 N N . LEU B 1 52 ? 21.266 -6.086 -18.516 1 71.19 52 LEU B N 1
ATOM 2799 C CA . LEU B 1 52 ? 20.953 -5.117 -19.562 1 71.19 52 LEU B CA 1
ATOM 2800 C C . LEU B 1 52 ? 21.094 -3.691 -19.047 1 71.19 52 LEU B C 1
ATOM 2802 O O . LEU B 1 52 ? 21.516 -2.797 -19.781 1 71.19 52 LEU B O 1
ATOM 2806 N N . ILE B 1 53 ? 20.859 -3.51 -17.797 1 69.12 53 ILE B N 1
ATOM 2807 C CA . ILE B 1 53 ? 20.938 -2.178 -17.203 1 69.12 53 ILE B CA 1
ATOM 2808 C C . ILE B 1 53 ? 22.406 -1.765 -17.062 1 69.12 53 ILE B C 1
ATOM 2810 O O . ILE B 1 53 ? 22.734 -0.579 -17.156 1 69.12 53 ILE B O 1
ATOM 2814 N N . LEU B 1 54 ? 23.281 -2.686 -16.922 1 66.81 54 LEU B N 1
ATOM 2815 C CA . LEU B 1 54 ? 24.703 -2.404 -16.766 1 66.81 54 LEU B CA 1
ATOM 2816 C C . LEU B 1 54 ? 25.297 -1.879 -18.078 1 66.81 54 LEU B C 1
ATOM 2818 O O . LEU B 1 54 ? 26.281 -1.141 -18.062 1 66.81 54 LEU B O 1
ATOM 2822 N N . PHE B 1 55 ? 24.75 -2.225 -19.078 1 62.5 55 PHE B N 1
ATOM 2823 C CA . PHE B 1 55 ? 25.344 -1.851 -20.359 1 62.5 55 PHE B CA 1
ATOM 2824 C C . PHE B 1 55 ? 24.938 -0.435 -20.75 1 62.5 55 PHE B C 1
ATOM 2826 O O . PHE B 1 55 ? 25.406 0.088 -21.766 1 62.5 55 PHE B O 1
ATOM 2833 N N . HIS B 1 56 ? 24 0.083 -20.047 1 59.25 56 HIS B N 1
ATOM 2834 C CA . HIS B 1 56 ? 23.656 1.442 -20.438 1 59.25 56 HIS B CA 1
ATOM 2835 C C . HIS B 1 56 ? 24.594 2.461 -19.797 1 59.25 56 HIS B C 1
ATOM 2837 O O . HIS B 1 56 ? 24.797 2.438 -18.578 1 59.25 56 HIS B O 1
ATOM 2843 N N . SER B 1 57 ? 25.609 2.91 -20.484 1 56.31 57 SER B N 1
ATOM 2844 C CA . SER B 1 57 ? 26.828 3.65 -20.203 1 56.31 57 SER B CA 1
ATOM 2845 C C . SER B 1 57 ? 26.531 5 -19.562 1 56.31 57 SER B C 1
ATOM 2847 O O . SER B 1 57 ? 27.344 5.531 -18.812 1 56.31 57 SER B O 1
ATOM 2849 N N . CYS B 1 58 ? 25.516 5.703 -19.906 1 61.22 58 CYS B N 1
ATOM 2850 C CA . CYS B 1 58 ? 25.438 7.043 -19.344 1 61.22 58 CYS B CA 1
ATOM 2851 C C . CYS B 1 58 ? 24.625 7.047 -18.047 1 61.22 58 CYS B C 1
ATOM 2853 O O . CYS B 1 58 ? 23.531 6.469 -17.984 1 61.22 58 CYS B O 1
ATOM 2855 N N . GLU B 1 59 ? 25.328 7.465 -17.016 1 67.25 59 GLU B N 1
ATOM 2856 C CA . GLU B 1 59 ? 24.797 7.469 -15.648 1 67.25 59 GLU B CA 1
ATOM 2857 C C . GLU B 1 59 ? 23.391 8.023 -15.602 1 67.25 59 GLU B C 1
ATOM 2859 O O . GLU B 1 59 ? 22.516 7.461 -14.938 1 67.25 59 GLU B O 1
ATOM 2864 N N . GLU B 1 60 ? 23.266 9.109 -16.438 1 73 60 GLU B N 1
ATOM 2865 C CA . GLU B 1 60 ? 21.953 9.742 -16.375 1 73 60 GLU B CA 1
ATOM 2866 C C . GLU B 1 60 ? 20.891 8.883 -17.047 1 73 60 GLU B C 1
ATOM 2868 O O . GLU B 1 60 ? 19.781 8.742 -16.547 1 73 60 GLU B O 1
ATOM 2873 N N . ASN B 1 61 ? 21.25 8.336 -18.156 1 76.31 61 ASN B N 1
ATOM 2874 C CA . ASN B 1 61 ? 20.328 7.477 -18.875 1 76.31 61 ASN B CA 1
ATOM 2875 C C . ASN B 1 61 ? 20.031 6.195 -18.109 1 76.31 61 ASN B C 1
ATOM 2877 O O . ASN B 1 61 ? 18.906 5.691 -18.141 1 76.31 61 ASN B O 1
ATOM 2881 N N . TYR B 1 62 ? 20.984 5.914 -17.344 1 73.25 62 TYR B N 1
ATOM 2882 C CA . TYR B 1 62 ? 20.812 4.723 -16.516 1 73.25 62 TYR B CA 1
ATOM 2883 C C . TYR B 1 62 ? 19.75 4.957 -15.453 1 73.25 62 TYR B C 1
ATOM 2885 O O . TYR B 1 62 ? 18.875 4.113 -15.242 1 73.25 62 TYR B O 1
ATOM 2893 N N . ARG B 1 63 ? 19.812 6.09 -14.898 1 75.25 63 ARG B N 1
ATOM 2894 C CA . ARG B 1 63 ? 18.859 6.414 -13.852 1 75.25 63 ARG B CA 1
ATOM 2895 C C . ARG B 1 63 ? 17.438 6.48 -14.406 1 75.25 63 ARG B C 1
ATOM 2897 O O . ARG B 1 63 ? 16.484 6.043 -13.75 1 75.25 63 ARG B O 1
ATOM 2904 N N . LEU B 1 64 ? 17.422 6.965 -15.617 1 81.81 64 LEU B N 1
ATOM 2905 C CA . LEU B 1 64 ? 16.109 7.094 -16.25 1 81.81 64 LEU B CA 1
ATOM 2906 C C . LEU B 1 64 ? 15.539 5.727 -16.609 1 81.81 64 LEU B C 1
ATOM 2908 O O . LEU B 1 64 ? 14.367 5.449 -16.328 1 81.81 64 LEU B O 1
ATOM 2912 N N . ILE B 1 65 ? 16.328 4.902 -17.109 1 79.69 65 ILE B N 1
ATOM 2913 C CA . ILE B 1 65 ? 15.891 3.557 -17.484 1 79.69 65 ILE B CA 1
ATOM 2914 C C . ILE B 1 65 ? 15.539 2.77 -16.219 1 79.69 65 ILE B C 1
ATOM 2916 O O . ILE B 1 65 ? 14.562 2.008 -16.219 1 79.69 65 ILE B O 1
ATOM 2920 N N . LEU B 1 66 ? 16.297 3.023 -15.25 1 77.38 66 LEU B N 1
ATOM 2921 C CA . LEU B 1 66 ? 16.016 2.35 -13.984 1 77.38 66 LEU B CA 1
ATOM 2922 C C . LEU B 1 66 ? 14.641 2.723 -13.445 1 77.38 66 LEU B C 1
ATOM 2924 O O . LEU B 1 66 ? 13.922 1.868 -12.93 1 77.38 66 LEU B O 1
ATOM 2928 N N . GLN B 1 67 ? 14.352 3.93 -13.539 1 82.75 67 GLN B N 1
ATOM 2929 C CA . GLN B 1 67 ? 13.07 4.391 -13.023 1 82.75 67 GLN B CA 1
ATOM 2930 C C . GLN B 1 67 ? 11.914 3.799 -13.82 1 82.75 67 GLN B C 1
ATOM 2932 O O . GLN B 1 67 ? 10.836 3.539 -13.266 1 82.75 67 GLN B O 1
ATOM 2937 N N . LEU B 1 68 ? 12.164 3.529 -15.055 1 86.06 68 LEU B N 1
ATOM 2938 C CA . LEU B 1 68 ? 11.172 2.832 -15.875 1 86.06 68 LEU B CA 1
ATOM 2939 C C . LEU B 1 68 ? 10.906 1.433 -15.328 1 86.06 68 LEU B C 1
ATOM 2941 O O . LEU B 1 68 ? 9.758 1.03 -15.18 1 86.06 68 LEU B O 1
ATOM 2945 N N . PHE B 1 69 ? 11.945 0.809 -14.945 1 82.44 69 PHE B N 1
ATOM 2946 C CA . PHE B 1 69 ? 11.82 -0.571 -14.492 1 82.44 69 PHE B CA 1
ATOM 2947 C C . PHE B 1 69 ? 11.266 -0.627 -13.07 1 82.44 69 PHE B C 1
ATOM 2949 O O . PHE B 1 69 ? 10.539 -1.557 -12.719 1 82.44 69 PHE B O 1
ATOM 2956 N N . VAL B 1 70 ? 11.625 0.347 -12.273 1 83.12 70 VAL B N 1
ATOM 2957 C CA . VAL B 1 70 ? 11.047 0.417 -10.938 1 83.12 70 VAL B CA 1
ATOM 2958 C C . VAL B 1 70 ? 9.539 0.619 -11.039 1 83.12 70 VAL B C 1
ATOM 2960 O O . VAL B 1 70 ? 8.773 -0.038 -10.328 1 83.12 70 VAL B O 1
ATOM 2963 N N . GLY B 1 71 ? 9.188 1.522 -11.938 1 88.75 71 GLY B N 1
ATOM 2964 C CA . GLY B 1 71 ? 7.766 1.701 -12.172 1 88.75 71 GLY B CA 1
ATOM 2965 C C . GLY B 1 71 ? 7.074 0.432 -12.633 1 88.75 71 GLY B C 1
ATOM 2966 O O . GLY B 1 71 ? 5.98 0.109 -12.164 1 88.75 71 GLY B O 1
ATOM 2967 N N . LEU B 1 72 ? 7.695 -0.282 -13.461 1 88 72 LEU B N 1
ATOM 2968 C CA . LEU B 1 72 ? 7.168 -1.548 -13.953 1 88 72 LEU B CA 1
ATOM 2969 C C . LEU B 1 72 ? 7.012 -2.553 -12.82 1 88 72 LEU B C 1
ATOM 2971 O O . LEU B 1 72 ? 6 -3.256 -12.742 1 88 72 LEU B O 1
ATOM 2975 N N . ALA B 1 73 ? 7.957 -2.605 -12 1 83.81 73 ALA B N 1
ATOM 2976 C CA . ALA B 1 73 ? 7.922 -3.523 -10.859 1 83.81 73 ALA B CA 1
ATOM 2977 C C . ALA B 1 73 ? 6.777 -3.186 -9.914 1 83.81 73 ALA B C 1
ATOM 2979 O O . ALA B 1 73 ? 6.039 -4.074 -9.484 1 83.81 73 ALA B O 1
ATOM 2980 N N . VAL B 1 74 ? 6.648 -1.916 -9.578 1 88.94 74 VAL B N 1
ATOM 2981 C CA . VAL B 1 74 ? 5.578 -1.479 -8.688 1 88.94 74 VAL B CA 1
ATOM 2982 C C . VAL B 1 74 ? 4.223 -1.827 -9.297 1 88.94 74 VAL B C 1
ATOM 2984 O O . VAL B 1 74 ? 3.348 -2.363 -8.609 1 88.94 74 VAL B O 1
ATOM 2987 N N . GLY B 1 75 ? 4.102 -1.547 -10.586 1 90.88 75 GLY B N 1
ATOM 2988 C CA . GLY B 1 75 ? 2.859 -1.857 -11.273 1 90.88 75 GLY B CA 1
ATOM 2989 C C . GLY B 1 75 ? 2.551 -3.342 -11.312 1 90.88 75 GLY B C 1
ATOM 2990 O O . GLY B 1 75 ? 1.416 -3.752 -11.062 1 90.88 75 GLY B O 1
ATOM 2991 N N . THR B 1 76 ? 3.49 -4.117 -11.531 1 87 76 THR B N 1
ATOM 2992 C CA . THR B 1 76 ? 3.293 -5.559 -11.648 1 87 76 THR B CA 1
ATOM 2993 C C . THR B 1 76 ? 3.012 -6.176 -10.289 1 87 76 THR B C 1
ATOM 2995 O O . THR B 1 76 ? 2.074 -6.965 -10.141 1 87 76 THR B O 1
ATOM 2998 N N . LEU B 1 77 ? 3.777 -5.812 -9.312 1 85.31 77 LEU B N 1
ATOM 2999 C CA . LEU B 1 77 ? 3.621 -6.402 -7.984 1 85.31 77 LEU B CA 1
ATOM 3000 C C . LEU B 1 77 ? 2.293 -5.992 -7.359 1 85.31 77 LEU B C 1
ATOM 3002 O O . LEU B 1 77 ? 1.552 -6.836 -6.855 1 85.31 77 LEU B O 1
ATOM 3006 N N . SER B 1 78 ? 2.068 -4.688 -7.352 1 91.88 78 SER B N 1
ATOM 3007 C CA . SER B 1 78 ? 0.797 -4.227 -6.801 1 91.88 78 SER B CA 1
ATOM 3008 C C . SER B 1 78 ? -0.381 -4.754 -7.613 1 91.88 78 SER B C 1
ATOM 3010 O O . SER B 1 78 ? -1.411 -5.129 -7.047 1 91.88 78 SER B O 1
ATOM 3012 N N . GLY B 1 79 ? -0.179 -4.758 -8.969 1 90.19 79 GLY B N 1
ATOM 3013 C CA . GLY B 1 79 ? -1.215 -5.324 -9.812 1 90.19 79 GLY B CA 1
ATOM 3014 C C . GLY B 1 79 ? -1.476 -6.793 -9.539 1 90.19 79 GLY B C 1
ATOM 3015 O O . GLY B 1 79 ? -2.629 -7.23 -9.508 1 90.19 79 GLY B O 1
ATOM 3016 N N . ASP B 1 80 ? -0.455 -7.555 -9.344 1 85.06 80 ASP B N 1
ATOM 3017 C CA . ASP B 1 80 ? -0.609 -8.977 -9.047 1 85.06 80 ASP B CA 1
ATOM 3018 C C . ASP B 1 80 ? -1.349 -9.188 -7.727 1 85.06 80 ASP B C 1
ATOM 3020 O O . ASP B 1 80 ? -2.246 -10.023 -7.641 1 85.06 80 ASP B O 1
ATOM 3024 N N . ALA B 1 81 ? -0.966 -8.453 -6.746 1 89.56 81 ALA B N 1
ATOM 3025 C CA . ALA B 1 81 ? -1.614 -8.562 -5.441 1 89.56 81 ALA B CA 1
ATOM 3026 C C . ALA B 1 81 ? -3.096 -8.211 -5.535 1 89.56 81 ALA B C 1
ATOM 3028 O O . ALA B 1 81 ? -3.945 -8.93 -5 1 89.56 81 ALA B O 1
ATOM 3029 N N . LEU B 1 82 ? -3.438 -7.215 -6.289 1 91.94 82 LEU B N 1
ATOM 3030 C CA . LEU B 1 82 ? -4.789 -6.672 -6.277 1 91.94 82 LEU B CA 1
ATOM 3031 C C . LEU B 1 82 ? -5.672 -7.387 -7.297 1 91.94 82 LEU B C 1
ATOM 3033 O O . LEU B 1 82 ? -6.828 -7.703 -7.012 1 91.94 82 LEU B O 1
ATOM 3037 N N . PHE B 1 83 ? -5.137 -7.711 -8.461 1 88.31 83 PHE B N 1
ATOM 3038 C CA . PHE B 1 83 ? -5.949 -8.281 -9.531 1 88.31 83 PHE B CA 1
ATOM 3039 C C . PHE B 1 83 ? -6.035 -9.797 -9.398 1 88.31 83 PHE B C 1
ATOM 3041 O O . PHE B 1 83 ? -7.012 -10.406 -9.836 1 88.31 83 PHE B O 1
ATOM 3048 N N . HIS B 1 84 ? -5.035 -10.406 -8.836 1 84.69 84 HIS B N 1
ATOM 3049 C CA . HIS B 1 84 ? -4.98 -11.859 -8.906 1 84.69 84 HIS B CA 1
ATOM 3050 C C . HIS B 1 84 ? -5.016 -12.477 -7.516 1 84.69 84 HIS B C 1
ATOM 3052 O O . HIS B 1 84 ? -5.957 -13.203 -7.18 1 84.69 84 HIS B O 1
ATOM 3058 N N . LEU B 1 85 ? -4.156 -12.125 -6.68 1 84.44 85 LEU B N 1
ATOM 3059 C CA . LEU B 1 85 ? -3.986 -12.836 -5.414 1 84.44 85 LEU B CA 1
ATOM 3060 C C . LEU B 1 85 ? -5.16 -12.57 -4.48 1 84.44 85 LEU B C 1
ATOM 3062 O O . LEU B 1 85 ? -5.738 -13.508 -3.924 1 84.44 85 LEU B O 1
ATOM 3066 N N . ILE B 1 86 ? -5.539 -11.297 -4.355 1 88.31 86 ILE B N 1
ATOM 3067 C CA . ILE B 1 86 ? -6.586 -10.945 -3.404 1 88.31 86 ILE B CA 1
ATOM 3068 C C . ILE B 1 86 ? -7.91 -11.57 -3.846 1 88.31 86 ILE B C 1
ATOM 3070 O O . ILE B 1 86 ? -8.578 -12.25 -3.061 1 88.31 86 ILE B O 1
ATOM 3074 N N . PRO B 1 87 ? -8.32 -11.445 -5.09 1 86.06 87 PRO B N 1
ATOM 3075 C CA . PRO B 1 87 ? -9.555 -12.109 -5.508 1 86.06 87 PRO B CA 1
ATOM 3076 C C . PRO B 1 87 ? -9.477 -13.633 -5.383 1 86.06 87 PRO B C 1
ATOM 3078 O O . PRO B 1 87 ? -10.477 -14.281 -5.047 1 86.06 87 PRO B O 1
ATOM 3081 N N . GLN B 1 88 ? -8.336 -14.203 -5.66 1 80.31 88 GLN B N 1
ATOM 3082 C CA . GLN B 1 88 ? -8.172 -15.648 -5.543 1 80.31 88 GLN B CA 1
ATOM 3083 C C . GLN B 1 88 ? -8.328 -16.109 -4.094 1 80.31 88 GLN B C 1
ATOM 3085 O O . GLN B 1 88 ? -8.992 -17.109 -3.824 1 80.31 88 GLN B O 1
ATOM 3090 N N . VAL B 1 89 ? -7.762 -15.406 -3.221 1 82.12 89 VAL B N 1
ATOM 3091 C CA . VAL B 1 89 ? -7.82 -15.734 -1.801 1 82.12 89 VAL B CA 1
ATOM 3092 C C . VAL B 1 89 ? -9.25 -15.586 -1.291 1 82.12 89 VAL B C 1
ATOM 3094 O O . VAL B 1 89 ? -9.688 -16.344 -0.422 1 82.12 89 VAL B O 1
ATOM 3097 N N . LEU B 1 90 ? -9.969 -14.602 -1.875 1 83.5 90 LEU B N 1
ATOM 3098 C CA . LEU B 1 90 ? -11.336 -14.344 -1.426 1 83.5 90 LEU B CA 1
ATOM 3099 C C . LEU B 1 90 ? -12.328 -15.266 -2.131 1 83.5 90 LEU B C 1
ATOM 3101 O O . LEU B 1 90 ? -13.516 -15.258 -1.819 1 83.5 90 LEU B O 1
ATOM 3105 N N . GLY B 1 91 ? -11.875 -16.188 -2.902 1 71.44 91 GLY B N 1
ATOM 3106 C CA . GLY B 1 91 ? -12.68 -17.219 -3.529 1 71.44 91 GLY B CA 1
ATOM 3107 C C . GLY B 1 91 ? -13.555 -16.703 -4.652 1 71.44 91 GLY B C 1
ATOM 3108 O O . GLY B 1 91 ? -14.609 -17.281 -4.934 1 71.44 91 GLY B O 1
ATOM 3109 N N . LEU B 1 92 ? -13.352 -15.586 -5.121 1 57.34 92 LEU B N 1
ATOM 3110 C CA . LEU B 1 92 ? -14.188 -15.055 -6.188 1 57.34 92 LEU B CA 1
ATOM 3111 C C . LEU B 1 92 ? -14.008 -15.852 -7.473 1 57.34 92 LEU B C 1
ATOM 3113 O O . LEU B 1 92 ? -14.906 -15.898 -8.312 1 57.34 92 LEU B O 1
ATOM 3117 N N . HIS B 1 93 ? -12.961 -16.531 -7.656 1 51.84 93 HIS B N 1
ATOM 3118 C CA . HIS B 1 93 ? -12.773 -17.328 -8.859 1 51.84 93 HIS B CA 1
ATOM 3119 C C . HIS B 1 93 ? -13.375 -18.719 -8.703 1 51.84 93 HIS B C 1
ATOM 3121 O O . HIS B 1 93 ? -13.625 -19.406 -9.695 1 51.84 93 HIS B O 1
ATOM 3127 N N . LYS B 1 94 ? -13.562 -19.297 -7.52 1 47.69 94 LYS B N 1
ATOM 3128 C CA . LYS B 1 94 ? -13.984 -20.688 -7.391 1 47.69 94 LYS B CA 1
ATOM 3129 C C . LYS B 1 94 ? -15.508 -20.812 -7.406 1 47.69 94 LYS B C 1
ATOM 3131 O O . LYS B 1 94 ? -16.047 -21.875 -7.148 1 47.69 94 LYS B O 1
ATOM 3136 N N . GLN B 1 95 ? -16.359 -19.859 -7.586 1 39.41 95 GLN B N 1
ATOM 3137 C CA . GLN B 1 95 ? -17.781 -20.188 -7.434 1 39.41 95 GLN B CA 1
ATOM 3138 C C . GLN B 1 95 ? -18.172 -21.344 -8.336 1 39.41 95 GLN B C 1
ATOM 3140 O O . GLN B 1 95 ? -19.297 -21.859 -8.234 1 39.41 95 GLN B O 1
ATOM 3145 N N . GLU B 1 96 ? -17.625 -21.609 -9.477 1 37.44 96 GLU B N 1
ATOM 3146 C CA . GLU B 1 96 ? -18.5 -22.484 -10.25 1 37.44 96 GLU B CA 1
ATOM 3147 C C . GLU B 1 96 ? -18.703 -23.828 -9.547 1 37.44 96 GLU B C 1
ATOM 3149 O O . GLU B 1 96 ? -19.75 -24.453 -9.703 1 37.44 96 GLU B O 1
ATOM 3154 N N . GLY B 1 97 ? -17.672 -24.797 -9.469 1 34.03 97 GLY B N 1
ATOM 3155 C CA . GLY B 1 97 ? -18.016 -26.203 -9.445 1 34.03 97 GLY B CA 1
ATOM 3156 C C . GLY B 1 97 ? -18.531 -26.688 -8.102 1 34.03 97 GLY B C 1
ATOM 3157 O O . GLY B 1 97 ? -19.203 -27.719 -8.016 1 34.03 97 GLY B O 1
ATOM 3158 N N . SER B 1 98 ? -17.75 -26.719 -6.973 1 35.25 98 SER B N 1
ATOM 3159 C CA . SER B 1 98 ? -18.219 -27.641 -5.945 1 35.25 98 SER B CA 1
ATOM 3160 C C . SER B 1 98 ? -19.406 -27.078 -5.184 1 35.25 98 SER B C 1
ATOM 3162 O O . SER B 1 98 ? -19.328 -25.969 -4.641 1 35.25 98 SER B O 1
ATOM 3164 N N . GLU B 1 99 ? -20.688 -27.422 -5.504 1 34.91 99 GLU B N 1
ATOM 3165 C CA . GLU B 1 99 ? -22 -27.406 -4.895 1 34.91 99 GLU B CA 1
ATOM 3166 C C . GLU B 1 99 ? -21.922 -27.453 -3.371 1 34.91 99 GLU B C 1
ATOM 3168 O O . GLU B 1 99 ? -22.938 -27.609 -2.689 1 34.91 99 GLU B O 1
ATOM 3173 N N . PHE B 1 100 ? -20.875 -28.156 -2.805 1 34.97 100 PHE B N 1
ATOM 3174 C CA . PHE B 1 100 ? -21.172 -28.516 -1.419 1 34.97 100 PHE B CA 1
ATOM 3175 C C . PHE B 1 100 ? -21.516 -27.266 -0.604 1 34.97 100 PHE B C 1
ATOM 3177 O O . PHE B 1 100 ? -20.953 -26.203 -0.835 1 34.97 100 PHE B O 1
ATOM 3184 N N . GLY B 1 101 ? -22.688 -27.188 0.079 1 35.03 101 GLY B N 1
ATOM 3185 C CA . GLY B 1 101 ? -23.453 -26.375 1.004 1 35.03 101 GLY B CA 1
ATOM 3186 C C . GLY B 1 101 ? -22.594 -25.547 1.931 1 35.03 101 GLY B C 1
ATOM 3187 O O . GLY B 1 101 ? -23.047 -25.109 2.994 1 35.03 101 GLY B O 1
ATOM 3188 N N . HIS B 1 102 ? -21.266 -25.625 1.949 1 36.56 102 HIS B N 1
ATOM 3189 C CA . HIS B 1 102 ? -20.656 -25.078 3.164 1 36.56 102 HIS B CA 1
ATOM 3190 C C . HIS B 1 102 ? -21.094 -23.641 3.395 1 36.56 102 HIS B C 1
ATOM 3192 O O . HIS B 1 102 ? -20.703 -22.734 2.65 1 36.56 102 HIS B O 1
ATOM 3198 N N . PHE B 1 103 ? -22.297 -23.359 3.836 1 36.34 103 PHE B N 1
ATOM 3199 C CA . PHE B 1 103 ? -22.938 -22.25 4.523 1 36.34 103 PHE B CA 1
ATOM 3200 C C . PHE B 1 103 ? -21.891 -21.391 5.25 1 36.34 103 PHE B C 1
ATOM 3202 O O . PHE B 1 103 ? -22.094 -20.188 5.434 1 36.34 103 PHE B O 1
ATOM 3209 N N . HIS B 1 104 ? -21.062 -22.109 6.211 1 38.97 104 HIS B N 1
ATOM 3210 C CA . HIS B 1 104 ? -20.297 -21.469 7.273 1 38.97 104 HIS B CA 1
ATOM 3211 C C . HIS B 1 104 ? -19.203 -20.562 6.703 1 38.97 104 HIS B C 1
ATOM 3213 O O . HIS B 1 104 ? -18.266 -20.219 7.402 1 38.97 104 HIS B O 1
ATOM 3219 N N . GLU B 1 105 ? -19.109 -20.281 5.449 1 47.09 105 GLU B N 1
ATOM 3220 C CA . GLU B 1 105 ? -18.109 -19.719 4.535 1 47.09 105 GLU B CA 1
ATOM 3221 C C . GLU B 1 105 ? -17.969 -18.203 4.738 1 47.09 105 GLU B C 1
ATOM 3223 O O . GLU B 1 105 ? -17.062 -17.594 4.164 1 47.09 105 GLU B O 1
ATOM 3228 N N . SER B 1 106 ? -18.938 -17.578 5.434 1 50.94 106 SER B N 1
ATOM 3229 C CA . SER B 1 106 ? -19.094 -16.141 5.527 1 50.94 106 SER B CA 1
ATOM 3230 C C . SER B 1 106 ? -17.906 -15.492 6.223 1 50.94 106 SER B C 1
ATOM 3232 O O . SER B 1 106 ? -17.453 -14.414 5.824 1 50.94 106 SER B O 1
ATOM 3234 N N . LYS B 1 107 ? -17.391 -16.25 7.371 1 61.03 107 LYS B N 1
ATOM 3235 C CA . LYS B 1 107 ? -16.344 -15.672 8.195 1 61.03 107 LYS B CA 1
ATOM 3236 C C . LYS B 1 107 ? -14.961 -15.969 7.621 1 61.03 107 LYS B C 1
ATOM 3238 O O . LYS B 1 107 ? -13.953 -15.453 8.109 1 61.03 107 LYS B O 1
ATOM 3243 N N . GLY B 1 108 ? -14.914 -16.688 6.52 1 73.12 108 GLY B N 1
ATOM 3244 C CA . GLY B 1 108 ? -13.648 -17.188 6.008 1 73.12 108 GLY B CA 1
ATOM 3245 C C . GLY B 1 108 ? -12.82 -16.125 5.32 1 73.12 108 GLY B C 1
ATOM 3246 O O . GLY B 1 108 ? -11.586 -16.141 5.406 1 73.12 108 GLY B O 1
ATOM 3247 N N . HIS B 1 109 ? -13.531 -15.141 4.84 1 80.62 109 HIS B N 1
ATOM 3248 C CA . HIS B 1 109 ? -12.797 -14.125 4.105 1 80.62 109 HIS B CA 1
ATOM 3249 C C . HIS B 1 109 ? -12.047 -13.195 5.055 1 80.62 109 HIS B C 1
ATOM 3251 O O . HIS B 1 109 ? -10.953 -12.711 4.73 1 80.62 109 HIS B O 1
ATOM 3257 N N . ILE B 1 110 ? -12.555 -13.055 6.289 1 83.75 110 ILE B N 1
ATOM 3258 C CA . ILE B 1 110 ? -11.93 -12.148 7.25 1 83.75 110 ILE B CA 1
ATOM 3259 C C . ILE B 1 110 ? -10.586 -12.727 7.703 1 83.75 110 ILE B C 1
ATOM 3261 O O . ILE B 1 110 ? -9.602 -12 7.836 1 83.75 110 ILE B O 1
ATOM 3265 N N . TRP B 1 111 ? -10.516 -14.039 7.922 1 85.38 111 TRP B N 1
ATOM 3266 C CA . TRP B 1 111 ? -9.281 -14.672 8.367 1 85.38 111 TRP B CA 1
ATOM 3267 C C . TRP B 1 111 ? -8.219 -14.617 7.281 1 85.38 111 TRP B C 1
ATOM 3269 O O . TRP B 1 111 ? -7.027 -14.461 7.574 1 85.38 111 TRP B O 1
ATOM 3279 N N . LYS B 1 112 ? -8.695 -14.75 6.098 1 88.75 112 LYS B N 1
ATOM 3280 C CA . LYS B 1 112 ? -7.762 -14.648 4.977 1 88.75 112 LYS B CA 1
ATOM 3281 C C . LYS B 1 112 ? -7.188 -13.234 4.863 1 88.75 112 LYS B C 1
ATOM 3283 O O . LYS B 1 112 ? -5.992 -13.062 4.621 1 88.75 112 LYS B O 1
ATOM 3288 N N . LEU B 1 113 ? -8.094 -12.305 5.113 1 90.69 113 LEU B N 1
ATOM 3289 C CA . LEU B 1 113 ? -7.641 -10.922 5.066 1 90.69 113 LEU B CA 1
ATOM 3290 C C . LEU B 1 113 ? -6.711 -10.609 6.234 1 90.69 113 LEU B C 1
ATOM 3292 O O . LEU B 1 113 ? -5.789 -9.797 6.105 1 90.69 113 LEU B O 1
ATOM 3296 N N . LEU B 1 114 ? -6.953 -11.312 7.336 1 91.56 114 LEU B N 1
ATOM 3297 C CA . LEU B 1 114 ? -6.031 -11.195 8.461 1 91.56 114 LEU B CA 1
ATOM 3298 C C . LEU B 1 114 ? -4.656 -11.75 8.094 1 91.56 114 LEU B C 1
ATOM 3300 O O . LEU B 1 114 ? -3.631 -11.195 8.492 1 91.56 114 LEU B O 1
ATOM 3304 N N . GLY B 1 115 ? -4.68 -12.875 7.367 1 91.75 115 GLY B N 1
ATOM 3305 C CA . GLY B 1 115 ? -3.422 -13.406 6.863 1 91.75 115 GLY B CA 1
ATOM 3306 C C . GLY B 1 115 ? -2.689 -12.438 5.957 1 91.75 115 GLY B C 1
ATOM 3307 O O . GLY B 1 115 ? -1.462 -12.336 6.008 1 91.75 115 GLY B O 1
ATOM 3308 N N . LEU B 1 116 ? -3.439 -11.742 5.102 1 93.5 116 LEU B N 1
ATOM 3309 C CA . LEU B 1 116 ? -2.873 -10.727 4.227 1 93.5 116 LEU B CA 1
ATOM 3310 C C . LEU B 1 116 ? -2.225 -9.609 5.043 1 93.5 116 LEU B C 1
ATOM 3312 O O . LEU B 1 116 ? -1.09 -9.219 4.77 1 93.5 116 LEU B O 1
ATOM 3316 N N . ILE B 1 117 ? -2.9 -9.117 6.07 1 95.19 117 ILE B N 1
ATOM 3317 C CA . ILE B 1 117 ? -2.359 -8.109 6.973 1 95.19 117 ILE B CA 1
ATOM 3318 C C . ILE B 1 117 ? -1.128 -8.656 7.688 1 95.19 117 ILE B C 1
ATOM 3320 O O . ILE B 1 117 ? -0.158 -7.934 7.918 1 95.19 117 ILE B O 1
ATOM 3324 N N . GLY B 1 118 ? -1.221 -9.961 8.031 1 93.69 118 GLY B N 1
ATOM 3325 C CA . GLY B 1 118 ? -0.065 -10.617 8.617 1 93.69 118 GLY B CA 1
ATOM 3326 C C . GLY B 1 118 ? 1.169 -10.555 7.738 1 93.69 118 GLY B C 1
ATOM 3327 O O . GLY B 1 118 ? 2.285 -10.398 8.234 1 93.69 118 GLY B O 1
ATOM 3328 N N . GLY B 1 119 ? 0.983 -10.75 6.461 1 91.12 119 GLY B N 1
ATOM 3329 C CA . GLY B 1 119 ? 2.088 -10.617 5.523 1 91.12 119 GLY B CA 1
ATOM 3330 C C . GLY B 1 119 ? 2.684 -9.219 5.5 1 91.12 119 GLY B C 1
ATOM 3331 O O . GLY B 1 119 ? 3.906 -9.062 5.52 1 91.12 119 GLY B O 1
ATOM 3332 N N . ILE B 1 120 ? 1.843 -8.172 5.461 1 93.31 120 ILE B N 1
ATOM 3333 C CA . ILE B 1 120 ? 2.293 -6.785 5.496 1 93.31 120 ILE B CA 1
ATOM 3334 C C . ILE B 1 120 ? 3.041 -6.516 6.801 1 93.31 120 ILE B C 1
ATOM 3336 O O . ILE B 1 120 ? 4.152 -5.984 6.789 1 93.31 120 ILE B O 1
ATOM 3340 N N . TYR B 1 121 ? 2.404 -6.949 7.871 1 94.12 121 TYR B N 1
ATOM 3341 C CA . TYR B 1 121 ? 2.953 -6.727 9.203 1 94.12 121 TYR B CA 1
ATOM 3342 C C . TYR B 1 121 ? 4.27 -7.469 9.383 1 94.12 121 TYR B C 1
ATOM 3344 O O . TYR B 1 121 ? 5.211 -6.945 9.984 1 94.12 121 TYR B O 1
ATOM 3352 N N . GLY B 1 122 ? 4.316 -8.68 8.93 1 90.19 122 GLY B N 1
ATOM 3353 C CA . GLY B 1 122 ? 5.543 -9.461 9.016 1 90.19 122 GLY B CA 1
ATOM 3354 C C . GLY B 1 122 ? 6.727 -8.781 8.352 1 90.19 122 GLY B C 1
ATOM 3355 O O . GLY B 1 122 ? 7.82 -8.734 8.922 1 90.19 122 GLY B O 1
ATOM 3356 N N . PHE B 1 123 ? 6.535 -8.273 7.273 1 86.88 123 PHE B N 1
ATOM 3357 C CA . PHE B 1 123 ? 7.621 -7.598 6.566 1 86.88 123 PHE B CA 1
ATOM 3358 C C . PHE B 1 123 ? 7.996 -6.301 7.273 1 86.88 123 PHE B C 1
ATOM 3360 O O . PHE B 1 123 ? 9.172 -5.934 7.32 1 86.88 123 PHE B O 1
ATOM 3367 N N . PHE B 1 124 ? 7.008 -5.598 7.734 1 89.88 124 PHE B N 1
ATOM 3368 C CA . PHE B 1 124 ? 7.273 -4.391 8.516 1 89.88 124 PHE B CA 1
ATOM 3369 C C . PHE B 1 124 ? 8.156 -4.707 9.711 1 89.88 124 PHE B C 1
ATOM 3371 O O . PHE B 1 124 ? 9.117 -3.986 9.992 1 89.88 124 PHE B O 1
ATOM 3378 N N . LEU B 1 125 ? 7.824 -5.844 10.391 1 90.31 125 LEU B N 1
ATOM 3379 C CA . LEU B 1 125 ? 8.586 -6.254 11.562 1 90.31 125 LEU B CA 1
ATOM 3380 C C . LEU B 1 125 ? 10.008 -6.641 11.18 1 90.31 125 LEU B C 1
ATOM 3382 O O . LEU B 1 125 ? 10.961 -6.289 11.875 1 90.31 125 LEU B O 1
ATOM 3386 N N . ILE B 1 126 ? 10.117 -7.324 10.109 1 83.88 126 ILE B N 1
ATOM 3387 C CA . ILE B 1 126 ? 11.43 -7.742 9.648 1 83.88 126 ILE B CA 1
ATOM 3388 C C . ILE B 1 126 ? 12.281 -6.512 9.336 1 83.88 126 ILE B C 1
ATOM 3390 O O . ILE B 1 126 ? 13.438 -6.43 9.75 1 83.88 126 ILE B O 1
ATOM 3394 N N . GLU B 1 127 ? 11.719 -5.594 8.664 1 81.88 127 GLU B N 1
ATOM 3395 C CA . GLU B 1 127 ? 12.438 -4.371 8.312 1 81.88 127 GLU B CA 1
ATOM 3396 C C . GLU B 1 127 ? 12.812 -3.57 9.555 1 81.88 127 GLU B C 1
ATOM 3398 O O . GLU B 1 127 ? 13.945 -3.109 9.688 1 81.88 127 GLU B O 1
ATOM 3403 N N . LYS B 1 128 ? 11.867 -3.416 10.43 1 84.75 128 LYS B N 1
ATOM 3404 C CA . LYS B 1 128 ? 12.109 -2.635 11.633 1 84.75 128 LYS B CA 1
ATOM 3405 C C . LYS B 1 128 ? 13.148 -3.311 12.523 1 84.75 128 LYS B C 1
ATOM 3407 O O . LYS B 1 128 ? 14 -2.641 13.117 1 84.75 128 LYS B O 1
ATOM 3412 N N . CYS B 1 129 ? 13.055 -4.578 12.68 1 83.44 129 CYS B N 1
ATOM 3413 C CA . CYS B 1 129 ? 14.023 -5.324 13.477 1 83.44 129 CYS B CA 1
ATOM 3414 C C . CYS B 1 129 ? 15.43 -5.176 12.898 1 83.44 129 CYS B C 1
ATOM 3416 O O . CYS B 1 129 ? 16.391 -5.039 13.648 1 83.44 129 CYS B O 1
ATOM 3418 N N . PHE B 1 130 ? 15.562 -5.109 11.672 1 76.56 130 PHE B N 1
ATOM 3419 C CA . PHE B 1 130 ? 16.859 -4.938 11.016 1 76.56 130 PHE B CA 1
ATOM 3420 C C . PHE B 1 130 ? 17.406 -3.535 11.266 1 76.56 130 PHE B C 1
ATOM 3422 O O . PHE B 1 130 ? 18.594 -3.365 11.516 1 76.56 130 PHE B O 1
ATOM 3429 N N . ILE B 1 131 ? 16.562 -2.564 11.203 1 77.62 131 ILE B N 1
ATOM 3430 C CA . ILE B 1 131 ? 16.984 -1.186 11.438 1 77.62 131 ILE B CA 1
ATOM 3431 C C . ILE B 1 131 ? 17.438 -1.024 12.883 1 77.62 131 ILE B C 1
ATOM 3433 O O . ILE B 1 131 ? 18.438 -0.369 13.156 1 77.62 131 ILE B O 1
ATOM 3437 N N . LEU B 1 132 ? 16.734 -1.598 13.812 1 80.31 132 LEU B N 1
ATOM 3438 C CA . LEU B 1 132 ? 17.047 -1.493 15.234 1 80.31 132 LEU B CA 1
ATOM 3439 C C . LEU B 1 132 ? 18.344 -2.219 15.555 1 80.31 132 LEU B C 1
ATOM 3441 O O . LEU B 1 132 ? 19.125 -1.772 16.406 1 80.31 132 LEU B O 1
ATOM 3445 N N . LEU B 1 133 ? 18.531 -3.256 14.961 1 75.69 133 LEU B N 1
ATOM 3446 C CA . LEU B 1 133 ? 19.703 -4.074 15.242 1 75.69 133 LEU B CA 1
ATOM 3447 C C . LEU B 1 133 ? 20.953 -3.467 14.617 1 75.69 133 LEU B C 1
ATOM 3449 O O . LEU B 1 133 ? 22.062 -3.588 15.164 1 75.69 133 LEU B O 1
ATOM 3453 N N . ILE B 1 134 ? 20.797 -2.799 13.539 1 66.06 134 ILE B N 1
ATOM 3454 C CA . ILE B 1 134 ? 21.953 -2.221 12.859 1 66.06 134 ILE B CA 1
ATOM 3455 C C . ILE B 1 134 ? 22.266 -0.843 13.445 1 66.06 134 ILE B C 1
ATOM 3457 O O . ILE B 1 134 ? 23.422 -0.439 13.523 1 66.06 134 ILE B O 1
ATOM 3461 N N . SER B 1 135 ? 21.281 0.076 13.938 1 59.16 135 SER B N 1
ATOM 3462 C CA . SER B 1 135 ? 21.516 1.435 14.422 1 59.16 135 SER B CA 1
ATOM 3463 C C . SER B 1 135 ? 22.109 1.432 15.82 1 59.16 135 SER B C 1
ATOM 3465 O O . SER B 1 135 ? 22.266 2.488 16.438 1 59.16 135 SER B O 1
ATOM 3467 N N . PRO B 1 136 ? 22.406 0.49 16.656 1 50.78 136 PRO B N 1
ATOM 3468 C CA . PRO B 1 136 ? 22.828 0.717 18.047 1 50.78 136 PRO B CA 1
ATOM 3469 C C . PRO B 1 136 ? 23.875 1.817 18.172 1 50.78 136 PRO B C 1
ATOM 3471 O O . PRO B 1 136 ? 23.938 2.502 19.188 1 50.78 136 PRO B O 1
ATOM 3474 N N . ASN B 1 137 ? 25.078 1.636 17.578 1 46.69 137 ASN B N 1
ATOM 3475 C CA . ASN B 1 137 ? 26.312 2.002 18.266 1 46.69 137 ASN B CA 1
ATOM 3476 C C . ASN B 1 137 ? 26.484 3.516 18.328 1 46.69 137 ASN B C 1
ATOM 3478 O O . ASN B 1 137 ? 27.562 4.004 18.656 1 46.69 137 ASN B O 1
ATOM 3482 N N . THR B 1 138 ? 25.734 4.324 17.719 1 42.91 138 THR B N 1
ATOM 3483 C CA . THR B 1 138 ? 26.328 5.633 17.969 1 42.91 138 THR B CA 1
ATOM 3484 C C . THR B 1 138 ? 26.016 6.105 19.391 1 42.91 138 THR B C 1
ATOM 3486 O O . THR B 1 138 ? 25.141 6.961 19.578 1 42.91 138 THR B O 1
ATOM 3489 N N . GLU B 1 139 ? 25.547 5.348 20.328 1 40.62 139 GLU B N 1
ATOM 3490 C CA . GLU B 1 139 ? 25.453 5.914 21.672 1 40.62 139 GLU B CA 1
ATOM 3491 C C . GLU B 1 139 ? 26.812 6.406 22.156 1 40.62 139 GLU B C 1
ATOM 3493 O O . GLU B 1 139 ? 27.781 5.648 22.156 1 40.62 139 GLU B O 1
ATOM 3498 N N . LYS B 1 140 ? 27.062 7.719 22.25 1 38.59 140 LYS B N 1
ATOM 3499 C CA . LYS B 1 140 ? 28.094 8.398 23.031 1 38.59 140 LYS B CA 1
ATOM 3500 C C . LYS B 1 140 ? 28.094 7.93 24.484 1 38.59 140 LYS B C 1
ATOM 3502 O O . LYS B 1 140 ? 27.078 8.039 25.172 1 38.59 140 LYS B O 1
ATOM 3507 N N . GLY B 1 141 ? 28.75 6.883 25.016 1 33.91 141 GLY B N 1
ATOM 3508 C CA . GLY B 1 141 ? 29.078 6.742 26.422 1 33.91 141 GLY B CA 1
ATOM 3509 C C . GLY B 1 141 ? 29.531 8.039 27.062 1 33.91 141 GLY B C 1
ATOM 3510 O O . GLY B 1 141 ? 30.047 8.93 26.391 1 33.91 141 GLY B O 1
ATOM 3511 N N . PRO B 1 142 ? 29.062 8.453 28.25 1 35.78 142 PRO B N 1
ATOM 3512 C CA . PRO B 1 142 ? 29.531 9.555 29.078 1 35.78 142 PRO B CA 1
ATOM 3513 C C . PRO B 1 142 ? 31.062 9.57 29.234 1 35.78 142 PRO B C 1
ATOM 3515 O O . PRO B 1 142 ? 31.625 10.555 29.719 1 35.78 142 PRO B O 1
ATOM 3518 N N . GLU B 1 143 ? 31.781 8.43 29.531 1 35.22 143 GLU B N 1
ATOM 3519 C CA . GLU B 1 143 ? 33.125 8.438 30.109 1 35.22 143 GLU B CA 1
ATOM 3520 C C . GLU B 1 143 ? 34.094 9.242 29.25 1 35.22 143 GLU B C 1
ATOM 3522 O O . GLU B 1 143 ? 35.25 9.398 29.609 1 35.22 143 GLU B O 1
ATOM 3527 N N . ASP B 1 144 ? 34.031 9.344 27.984 1 35.06 144 ASP B N 1
ATOM 3528 C CA . ASP B 1 144 ? 35.125 10.047 27.328 1 35.06 144 ASP B CA 1
ATOM 3529 C C . ASP B 1 144 ? 35.094 11.539 27.656 1 35.06 144 ASP B C 1
ATOM 3531 O O . ASP B 1 144 ? 34.844 12.367 26.781 1 35.06 144 ASP B O 1
ATOM 3535 N N . SER B 1 145 ? 34.656 12.039 28.844 1 32.12 145 SER B N 1
ATOM 3536 C CA . SER B 1 145 ? 35 13.375 29.328 1 32.12 145 SER B CA 1
ATOM 3537 C C . SER B 1 145 ? 36.5 13.625 29.25 1 32.12 145 SER B C 1
ATOM 3539 O O . SER B 1 145 ? 36.938 14.75 28.984 1 32.12 145 SER B O 1
ATOM 3541 N N . GLN B 1 146 ? 37.375 13.094 30.25 1 31.03 146 GLN B N 1
ATOM 3542 C CA . GLN B 1 146 ? 38.688 13.625 30.578 1 31.03 146 GLN B CA 1
ATOM 3543 C C . GLN B 1 146 ? 39.656 13.5 29.406 1 31.03 146 GLN B C 1
ATOM 3545 O O . GLN B 1 146 ? 40.781 13.992 29.469 1 31.03 146 GLN B O 1
ATOM 3550 N N . ALA B 1 147 ? 40.094 12.266 29.016 1 29.88 147 ALA B N 1
ATOM 3551 C CA . ALA B 1 147 ? 41.344 12.211 28.281 1 29.88 147 ALA B CA 1
ATOM 3552 C C . ALA B 1 147 ? 41.344 13.18 27.109 1 29.88 147 ALA B C 1
ATOM 3554 O O . ALA B 1 147 ? 40.281 13.477 26.547 1 29.88 147 ALA B O 1
ATOM 3555 N N . ALA B 1 148 ? 42.625 13.688 26.609 1 30.84 148 ALA B N 1
ATOM 3556 C CA . ALA B 1 148 ? 43.25 14.672 25.719 1 30.84 148 ALA B CA 1
ATOM 3557 C C . ALA B 1 148 ? 42.5 14.766 24.391 1 30.84 148 ALA B C 1
ATOM 3559 O O . ALA B 1 148 ? 41.75 13.859 24.031 1 30.84 148 ALA B O 1
ATOM 3560 N N . GLU B 1 149 ? 43.125 15.641 23.422 1 32.03 149 GLU B N 1
ATOM 3561 C CA . GLU B 1 149 ? 42.938 16.25 22.109 1 32.03 149 GLU B CA 1
ATOM 3562 C C . GLU B 1 149 ? 42.625 15.203 21.047 1 32.03 149 GLU B C 1
ATOM 3564 O O . GLU B 1 149 ? 42.688 15.484 19.844 1 32.03 149 GLU B O 1
ATOM 3569 N N . ILE B 1 150 ? 42.906 13.938 21.359 1 33.75 150 ILE B N 1
ATOM 3570 C CA . ILE B 1 150 ? 42.938 13.203 20.094 1 33.75 150 ILE B CA 1
ATOM 3571 C C . ILE B 1 150 ? 41.594 13.391 19.375 1 33.75 150 ILE B C 1
ATOM 3573 O O . ILE B 1 150 ? 40.531 13.219 19.969 1 33.75 150 ILE B O 1
ATOM 3577 N N . PRO B 1 151 ? 41.594 14.156 18.156 1 33.66 151 PRO B N 1
ATOM 3578 C CA . PRO B 1 151 ? 40.469 14.516 17.297 1 33.66 151 PRO B CA 1
ATOM 3579 C C . PRO B 1 151 ? 39.469 13.383 17.172 1 33.66 151 PRO B C 1
ATOM 3581 O O . PRO B 1 151 ? 39.812 12.258 16.828 1 33.66 151 PRO B O 1
ATOM 3584 N N . VAL B 1 152 ? 38.938 12.977 18.109 1 37.5 152 VAL B N 1
ATOM 3585 C CA . VAL B 1 152 ? 37.781 12.07 18.109 1 37.5 152 VAL B CA 1
ATOM 3586 C C . VAL B 1 152 ? 37.094 12.102 16.75 1 37.5 152 VAL B C 1
ATOM 3588 O O . VAL B 1 152 ? 36.438 13.086 16.391 1 37.5 152 VAL B O 1
ATOM 3591 N N . GLY B 1 153 ? 37.719 11.805 15.695 1 33.25 153 GLY B N 1
ATOM 3592 C CA . GLY B 1 153 ? 37.688 11.758 14.242 1 33.25 153 GLY B CA 1
ATOM 3593 C C . GLY B 1 153 ? 36.312 11.453 13.688 1 33.25 153 GLY B C 1
ATOM 3594 O O . GLY B 1 153 ? 35.406 11.148 14.438 1 33.25 153 GLY B O 1
ATOM 3595 N N . SER B 1 154 ? 36.25 11.016 12.203 1 35.06 154 SER B N 1
ATOM 3596 C CA . SER B 1 154 ? 35.469 10.938 10.977 1 35.06 154 SER B CA 1
ATOM 3597 C C . SER B 1 154 ? 34.312 9.945 11.109 1 35.06 154 SER B C 1
ATOM 3599 O O . SER B 1 154 ? 34.312 8.906 10.445 1 35.06 154 SER B O 1
ATOM 3601 N N . LEU B 1 155 ? 34.125 9.406 12.109 1 40.59 155 LEU B N 1
ATOM 3602 C CA . LEU B 1 155 ? 32.938 8.617 11.773 1 40.59 155 LEU B CA 1
ATOM 3603 C C . LEU B 1 155 ? 31.969 9.438 10.93 1 40.59 155 LEU B C 1
ATOM 3605 O O . LEU B 1 155 ? 31.266 10.297 11.453 1 40.59 155 LEU B O 1
ATOM 3609 N N . THR B 1 156 ? 32.406 10.039 9.836 1 43.62 156 THR B N 1
ATOM 3610 C CA . THR B 1 156 ? 32.094 10.984 8.766 1 43.62 156 THR B CA 1
ATOM 3611 C C . THR B 1 156 ? 30.75 10.672 8.125 1 43.62 156 THR B C 1
ATOM 3613 O O . THR B 1 156 ? 30.25 9.555 8.234 1 43.62 156 THR B O 1
ATOM 3616 N N . ALA B 1 157 ? 29.906 11.695 7.695 1 50 157 ALA B N 1
ATOM 3617 C CA . ALA B 1 157 ? 28.812 11.688 6.734 1 50 157 ALA B CA 1
ATOM 3618 C C . ALA B 1 157 ? 28.875 10.461 5.832 1 50 157 ALA B C 1
ATOM 3620 O O . ALA B 1 157 ? 27.844 9.93 5.426 1 50 157 ALA B O 1
ATOM 3621 N N . SER B 1 158 ? 30.156 9.922 5.684 1 52.28 158 SER B N 1
ATOM 3622 C CA . SER B 1 158 ? 30.375 8.773 4.812 1 52.28 158 SER B CA 1
ATOM 3623 C C . SER B 1 158 ? 29.891 7.48 5.469 1 52.28 158 SER B C 1
ATOM 3625 O O . SER B 1 158 ? 29.328 6.613 4.801 1 52.28 158 SER B O 1
ATOM 3627 N N . ASP B 1 159 ? 29.953 7.344 6.809 1 55.25 159 ASP B N 1
ATOM 3628 C CA . ASP B 1 159 ? 29.562 6.105 7.477 1 55.25 159 ASP B CA 1
ATOM 3629 C C . ASP B 1 159 ? 28.047 5.992 7.566 1 55.25 159 ASP B C 1
ATOM 3631 O O . ASP B 1 159 ? 27.484 4.902 7.406 1 55.25 159 ASP B O 1
ATOM 3635 N N . ARG B 1 160 ? 27.469 7.125 7.891 1 55.41 160 ARG B N 1
ATOM 3636 C CA . ARG B 1 160 ? 26.016 7.117 7.938 1 55.41 160 ARG B CA 1
ATOM 3637 C C . ARG B 1 160 ? 25.422 6.766 6.578 1 55.41 160 ARG B C 1
ATOM 3639 O O . ARG B 1 160 ? 24.438 6.023 6.496 1 55.41 160 ARG B O 1
ATOM 3646 N N . LYS B 1 161 ? 26.047 7.344 5.637 1 58.34 161 LYS B N 1
ATOM 3647 C CA . LYS B 1 161 ? 25.625 7.023 4.281 1 58.34 161 LYS B CA 1
ATOM 3648 C C . LYS B 1 161 ? 25.844 5.543 3.969 1 58.34 161 LYS B C 1
ATOM 3650 O O . LYS B 1 161 ? 24.984 4.902 3.361 1 58.34 161 LYS B O 1
ATOM 3655 N N . CYS B 1 162 ? 26.906 5.02 4.484 1 61.31 162 CYS B N 1
ATOM 3656 C CA . CYS B 1 162 ? 27.203 3.615 4.227 1 61.31 162 CYS B CA 1
ATOM 3657 C C . CYS B 1 162 ? 26.219 2.705 4.949 1 61.31 162 CYS B C 1
ATOM 3659 O O . CYS B 1 162 ? 25.781 1.688 4.402 1 61.31 162 CYS B O 1
ATOM 3661 N N . LYS B 1 163 ? 25.906 3.16 6.074 1 61.91 163 LYS B N 1
ATOM 3662 C CA . LYS B 1 163 ? 24.969 2.346 6.859 1 61.91 163 LYS B CA 1
ATOM 3663 C C . LYS B 1 163 ? 23.578 2.381 6.266 1 61.91 163 LYS B C 1
ATOM 3665 O O . LYS B 1 163 ? 22.891 1.356 6.207 1 61.91 163 LYS B O 1
ATOM 3670 N N . ALA B 1 164 ? 23.203 3.5 5.809 1 60.5 164 ALA B N 1
ATOM 3671 C CA . ALA B 1 164 ? 21.891 3.641 5.176 1 60.5 164 ALA B CA 1
ATOM 3672 C C . ALA B 1 164 ? 21.812 2.811 3.9 1 60.5 164 ALA B C 1
ATOM 3674 O O . ALA B 1 164 ? 20.797 2.162 3.639 1 60.5 164 ALA B O 1
ATOM 3675 N N . ILE B 1 165 ? 22.922 2.814 3.232 1 63.78 165 ILE B N 1
ATOM 3676 C CA . ILE B 1 165 ? 23 2.045 1.995 1 63.78 165 ILE B CA 1
ATOM 3677 C C . ILE B 1 165 ? 22.906 0.554 2.309 1 63.78 165 ILE B C 1
ATOM 3679 O O . ILE B 1 165 ? 22.188 -0.182 1.632 1 63.78 165 ILE B O 1
ATOM 3683 N N . SER B 1 166 ? 23.516 0.267 3.387 1 68.31 166 SER B N 1
ATOM 3684 C CA . SER B 1 166 ? 23.516 -1.142 3.77 1 68.31 166 SER B CA 1
ATOM 3685 C C . SER B 1 166 ? 22.141 -1.597 4.219 1 68.31 166 SER B C 1
ATOM 3687 O O . SER B 1 166 ? 21.688 -2.689 3.863 1 68.31 166 SER B O 1
ATOM 3689 N N . LEU B 1 167 ? 21.516 -0.728 4.836 1 67.69 167 LEU B N 1
ATOM 3690 C CA . LEU B 1 167 ? 20.203 -1.088 5.34 1 67.69 167 LEU B CA 1
ATOM 3691 C C . LEU B 1 167 ? 19.203 -1.243 4.195 1 67.69 167 LEU B C 1
ATOM 3693 O O . LEU B 1 167 ? 18.406 -2.189 4.18 1 67.69 167 LEU B O 1
ATOM 3697 N N . LEU B 1 168 ? 19.281 -0.405 3.326 1 68.12 168 LEU B N 1
ATOM 3698 C CA . LEU B 1 168 ? 18.406 -0.475 2.168 1 68.12 168 LEU B CA 1
ATOM 3699 C C . LEU B 1 168 ? 18.672 -1.74 1.358 1 68.12 168 LEU B C 1
ATOM 3701 O O . LEU B 1 168 ? 17.734 -2.41 0.921 1 68.12 168 LEU B O 1
ATOM 3705 N N . ALA B 1 169 ? 19.922 -1.985 1.317 1 74.12 169 ALA B N 1
ATOM 3706 C CA . ALA B 1 169 ? 20.312 -3.168 0.555 1 74.12 169 ALA B CA 1
ATOM 3707 C C . ALA B 1 169 ? 19.797 -4.445 1.219 1 74.12 169 ALA B C 1
ATOM 3709 O O . ALA B 1 169 ? 19.297 -5.344 0.543 1 74.12 169 ALA B O 1
ATOM 3710 N N . ILE B 1 170 ? 19.859 -4.516 2.438 1 75.5 170 ILE B N 1
ATOM 3711 C CA . ILE B 1 170 ? 19.438 -5.695 3.174 1 75.5 170 ILE B CA 1
ATOM 3712 C C . ILE B 1 170 ? 17.906 -5.828 3.092 1 75.5 170 ILE B C 1
ATOM 3714 O O . ILE B 1 170 ? 17.391 -6.93 2.93 1 75.5 170 ILE B O 1
ATOM 3718 N N . MET B 1 171 ? 17.297 -4.789 3.186 1 73 171 MET B N 1
ATOM 3719 C CA . MET B 1 171 ? 15.844 -4.809 3.107 1 73 171 MET B CA 1
ATOM 3720 C C . MET B 1 171 ? 15.383 -5.301 1.74 1 73 171 MET B C 1
ATOM 3722 O O . MET B 1 171 ? 14.438 -6.086 1.646 1 73 171 MET B O 1
ATOM 3726 N N . ILE B 1 172 ? 16.047 -4.84 0.781 1 75.06 172 ILE B N 1
ATOM 3727 C CA . ILE B 1 172 ? 15.719 -5.262 -0.575 1 75.06 172 ILE B CA 1
ATOM 3728 C C . ILE B 1 172 ? 16.031 -6.75 -0.742 1 75.06 172 ILE B C 1
ATOM 3730 O O . ILE B 1 172 ? 15.234 -7.492 -1.326 1 75.06 172 ILE B O 1
ATOM 3734 N N . LEU B 1 173 ? 17.172 -7.098 -0.162 1 81.06 173 LEU B N 1
ATOM 3735 C CA . LEU B 1 173 ? 17.562 -8.492 -0.274 1 81.06 173 LEU B CA 1
ATOM 3736 C C . LEU B 1 173 ? 16.562 -9.406 0.42 1 81.06 173 LEU B C 1
ATOM 3738 O O . LEU B 1 173 ? 16.109 -10.398 -0.158 1 81.06 173 LEU B O 1
ATOM 3742 N N . VAL B 1 174 ? 16.172 -9.094 1.608 1 80.62 174 VAL B N 1
ATOM 3743 C CA . VAL B 1 174 ? 15.266 -9.93 2.387 1 80.62 174 VAL B CA 1
ATOM 3744 C C . VAL B 1 174 ? 13.875 -9.914 1.75 1 80.62 174 VAL B C 1
ATOM 3746 O O . VAL B 1 174 ? 13.258 -10.961 1.564 1 80.62 174 VAL B O 1
ATOM 3749 N N . GLY B 1 175 ? 13.469 -8.734 1.498 1 79.12 175 GLY B N 1
ATOM 3750 C CA 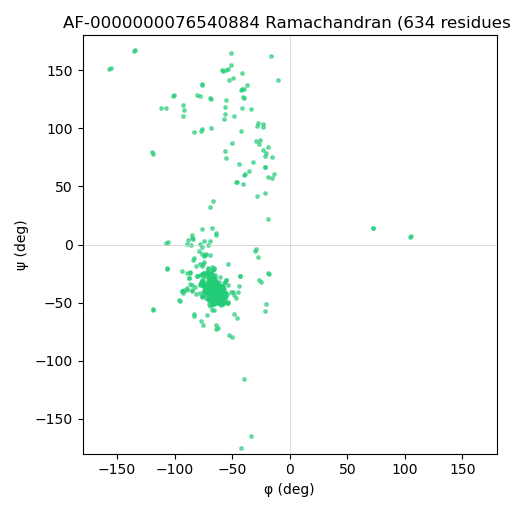. GLY B 1 175 ? 12.18 -8.625 0.833 1 79.12 175 GLY B CA 1
ATOM 3751 C C . GLY B 1 175 ? 12.117 -9.391 -0.478 1 79.12 175 GLY B C 1
ATOM 3752 O O . GLY B 1 175 ? 11.148 -10.102 -0.739 1 79.12 175 GLY B O 1
ATOM 3753 N N . ASP B 1 176 ? 13.094 -9.234 -1.236 1 84.94 176 ASP B N 1
ATOM 3754 C CA . ASP B 1 176 ? 13.18 -9.891 -2.537 1 84.94 176 ASP B CA 1
ATOM 3755 C C . ASP B 1 176 ? 13.273 -11.406 -2.381 1 84.94 176 ASP B C 1
ATOM 3757 O O . ASP B 1 176 ? 12.664 -12.156 -3.148 1 84.94 176 ASP B O 1
ATOM 3761 N N . SER B 1 177 ? 14.078 -11.805 -1.438 1 88.75 177 SER B N 1
ATOM 3762 C CA . SER B 1 177 ? 14.195 -13.242 -1.182 1 88.75 177 SER B CA 1
ATOM 3763 C C . SER B 1 177 ? 12.844 -13.852 -0.829 1 88.75 177 SER B C 1
ATOM 3765 O O . SER B 1 177 ? 12.492 -14.922 -1.324 1 88.75 177 SER B O 1
ATOM 3767 N N . LEU B 1 178 ? 12.164 -13.211 0.022 1 83.31 178 LEU B N 1
ATOM 3768 C CA . LEU B 1 178 ? 10.844 -13.695 0.412 1 83.31 178 LEU B CA 1
ATOM 3769 C C . LEU B 1 178 ? 9.891 -13.711 -0.781 1 83.31 178 LEU B C 1
ATOM 3771 O O . LEU B 1 178 ? 9.094 -14.633 -0.934 1 83.31 178 LEU B O 1
ATOM 3775 N N . HIS B 1 179 ? 10.078 -12.727 -1.545 1 83.38 179 HIS B N 1
ATOM 3776 C CA . HIS B 1 179 ? 9.258 -12.625 -2.748 1 83.38 179 HIS B CA 1
ATOM 3777 C C . HIS B 1 179 ? 9.562 -13.766 -3.715 1 83.38 179 HIS B C 1
ATOM 3779 O O . HIS B 1 179 ? 8.641 -14.43 -4.203 1 83.38 179 HIS B O 1
ATOM 3785 N N . ASN B 1 180 ? 10.805 -13.945 -3.99 1 90.81 180 ASN B N 1
ATOM 3786 C CA . ASN B 1 180 ? 11.211 -15.031 -4.871 1 90.81 180 ASN B CA 1
ATOM 3787 C C . ASN B 1 180 ? 10.812 -16.391 -4.301 1 90.81 180 ASN B C 1
ATOM 3789 O O . ASN B 1 180 ? 10.422 -17.297 -5.047 1 90.81 180 ASN B O 1
ATOM 3793 N N . PHE B 1 181 ? 10.922 -16.547 -2.998 1 90.06 181 PHE B N 1
ATOM 3794 C CA . PHE B 1 181 ? 10.477 -17.766 -2.326 1 90.06 181 PHE B CA 1
ATOM 3795 C C . PHE B 1 181 ? 8.992 -18 -2.566 1 90.06 181 PHE B C 1
ATOM 3797 O O . PHE B 1 181 ? 8.578 -19.109 -2.883 1 90.06 181 PHE B O 1
ATOM 3804 N N . ALA B 1 182 ? 8.25 -16.938 -2.383 1 86.31 182 ALA B N 1
ATOM 3805 C CA . ALA B 1 182 ? 6.809 -17.016 -2.584 1 86.31 182 ALA B CA 1
ATOM 3806 C C . ALA B 1 182 ? 6.477 -17.391 -4.027 1 86.31 182 ALA B C 1
ATOM 3808 O O . ALA B 1 182 ? 5.582 -18.203 -4.277 1 86.31 182 ALA B O 1
ATOM 3809 N N . ASP B 1 183 ? 7.117 -16.75 -4.977 1 88.88 183 ASP B N 1
ATOM 3810 C CA . ASP B 1 183 ? 6.914 -17.094 -6.383 1 88.88 183 ASP B CA 1
ATOM 3811 C C . ASP B 1 183 ? 7.148 -18.578 -6.629 1 88.88 183 ASP B C 1
ATOM 3813 O O . ASP B 1 183 ? 6.344 -19.234 -7.297 1 88.88 183 ASP B O 1
ATOM 3817 N N . GLY B 1 184 ? 8.305 -19.062 -6.121 1 92.19 184 GLY B N 1
ATOM 3818 C CA . GLY B 1 184 ? 8.578 -20.484 -6.258 1 92.19 184 GLY B CA 1
ATOM 3819 C C . GLY B 1 184 ? 7.492 -21.359 -5.664 1 92.19 184 GLY B C 1
ATOM 3820 O O . GLY B 1 184 ? 7.121 -22.375 -6.25 1 92.19 184 GLY B O 1
ATOM 3821 N N . LEU B 1 185 ? 7.043 -20.922 -4.496 1 87.81 185 LEU B N 1
ATOM 3822 C CA . LEU B 1 185 ? 5.984 -21.656 -3.809 1 87.81 185 LEU B CA 1
ATOM 3823 C C . LEU B 1 185 ? 4.73 -21.75 -4.672 1 87.81 185 LEU B C 1
ATOM 3825 O O . LEU B 1 185 ? 4.129 -22.812 -4.797 1 87.81 185 LEU B O 1
ATOM 3829 N N . VAL B 1 186 ? 4.363 -20.688 -5.25 1 84.5 186 VAL B N 1
ATOM 3830 C CA . VAL B 1 186 ? 3.156 -20.594 -6.07 1 84.5 186 VAL B CA 1
ATOM 3831 C C . VAL B 1 186 ? 3.328 -21.438 -7.332 1 84.5 186 VAL B C 1
ATOM 3833 O O . VAL B 1 186 ? 2.4 -22.125 -7.758 1 84.5 186 VAL B O 1
ATOM 3836 N N . ILE B 1 187 ? 4.461 -21.391 -7.945 1 89.81 187 ILE B N 1
ATOM 3837 C CA . ILE B 1 187 ? 4.75 -22.188 -9.133 1 89.81 187 ILE B CA 1
ATOM 3838 C C . ILE B 1 187 ? 4.688 -23.672 -8.797 1 89.81 187 ILE B C 1
ATOM 3840 O O . ILE B 1 187 ? 4.09 -24.453 -9.531 1 89.81 187 ILE B O 1
ATOM 3844 N N . GLY B 1 188 ? 5.316 -24 -7.707 1 89.31 188 GLY B N 1
ATOM 3845 C CA . GLY B 1 188 ? 5.254 -25.391 -7.266 1 89.31 188 GLY B CA 1
ATOM 3846 C C . GLY B 1 188 ? 3.834 -25.875 -7.039 1 89.31 188 GLY B C 1
ATOM 3847 O O . GLY B 1 188 ? 3.48 -26.984 -7.449 1 89.31 188 GLY B O 1
ATOM 3848 N N . ALA B 1 189 ? 3.084 -25.078 -6.395 1 83.38 189 ALA B N 1
ATOM 3849 C CA . ALA B 1 189 ? 1.69 -25.438 -6.145 1 83.38 189 ALA B CA 1
ATOM 3850 C C . ALA B 1 189 ? 0.907 -25.531 -7.453 1 83.38 189 ALA B C 1
ATOM 3852 O O . ALA B 1 189 ? 0.082 -26.438 -7.621 1 83.38 189 ALA B O 1
ATOM 3853 N N . ALA B 1 190 ? 1.084 -24.641 -8.367 1 83.38 190 ALA B N 1
ATOM 3854 C CA . ALA B 1 190 ? 0.374 -24.641 -9.641 1 83.38 190 ALA B CA 1
ATOM 3855 C C . ALA B 1 190 ? 0.721 -25.875 -10.469 1 83.38 190 ALA B C 1
ATOM 3857 O O . ALA B 1 190 ? -0.161 -26.5 -11.055 1 83.38 190 ALA B O 1
ATOM 3858 N N . PHE B 1 191 ? 1.984 -26.266 -10.508 1 87.12 191 PHE B N 1
ATOM 3859 C CA . PHE B 1 191 ? 2.414 -27.438 -11.273 1 87.12 191 PHE B CA 1
ATOM 3860 C C . PHE B 1 191 ? 1.955 -28.719 -10.609 1 87.12 191 PHE B C 1
ATOM 3862 O O . PHE B 1 191 ? 1.869 -29.766 -11.258 1 87.12 191 PHE B O 1
ATOM 3869 N N . SER B 1 192 ? 1.727 -28.625 -9.273 1 81.88 192 SER B N 1
ATOM 3870 C CA . SER B 1 192 ? 1.178 -29.781 -8.578 1 81.88 192 SER B CA 1
ATOM 3871 C C . SER B 1 192 ? -0.276 -30.016 -8.969 1 81.88 192 SER B C 1
ATOM 3873 O O . SER B 1 192 ? -0.767 -31.141 -8.883 1 81.88 192 SER B O 1
ATOM 3875 N N . SER B 1 193 ? -0.938 -29.031 -9.383 1 76 193 SER B N 1
ATOM 3876 C CA . SER B 1 193 ? -2.322 -29.172 -9.828 1 76 193 SER B CA 1
ATOM 3877 C C . SER B 1 193 ? -2.396 -29.641 -11.273 1 76 193 SER B C 1
ATOM 3879 O O . SER B 1 193 ? -3.07 -30.625 -11.578 1 76 193 SER B O 1
ATOM 3881 N N . SER B 1 194 ? -1.854 -28.828 -12.156 1 79.75 194 SER B N 1
ATOM 3882 C CA . SER B 1 194 ? -1.79 -29.203 -13.562 1 79.75 194 SER B CA 1
ATOM 3883 C C . SER B 1 194 ? -0.644 -28.484 -14.273 1 79.75 194 SER B C 1
ATOM 3885 O O . SER B 1 194 ? -0.184 -27.438 -13.812 1 79.75 194 SER B O 1
ATOM 3887 N N . SER B 1 195 ? -0.111 -29.078 -15.297 1 83.81 195 SER B N 1
ATOM 3888 C CA . SER B 1 195 ? 0.951 -28.453 -16.078 1 83.81 195 SER B CA 1
ATOM 3889 C C . SER B 1 195 ? 0.473 -27.172 -16.734 1 83.81 195 SER B C 1
ATOM 3891 O O . SER B 1 195 ? 1.247 -26.219 -16.875 1 83.81 195 SER B O 1
ATOM 3893 N N . GLU B 1 196 ? -0.786 -27.188 -17.156 1 81.62 196 GLU B N 1
ATOM 3894 C CA . GLU B 1 196 ? -1.354 -25.984 -17.766 1 81.62 196 GLU B CA 1
ATOM 3895 C C . GLU B 1 196 ? -1.405 -24.828 -16.766 1 81.62 196 GLU B C 1
ATOM 3897 O O . GLU B 1 196 ? -1.005 -23.719 -17.078 1 81.62 196 GLU B O 1
ATOM 3902 N N . SER B 1 197 ? -1.816 -25.172 -15.578 1 76.62 197 SER B N 1
ATOM 3903 C CA . SER B 1 197 ? -1.855 -24.156 -14.531 1 76.62 197 SER B CA 1
ATOM 3904 C C . SER B 1 197 ? -0.455 -23.656 -14.188 1 76.62 197 SER B C 1
ATOM 3906 O O . SER B 1 197 ? -0.251 -22.453 -13.969 1 76.62 197 SER B O 1
ATOM 3908 N N . GLY B 1 198 ? 0.464 -24.641 -14.156 1 84.81 198 GLY B N 1
ATOM 3909 C CA . GLY B 1 198 ? 1.848 -24.281 -13.898 1 84.81 198 GLY B CA 1
ATOM 3910 C C . GLY B 1 198 ? 2.434 -23.359 -14.953 1 84.81 198 GLY B C 1
ATOM 3911 O O . GLY B 1 198 ? 3.092 -22.375 -14.625 1 84.81 198 GLY B O 1
ATOM 3912 N N . ALA B 1 199 ? 2.143 -23.625 -16.172 1 86 199 ALA B N 1
ATOM 3913 C CA . ALA B 1 199 ? 2.666 -22.828 -17.281 1 86 199 ALA B CA 1
ATOM 3914 C C . ALA B 1 199 ? 2.068 -21.438 -17.281 1 86 199 ALA B C 1
ATOM 3916 O O . ALA B 1 199 ? 2.785 -20.438 -17.453 1 86 199 ALA B O 1
ATOM 3917 N N . THR B 1 200 ? 0.791 -21.391 -17.062 1 78.5 200 THR B N 1
ATOM 3918 C CA . THR B 1 200 ? 0.113 -20.094 -17.047 1 78.5 200 THR B CA 1
ATOM 3919 C C . THR B 1 200 ? 0.602 -19.25 -15.883 1 78.5 200 THR B C 1
ATOM 3921 O O . THR B 1 200 ? 0.853 -18.047 -16.047 1 78.5 200 THR B O 1
ATOM 3924 N N . THR B 1 201 ? 0.761 -19.922 -14.766 1 81.31 201 THR B N 1
ATOM 3925 C CA . THR B 1 201 ? 1.254 -19.219 -13.586 1 81.31 201 THR B CA 1
ATOM 3926 C C . THR B 1 201 ? 2.686 -18.734 -13.805 1 81.31 201 THR B C 1
ATOM 3928 O O . THR B 1 201 ? 3.029 -17.609 -13.438 1 81.31 201 THR B O 1
ATOM 3931 N N . THR B 1 202 ? 3.451 -19.578 -14.398 1 87.88 202 THR B N 1
ATOM 3932 C CA . THR B 1 202 ? 4.836 -19.219 -14.68 1 87.88 202 THR B CA 1
ATOM 3933 C C . THR B 1 202 ? 4.898 -18 -15.594 1 87.88 202 THR B C 1
ATOM 3935 O O . THR B 1 202 ? 5.672 -17.078 -15.352 1 87.88 202 THR B O 1
ATOM 3938 N N . LEU B 1 203 ? 4.098 -17.984 -16.594 1 82.12 203 LEU B N 1
ATOM 3939 C CA . LEU B 1 203 ? 4.07 -16.859 -17.516 1 82.12 203 LEU B CA 1
ATOM 3940 C C . LEU B 1 203 ? 3.643 -15.578 -16.812 1 82.12 203 LEU B C 1
ATOM 3942 O O . LEU B 1 203 ? 4.223 -14.516 -17.047 1 82.12 203 LEU B O 1
ATOM 3946 N N . ALA B 1 204 ? 2.652 -15.773 -16.016 1 76.56 204 ALA B N 1
ATOM 3947 C CA . ALA B 1 204 ? 2.168 -14.617 -15.273 1 76.56 204 ALA B CA 1
ATOM 3948 C C . ALA B 1 204 ? 3.26 -14.055 -14.367 1 76.56 204 ALA B C 1
ATOM 3950 O O . ALA B 1 204 ? 3.453 -12.836 -14.305 1 76.56 204 ALA B O 1
ATOM 3951 N N . ILE B 1 205 ? 4.016 -14.922 -13.703 1 84.5 205 ILE B N 1
ATOM 3952 C CA . ILE B 1 205 ? 5.062 -14.508 -12.773 1 84.5 205 ILE B CA 1
ATOM 3953 C C . ILE B 1 205 ? 6.238 -13.922 -13.547 1 84.5 205 ILE B C 1
ATOM 3955 O O . ILE B 1 205 ? 6.852 -12.938 -13.117 1 84.5 205 ILE B O 1
ATOM 3959 N N . LEU B 1 206 ? 6.535 -14.531 -14.711 1 84.19 206 LEU B N 1
ATOM 3960 C CA . LEU B 1 206 ? 7.629 -14.039 -15.539 1 84.19 206 LEU B CA 1
ATOM 3961 C C . LEU B 1 206 ? 7.402 -12.578 -15.93 1 84.19 206 LEU B C 1
ATOM 3963 O O . LEU B 1 206 ? 8.344 -11.781 -15.945 1 84.19 206 LEU B O 1
ATOM 3967 N N . CYS B 1 207 ? 6.23 -12.203 -16.172 1 76.38 207 CYS B N 1
ATOM 3968 C CA . CYS B 1 207 ? 5.887 -10.867 -16.641 1 76.38 207 CYS B CA 1
ATOM 3969 C C . CYS B 1 207 ? 6.207 -9.82 -15.586 1 76.38 207 CYS B C 1
ATOM 3971 O O . CYS B 1 207 ? 6.535 -8.68 -15.922 1 76.38 207 CYS B O 1
ATOM 3973 N N . HIS B 1 208 ? 6.156 -10.227 -14.359 1 75.31 208 HIS B N 1
ATOM 3974 C CA . HIS B 1 208 ? 6.441 -9.219 -13.344 1 75.31 208 HIS B CA 1
ATOM 3975 C C . HIS B 1 208 ? 7.812 -9.438 -12.719 1 75.31 208 HIS B C 1
ATOM 3977 O O . HIS B 1 208 ? 8.406 -8.5 -12.18 1 75.31 208 HIS B O 1
ATOM 3983 N N . GLU B 1 209 ? 8.289 -10.648 -12.836 1 84.94 209 GLU B N 1
ATOM 3984 C CA . GLU B 1 209 ? 9.539 -10.984 -12.148 1 84.94 209 GLU B CA 1
ATOM 3985 C C . GLU B 1 209 ? 10.727 -10.273 -12.797 1 84.94 209 GLU B C 1
ATOM 3987 O O . GLU B 1 209 ? 11.633 -9.812 -12.094 1 84.94 209 GLU B O 1
ATOM 3992 N N . ILE B 1 210 ? 10.719 -10.156 -14.102 1 81.25 210 ILE B N 1
ATOM 3993 C CA . ILE B 1 210 ? 11.844 -9.547 -14.797 1 81.25 210 ILE B CA 1
ATOM 3994 C C . ILE B 1 210 ? 11.945 -8.07 -14.422 1 81.25 210 ILE B C 1
ATOM 3996 O O . ILE B 1 210 ? 12.977 -7.617 -13.922 1 81.25 210 ILE B O 1
ATOM 4000 N N . PRO B 1 211 ? 10.914 -7.324 -14.617 1 78 211 PRO B N 1
ATOM 4001 C CA . PRO B 1 211 ? 10.992 -5.926 -14.195 1 78 211 PRO B CA 1
ATOM 4002 C C . PRO B 1 211 ? 11.273 -5.773 -12.703 1 78 211 PRO B C 1
ATOM 4004 O O . PRO B 1 211 ? 11.969 -4.84 -12.289 1 78 211 PRO B O 1
ATOM 4007 N N . HIS B 1 212 ? 10.719 -6.648 -11.914 1 80.44 212 HIS B N 1
ATOM 4008 C CA . HIS B 1 212 ? 10.914 -6.594 -10.469 1 80.44 212 HIS B CA 1
ATOM 4009 C C . HIS B 1 212 ? 12.383 -6.773 -10.102 1 80.44 212 HIS B C 1
ATOM 4011 O O . HIS B 1 212 ? 12.938 -5.992 -9.328 1 80.44 212 HIS B O 1
ATOM 4017 N N . GLU B 1 213 ? 13.047 -7.738 -10.602 1 83.31 213 GLU B N 1
ATOM 4018 C CA . GLU B 1 213 ? 14.453 -8 -10.328 1 83.31 213 GLU B CA 1
ATOM 4019 C C . GLU B 1 213 ? 15.336 -6.875 -10.859 1 83.31 213 GLU B C 1
ATOM 4021 O O . GLU B 1 213 ? 16.344 -6.531 -10.242 1 83.31 213 GLU B O 1
ATOM 4026 N N . MET B 1 214 ? 14.906 -6.328 -12.016 1 80.94 214 MET B N 1
ATOM 4027 C CA . MET B 1 214 ? 15.641 -5.195 -12.562 1 80.94 214 MET B CA 1
ATOM 4028 C C . MET B 1 214 ? 15.531 -3.98 -11.648 1 80.94 214 MET B C 1
ATOM 4030 O O . MET B 1 214 ? 16.516 -3.26 -11.438 1 80.94 214 MET B O 1
ATOM 4034 N N . GLY B 1 215 ? 14.375 -3.795 -11.211 1 77.44 215 GLY B N 1
ATOM 4035 C CA . GLY B 1 215 ? 14.156 -2.695 -10.281 1 77.44 215 GLY B CA 1
ATOM 4036 C C . GLY B 1 215 ? 14.961 -2.83 -9 1 77.44 215 GLY B C 1
ATOM 4037 O O . GLY B 1 215 ? 15.578 -1.866 -8.547 1 77.44 215 GLY B O 1
ATOM 4038 N N . ASP B 1 216 ? 14.906 -3.965 -8.367 1 79.88 216 ASP B N 1
ATOM 4039 C CA . ASP B 1 216 ? 15.68 -4.211 -7.152 1 79.88 216 ASP B CA 1
ATOM 4040 C C . ASP B 1 216 ? 17.172 -3.975 -7.395 1 79.88 216 ASP B C 1
ATOM 4042 O O . ASP B 1 216 ? 17.859 -3.371 -6.562 1 79.88 216 ASP B O 1
ATOM 4046 N N . PHE B 1 217 ? 17.594 -4.426 -8.508 1 80.94 217 PHE B N 1
ATOM 4047 C CA . PHE B 1 217 ? 19 -4.266 -8.867 1 80.94 217 PHE B CA 1
ATOM 4048 C C . PHE B 1 217 ? 19.344 -2.789 -9 1 80.94 217 PHE B C 1
ATOM 4050 O O . PHE B 1 217 ? 20.406 -2.357 -8.531 1 80.94 217 PHE B O 1
ATOM 4057 N N . ALA B 1 218 ? 18.547 -2.082 -9.578 1 75.94 218 ALA B N 1
ATOM 4058 C CA . ALA B 1 218 ? 18.75 -0.648 -9.766 1 75.94 218 ALA B CA 1
ATOM 4059 C C . ALA B 1 218 ? 18.828 0.077 -8.422 1 75.94 218 ALA B C 1
ATOM 4061 O O . ALA B 1 218 ? 19.641 0.983 -8.242 1 75.94 218 ALA B O 1
ATOM 4062 N N . VAL B 1 219 ? 17.953 -0.288 -7.586 1 73.31 219 VAL B N 1
ATOM 4063 C CA . VAL B 1 219 ? 17.938 0.35 -6.273 1 73.31 219 VAL B CA 1
ATOM 4064 C C . VAL B 1 219 ? 19.219 0.008 -5.52 1 73.31 219 VAL B C 1
ATOM 4066 O O . VAL B 1 219 ? 19.797 0.863 -4.844 1 73.31 219 VAL B O 1
ATOM 4069 N N . LEU B 1 220 ? 19.688 -1.135 -5.66 1 78.38 220 LEU B N 1
ATOM 4070 C CA . LEU B 1 220 ? 20.938 -1.543 -5.027 1 78.38 220 LEU B CA 1
ATOM 4071 C C . LEU B 1 220 ? 22.109 -0.739 -5.574 1 78.38 220 LEU B C 1
ATOM 4073 O O . LEU B 1 220 ? 22.969 -0.291 -4.812 1 78.38 220 LEU B O 1
ATOM 4077 N N . LEU B 1 221 ? 22.031 -0.421 -6.859 1 76.31 221 LEU B N 1
ATOM 4078 C CA . LEU B 1 221 ? 23.094 0.371 -7.473 1 76.31 221 LEU B CA 1
ATOM 4079 C C . LEU B 1 221 ? 23 1.828 -7.031 1 76.31 221 LEU B C 1
ATOM 4081 O O . LEU B 1 221 ? 24.031 2.455 -6.75 1 76.31 221 LEU B O 1
ATOM 4085 N N . SER B 1 222 ? 21.828 2.256 -6.969 1 69.69 222 SER B N 1
ATOM 4086 C CA . SER B 1 222 ? 21.609 3.652 -6.602 1 69.69 222 SER B CA 1
ATOM 4087 C C . SER B 1 222 ? 21.984 3.904 -5.145 1 69.69 222 SER B C 1
ATOM 4089 O O . SER B 1 222 ? 22.266 5.043 -4.754 1 69.69 222 SER B O 1
ATOM 4091 N N . SER B 1 223 ? 21.938 2.902 -4.383 1 68.81 223 SER B N 1
ATOM 4092 C CA . SER B 1 223 ? 22.297 3.039 -2.975 1 68.81 223 SER B CA 1
ATOM 4093 C C . SER B 1 223 ? 23.812 3.135 -2.797 1 68.81 223 SER B C 1
ATOM 4095 O O . SER B 1 223 ? 24.297 3.455 -1.709 1 68.81 223 SER B O 1
ATOM 4097 N N . GLY B 1 224 ? 24.594 2.924 -3.855 1 70.88 224 GLY B N 1
ATOM 4098 C CA . GLY B 1 224 ? 26.031 3.082 -3.805 1 70.88 224 GLY B CA 1
ATOM 4099 C C . GLY B 1 224 ? 26.781 1.76 -3.771 1 70.88 224 GLY B C 1
ATOM 4100 O O . GLY B 1 224 ? 28 1.731 -3.582 1 70.88 224 GLY B O 1
ATOM 4101 N N . LEU B 1 225 ? 26.016 0.673 -3.924 1 78.06 225 LEU B N 1
ATOM 4102 C CA . LEU B 1 225 ? 26.656 -0.64 -3.904 1 78.06 225 LEU B CA 1
ATOM 4103 C C . LEU B 1 225 ? 27.375 -0.917 -5.219 1 78.06 225 LEU B C 1
ATOM 4105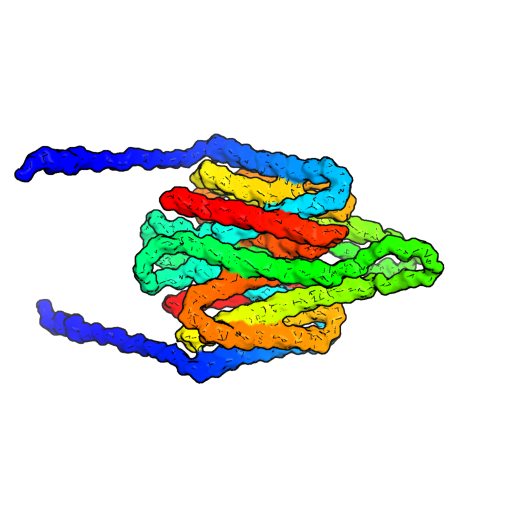 O O . LEU B 1 225 ? 26.891 -0.547 -6.289 1 78.06 225 LEU B O 1
ATOM 4109 N N . PRO B 1 226 ? 28.594 -1.5 -5.051 1 81.12 226 PRO B N 1
ATOM 4110 C CA . PRO B 1 226 ? 29.281 -1.907 -6.285 1 81.12 226 PRO B CA 1
ATOM 4111 C C . PRO B 1 226 ? 28.453 -2.891 -7.113 1 81.12 226 PRO B C 1
ATOM 4113 O O . PRO B 1 226 ? 27.688 -3.689 -6.555 1 81.12 226 PRO B O 1
ATOM 4116 N N . THR B 1 227 ? 28.594 -2.875 -8.398 1 82.12 227 THR B N 1
ATOM 4117 C CA . THR B 1 227 ? 27.812 -3.656 -9.352 1 82.12 227 THR B CA 1
ATOM 4118 C C . THR B 1 227 ? 27.953 -5.152 -9.07 1 82.12 227 THR B C 1
ATOM 4120 O O . THR B 1 227 ? 26.969 -5.891 -9.102 1 82.12 227 THR B O 1
ATOM 4123 N N . LYS B 1 228 ? 29.172 -5.609 -8.719 1 85.75 228 LYS B N 1
ATOM 4124 C CA . LYS B 1 228 ? 29.406 -7.031 -8.484 1 85.75 228 LYS B CA 1
ATOM 4125 C C . LYS B 1 228 ? 28.625 -7.531 -7.273 1 85.75 228 LYS B C 1
ATOM 4127 O O . LYS B 1 228 ? 28.062 -8.633 -7.301 1 85.75 228 LYS B O 1
ATOM 4132 N N . ILE B 1 229 ? 28.562 -6.703 -6.32 1 86.62 229 ILE B N 1
ATOM 4133 C CA . ILE B 1 229 ? 27.859 -7.082 -5.102 1 86.62 229 ILE B CA 1
ATOM 4134 C C . ILE B 1 229 ? 26.359 -7.078 -5.352 1 86.62 229 ILE B C 1
ATOM 4136 O O . ILE B 1 229 ? 25.641 -7.961 -4.879 1 86.62 229 ILE B O 1
ATOM 4140 N N . ALA B 1 230 ? 25.953 -6.086 -6.074 1 85.25 230 ALA B N 1
ATOM 4141 C CA . ALA B 1 230 ? 24.531 -5.988 -6.406 1 85.25 230 ALA B CA 1
ATOM 4142 C C . ALA B 1 230 ? 24.062 -7.207 -7.199 1 85.25 230 ALA B C 1
ATOM 4144 O O . ALA B 1 230 ? 22.984 -7.75 -6.949 1 85.25 230 ALA B O 1
ATOM 4145 N N . ILE B 1 231 ? 24.938 -7.645 -8.102 1 85.5 231 ILE B N 1
ATOM 4146 C CA . ILE B 1 231 ? 24.609 -8.812 -8.922 1 85.5 231 ILE B CA 1
ATOM 4147 C C . ILE B 1 231 ? 24.547 -10.055 -8.047 1 85.5 231 ILE B C 1
ATOM 4149 O O . ILE B 1 231 ? 23.625 -10.867 -8.18 1 85.5 231 ILE B O 1
ATOM 4153 N N . LEU B 1 232 ? 25.453 -10.195 -7.188 1 88.19 232 LEU B N 1
ATOM 4154 C CA . LEU B 1 232 ? 25.5 -11.352 -6.301 1 88.19 232 LEU B CA 1
ATOM 4155 C C . LEU B 1 232 ? 24.281 -11.383 -5.387 1 88.19 232 LEU B C 1
ATOM 4157 O O . LEU B 1 232 ? 23.688 -12.438 -5.18 1 88.19 232 LEU B O 1
ATOM 4161 N N . MET B 1 233 ? 23.938 -10.266 -4.867 1 86.75 233 MET B N 1
ATOM 4162 C CA . MET B 1 233 ? 22.781 -10.188 -3.977 1 86.75 233 MET B CA 1
ATOM 4163 C C . MET B 1 233 ? 21.5 -10.555 -4.715 1 86.75 233 MET B C 1
ATOM 4165 O O . MET B 1 233 ? 20.656 -11.281 -4.18 1 86.75 233 MET B O 1
ATOM 4169 N N . ASN B 1 234 ? 21.391 -10.031 -5.879 1 87.88 234 ASN B N 1
ATOM 4170 C CA . ASN B 1 234 ? 20.234 -10.359 -6.707 1 87.88 234 ASN B CA 1
ATOM 4171 C C . ASN B 1 234 ? 20.172 -11.852 -7.016 1 87.88 234 ASN B C 1
ATOM 4173 O O . ASN B 1 234 ? 19.094 -12.453 -7 1 87.88 234 ASN B O 1
ATOM 4177 N N . PHE B 1 235 ? 21.375 -12.367 -7.281 1 87.81 235 PHE B N 1
ATOM 4178 C CA . PHE B 1 235 ? 21.469 -13.789 -7.605 1 87.81 235 PHE B CA 1
ATOM 4179 C C . PHE B 1 235 ? 21.078 -14.648 -6.41 1 87.81 235 PHE B C 1
ATOM 4181 O O . PHE B 1 235 ? 20.312 -15.602 -6.547 1 87.81 235 PHE B O 1
ATOM 4188 N N . VAL B 1 236 ? 21.562 -14.344 -5.305 1 89.94 236 VAL B N 1
ATOM 4189 C CA . VAL B 1 236 ? 21.266 -15.094 -4.082 1 89.94 236 VAL B CA 1
ATOM 4190 C C . VAL B 1 236 ? 19.781 -15.008 -3.771 1 89.94 236 VAL B C 1
ATOM 4192 O O . VAL B 1 236 ? 19.156 -16 -3.396 1 89.94 236 VAL B O 1
ATOM 4195 N N . SER B 1 237 ? 19.219 -13.828 -3.896 1 90.5 237 SER B N 1
ATOM 4196 C CA . SER B 1 237 ? 17.781 -13.656 -3.648 1 90.5 237 SER B CA 1
ATOM 4197 C C . SER B 1 237 ? 16.953 -14.484 -4.613 1 90.5 237 SER B C 1
ATOM 4199 O O . SER B 1 237 ? 15.945 -15.078 -4.219 1 90.5 237 SER B O 1
ATOM 4201 N N . ALA B 1 238 ? 17.422 -14.555 -5.871 1 90.44 238 ALA B N 1
ATOM 4202 C CA . ALA B 1 238 ? 16.703 -15.289 -6.902 1 90.44 238 ALA B CA 1
ATOM 4203 C C . ALA B 1 238 ? 16.703 -16.781 -6.617 1 90.44 238 ALA B C 1
ATOM 4205 O O . ALA B 1 238 ? 15.75 -17.5 -6.965 1 90.44 238 ALA B O 1
ATOM 4206 N N . LEU B 1 239 ? 17.703 -17.266 -5.918 1 92.44 239 LEU B N 1
ATOM 4207 C CA . LEU B 1 239 ? 17.844 -18.688 -5.633 1 92.44 239 LEU B CA 1
ATOM 4208 C C . LEU B 1 239 ? 16.797 -19.141 -4.625 1 92.44 239 LEU B C 1
ATOM 4210 O O . LEU B 1 239 ? 16.5 -20.344 -4.539 1 92.44 239 LEU B O 1
ATOM 4214 N N . THR B 1 240 ? 16.234 -18.266 -3.879 1 93.5 240 THR B N 1
ATOM 4215 C CA . THR B 1 240 ? 15.234 -18.625 -2.893 1 93.5 240 THR B CA 1
ATOM 4216 C C . THR B 1 240 ? 13.961 -19.125 -3.578 1 93.5 240 THR B C 1
ATOM 4218 O O . THR B 1 240 ? 13.133 -19.797 -2.959 1 93.5 240 THR B O 1
ATOM 4221 N N . ALA B 1 241 ? 13.859 -18.766 -4.84 1 94.81 241 ALA B N 1
ATOM 4222 C CA . ALA B 1 241 ? 12.711 -19.234 -5.609 1 94.81 241 ALA B CA 1
ATOM 4223 C C . ALA B 1 241 ? 12.727 -20.766 -5.719 1 94.81 241 ALA B C 1
ATOM 4225 O O . ALA B 1 241 ? 11.664 -21.406 -5.695 1 94.81 241 ALA B O 1
ATOM 4226 N N . PHE B 1 242 ? 13.945 -21.328 -5.773 1 95.69 242 PHE B N 1
ATOM 4227 C CA . PHE B 1 242 ? 14.055 -22.781 -5.855 1 95.69 242 PHE B CA 1
ATOM 4228 C C . PHE B 1 242 ? 13.633 -23.438 -4.547 1 95.69 242 PHE B C 1
ATOM 4230 O O . PHE B 1 242 ? 12.977 -24.484 -4.547 1 95.69 242 PHE B O 1
ATOM 4237 N N . ILE B 1 243 ? 14.008 -22.812 -3.486 1 94.19 243 ILE B N 1
ATOM 4238 C CA . ILE B 1 243 ? 13.594 -23.328 -2.182 1 94.19 243 ILE B CA 1
ATOM 4239 C C . ILE B 1 243 ? 12.07 -23.281 -2.074 1 94.19 243 ILE B C 1
ATOM 4241 O O . ILE B 1 243 ? 11.445 -24.266 -1.673 1 94.19 243 ILE B O 1
ATOM 4245 N N . GLY B 1 244 ? 11.531 -22.188 -2.479 1 92.94 244 GLY B N 1
ATOM 4246 C CA . GLY B 1 244 ? 10.078 -22.078 -2.475 1 92.94 244 GLY B CA 1
ATOM 4247 C C . GLY B 1 244 ? 9.398 -23.109 -3.354 1 92.94 244 GLY B C 1
ATOM 4248 O O . GLY B 1 244 ? 8.367 -23.672 -2.975 1 92.94 244 GLY B O 1
ATOM 4249 N N . LEU B 1 245 ? 9.977 -23.281 -4.512 1 94 245 LEU B N 1
ATOM 4250 C CA . LEU B 1 245 ? 9.43 -24.25 -5.457 1 94 245 LEU B CA 1
ATOM 4251 C C . LEU B 1 245 ? 9.32 -25.641 -4.816 1 94 245 LEU B C 1
ATOM 4253 O O . LEU B 1 245 ? 8.258 -26.25 -4.848 1 94 245 LEU B O 1
ATOM 4257 N N . TYR B 1 246 ? 10.359 -26.078 -4.207 1 92.31 246 TYR B N 1
ATOM 4258 C CA . TYR B 1 246 ? 10.391 -27.438 -3.674 1 92.31 246 TYR B CA 1
ATOM 4259 C C . TYR B 1 246 ? 9.523 -27.547 -2.422 1 92.31 246 TYR B C 1
ATOM 4261 O O . TYR B 1 246 ? 8.922 -28.594 -2.166 1 92.31 246 TYR B O 1
ATOM 4269 N N . VAL B 1 247 ? 9.477 -26.516 -1.668 1 88.5 247 VAL B N 1
ATOM 4270 C CA . VAL B 1 247 ? 8.539 -26.484 -0.549 1 88.5 247 VAL B CA 1
ATOM 4271 C C . VAL B 1 247 ? 7.105 -26.531 -1.074 1 88.5 247 VAL B C 1
ATOM 4273 O O . VAL B 1 247 ? 6.27 -27.266 -0.555 1 88.5 247 VAL B O 1
ATOM 4276 N N . GLY B 1 248 ? 6.863 -25.734 -2.076 1 87.5 248 GLY B N 1
ATOM 4277 C CA . GLY B 1 248 ? 5.539 -25.719 -2.682 1 87.5 248 GLY B CA 1
ATOM 4278 C C . GLY B 1 248 ? 5.121 -27.062 -3.232 1 87.5 248 GLY B C 1
ATOM 4279 O O . GLY B 1 248 ? 3.971 -27.484 -3.066 1 87.5 248 GLY B O 1
ATOM 4280 N N . LEU B 1 249 ? 5.988 -27.734 -3.873 1 87.25 249 LEU B N 1
ATOM 4281 C CA . LEU B 1 249 ? 5.711 -29.062 -4.414 1 87.25 249 LEU B CA 1
ATOM 4282 C C . LEU B 1 249 ? 5.43 -30.062 -3.291 1 87.25 249 LEU B C 1
ATOM 4284 O O . LEU B 1 249 ? 4.598 -30.953 -3.445 1 87.25 249 LEU B O 1
ATOM 4288 N N . SER B 1 250 ? 6.082 -29.797 -2.186 1 84 250 SER B N 1
ATOM 4289 C CA . SER B 1 250 ? 5.953 -30.734 -1.067 1 84 250 SER B CA 1
ATOM 4290 C C . SER B 1 250 ? 4.672 -30.469 -0.282 1 84 250 SER B C 1
ATOM 4292 O O . SER B 1 250 ? 4.047 -31.406 0.222 1 84 250 SER B O 1
ATOM 4294 N N . VAL B 1 251 ? 4.332 -29.219 -0.161 1 74.56 251 VAL B N 1
ATOM 4295 C CA . VAL B 1 251 ? 3.223 -28.859 0.718 1 74.56 251 VAL B CA 1
ATOM 4296 C C . VAL B 1 251 ? 1.927 -28.781 -0.088 1 74.56 251 VAL B C 1
ATOM 4298 O O . VAL B 1 251 ? 0.833 -28.812 0.48 1 74.56 251 VAL B O 1
ATOM 4301 N N . SER B 1 252 ? 2.055 -28.578 -1.311 1 65.31 252 SER B N 1
ATOM 4302 C CA . SER B 1 252 ? 0.903 -28.25 -2.141 1 65.31 252 SER B CA 1
ATOM 4303 C C . SER B 1 252 ? -0.056 -29.422 -2.26 1 65.31 252 SER B C 1
ATOM 4305 O O . SER B 1 252 ? -0.957 -29.422 -3.102 1 65.31 252 SER B O 1
ATOM 4307 N N . ALA B 1 253 ? 0.125 -30.328 -1.443 1 63.59 253 ALA B N 1
ATOM 4308 C CA . ALA B 1 253 ? -0.89 -31.375 -1.464 1 63.59 253 ALA B CA 1
ATOM 4309 C C . ALA B 1 253 ? -2.174 -30.906 -0.78 1 63.59 253 ALA B C 1
ATOM 4311 O O . ALA B 1 253 ? -3.264 -31.391 -1.1 1 63.59 253 ALA B O 1
ATOM 4312 N N . ASP B 1 254 ? -2.018 -29.812 0.06 1 73.69 254 ASP B N 1
ATOM 4313 C CA . ASP B 1 254 ? -3.18 -29.312 0.79 1 73.69 254 ASP B CA 1
ATOM 4314 C C . ASP B 1 254 ? -3.6 -27.938 0.284 1 73.69 254 ASP B C 1
ATOM 4316 O O . ASP B 1 254 ? -2.83 -26.969 0.373 1 73.69 254 ASP B O 1
ATOM 4320 N N . PRO B 1 255 ? -4.758 -27.812 -0.23 1 73.31 255 PRO B N 1
ATOM 4321 C CA . PRO B 1 255 ? -5.27 -26.531 -0.742 1 73.31 255 PRO B CA 1
ATOM 4322 C C . PRO B 1 255 ? -5.344 -25.453 0.334 1 73.31 255 PRO B C 1
ATOM 4324 O O . PRO B 1 255 ? -5.18 -24.266 0.037 1 73.31 255 PRO B O 1
ATOM 4327 N N . CYS B 1 256 ? -5.516 -25.891 1.526 1 77.25 256 CYS B N 1
ATOM 4328 C CA . CYS B 1 256 ? -5.59 -24.922 2.621 1 77.25 256 CYS B CA 1
ATOM 4329 C C . CYS B 1 256 ? -4.25 -24.219 2.82 1 77.25 256 CYS B C 1
ATOM 4331 O O . CYS B 1 256 ? -4.207 -23 2.99 1 77.25 256 CYS B O 1
ATOM 4333 N N . VAL B 1 257 ? -3.211 -25.047 2.721 1 78.81 257 VAL B N 1
ATOM 4334 C CA . VAL B 1 257 ? -1.876 -24.5 2.904 1 78.81 257 VAL B CA 1
ATOM 4335 C C . VAL B 1 257 ? -1.54 -23.562 1.74 1 78.81 257 VAL B C 1
ATOM 4337 O O . VAL B 1 257 ? -0.957 -22.5 1.938 1 78.81 257 VAL B O 1
ATOM 4340 N N . GLN B 1 258 ? -1.95 -23.938 0.661 1 75.38 258 GLN B N 1
ATOM 4341 C CA . GLN B 1 258 ? -1.72 -23.125 -0.521 1 75.38 258 GLN B CA 1
ATOM 4342 C C . GLN B 1 258 ? -2.408 -21.766 -0.391 1 75.38 258 GLN B C 1
ATOM 4344 O O . GLN B 1 258 ? -1.823 -20.734 -0.72 1 75.38 258 GLN B O 1
ATOM 4349 N N . ASN B 1 259 ? -3.561 -21.797 0.074 1 81.19 259 ASN B N 1
ATOM 4350 C CA . ASN B 1 259 ? -4.332 -20.562 0.217 1 81.19 259 ASN B CA 1
ATOM 4351 C C . ASN B 1 259 ? -3.689 -19.609 1.217 1 81.19 259 ASN B C 1
ATOM 4353 O O . ASN B 1 259 ? -3.672 -18.406 1.001 1 81.19 259 ASN B O 1
ATOM 4357 N N . TRP B 1 260 ? -3.088 -20.203 2.201 1 82.38 260 TRP B N 1
ATOM 4358 C CA . TRP B 1 260 ? -2.447 -19.359 3.215 1 82.38 260 TRP B CA 1
ATOM 4359 C C . TRP B 1 260 ? -1.157 -18.75 2.68 1 82.38 260 TRP B C 1
ATOM 4361 O O . TRP B 1 260 ? -0.834 -17.609 2.988 1 82.38 260 TRP B O 1
ATOM 4371 N N . ILE B 1 261 ? -0.523 -19.547 1.899 1 79.88 261 ILE B N 1
ATOM 4372 C CA . ILE B 1 261 ? 0.709 -19.047 1.294 1 79.88 261 ILE B CA 1
ATOM 4373 C C . ILE B 1 261 ? 0.392 -17.891 0.351 1 79.88 261 ILE B C 1
ATOM 4375 O O . ILE B 1 261 ? 1.064 -16.859 0.381 1 79.88 261 ILE B O 1
ATOM 4379 N N . LEU B 1 262 ? -0.652 -18.047 -0.362 1 82.44 262 LEU B N 1
ATOM 4380 C CA . LEU B 1 262 ? -1.045 -17.016 -1.31 1 82.44 262 LEU B CA 1
ATOM 4381 C C . LEU B 1 262 ? -1.493 -15.75 -0.58 1 82.44 262 LEU B C 1
ATOM 4383 O O . LEU B 1 262 ? -1.203 -14.641 -1.022 1 82.44 262 LEU B O 1
ATOM 4387 N N . THR B 1 263 ? -2.096 -15.969 0.508 1 88.19 263 THR B N 1
ATOM 4388 C CA . THR B 1 263 ? -2.6 -14.852 1.305 1 88.19 263 THR B CA 1
ATOM 4389 C C . THR B 1 263 ? -1.448 -14.023 1.861 1 88.19 263 THR B C 1
ATOM 4391 O O . THR B 1 263 ? -1.436 -12.797 1.723 1 88.19 263 THR B O 1
ATOM 4394 N N . VAL B 1 264 ? -0.513 -14.695 2.365 1 87.25 264 VAL B N 1
ATOM 4395 C CA . VAL B 1 264 ? 0.643 -14.016 2.943 1 87.25 264 VAL B CA 1
ATOM 4396 C C . VAL B 1 264 ? 1.457 -13.352 1.835 1 87.25 264 VAL B C 1
ATOM 4398 O O . VAL B 1 264 ? 1.956 -12.242 2.006 1 87.25 264 VAL B O 1
ATOM 4401 N N . THR B 1 265 ? 1.539 -13.977 0.732 1 83.56 265 THR B N 1
ATOM 4402 C CA . THR B 1 265 ? 2.283 -13.445 -0.401 1 83.56 265 THR B CA 1
ATOM 4403 C C . THR B 1 265 ? 1.64 -12.156 -0.912 1 83.56 265 THR B C 1
ATOM 4405 O O . THR B 1 265 ? 2.338 -11.211 -1.277 1 83.56 265 THR B O 1
ATOM 4408 N N . ALA B 1 266 ? 0.315 -12.125 -0.94 1 89.62 266 ALA B N 1
ATOM 4409 C CA . ALA B 1 266 ? -0.39 -10.914 -1.354 1 89.62 266 ALA B CA 1
ATOM 4410 C C . ALA B 1 266 ? -0.006 -9.727 -0.473 1 89.62 266 ALA B C 1
ATOM 4412 O O . ALA B 1 266 ? 0.244 -8.633 -0.975 1 89.62 266 ALA B O 1
ATOM 4413 N N . GLY B 1 267 ? 0.036 -9.969 0.817 1 92 267 GLY B N 1
ATOM 4414 C CA . GLY B 1 267 ? 0.464 -8.922 1.739 1 92 267 GLY B CA 1
ATOM 4415 C C . GLY B 1 267 ? 1.897 -8.484 1.516 1 92 267 GLY B C 1
ATOM 4416 O O . GLY B 1 267 ? 2.195 -7.285 1.55 1 92 267 GLY B O 1
ATOM 4417 N N . MET B 1 268 ? 2.721 -9.445 1.261 1 86.56 268 MET B N 1
ATOM 4418 C CA . MET B 1 268 ? 4.125 -9.148 0.999 1 86.56 268 MET B CA 1
ATOM 4419 C C . MET B 1 268 ? 4.277 -8.297 -0.259 1 86.56 268 MET B C 1
ATOM 4421 O O . MET B 1 268 ? 5.07 -7.355 -0.284 1 86.56 268 MET B O 1
ATOM 4425 N N . PHE B 1 269 ? 3.531 -8.656 -1.26 1 85.56 269 PHE B N 1
ATOM 4426 C CA . PHE B 1 269 ? 3.6 -7.922 -2.52 1 85.56 269 PHE B CA 1
ATOM 4427 C C . PHE B 1 269 ? 3.111 -6.488 -2.34 1 85.56 269 PHE B C 1
ATOM 4429 O O . PHE B 1 269 ? 3.682 -5.559 -2.912 1 85.56 269 PHE B O 1
ATOM 4436 N N . LEU B 1 270 ? 2.104 -6.305 -1.536 1 91.88 270 LEU B N 1
ATOM 4437 C CA . LEU B 1 270 ? 1.621 -4.957 -1.255 1 91.88 270 LEU B CA 1
ATOM 4438 C C . LEU B 1 270 ? 2.67 -4.152 -0.497 1 91.88 270 LEU B C 1
ATOM 4440 O O . LEU B 1 270 ? 2.896 -2.979 -0.803 1 91.88 270 LEU B O 1
ATOM 4444 N N . TYR B 1 271 ? 3.299 -4.797 0.422 1 89.44 271 TYR B N 1
ATOM 4445 C CA . TYR B 1 271 ? 4.324 -4.105 1.194 1 89.44 271 TYR B CA 1
ATOM 4446 C C . TYR B 1 271 ? 5.492 -3.689 0.304 1 89.44 271 TYR B C 1
ATOM 4448 O O . TYR B 1 271 ? 5.918 -2.533 0.33 1 89.44 271 TYR B O 1
ATOM 4456 N N . LEU B 1 272 ? 6 -4.574 -0.448 1 83.56 272 LEU B N 1
ATOM 4457 C CA . LEU B 1 272 ? 7.168 -4.309 -1.282 1 83.56 272 LEU B CA 1
ATOM 4458 C C . LEU B 1 272 ? 6.855 -3.242 -2.328 1 83.56 272 LEU B C 1
ATOM 4460 O O . LEU B 1 272 ? 7.66 -2.334 -2.551 1 83.56 272 LEU B O 1
ATOM 4464 N N . SER B 1 273 ? 5.75 -3.311 -2.953 1 88.06 273 SER B N 1
ATOM 4465 C CA . SER B 1 273 ? 5.41 -2.402 -4.043 1 88.06 273 SER B CA 1
ATOM 4466 C C . SER B 1 273 ? 5.004 -1.03 -3.516 1 88.06 273 SER B C 1
ATOM 4468 O O . SER B 1 273 ? 5.504 -0.006 -3.986 1 88.06 273 SER B O 1
ATOM 4470 N N . LEU B 1 274 ? 4.156 -1.006 -2.475 1 90.75 274 LEU B N 1
ATOM 4471 C CA . LEU B 1 274 ? 3.57 0.258 -2.045 1 90.75 274 LEU B CA 1
ATOM 4472 C C . LEU B 1 274 ? 4.402 0.896 -0.938 1 90.75 274 LEU B C 1
ATOM 4474 O O . LEU B 1 274 ? 4.613 2.111 -0.936 1 90.75 274 LEU B O 1
ATOM 4478 N N . VAL B 1 275 ? 4.871 0.09 -0.042 1 88.44 275 VAL B N 1
ATOM 4479 C CA . VAL B 1 275 ? 5.559 0.653 1.115 1 88.44 275 VAL B CA 1
ATOM 4480 C C . VAL B 1 275 ? 7.023 0.912 0.773 1 88.44 275 VAL B C 1
ATOM 4482 O O . VAL B 1 275 ? 7.59 1.937 1.165 1 88.44 275 VAL B O 1
ATOM 4485 N N . GLU B 1 276 ? 7.641 0.062 0.044 1 82.12 276 GLU B N 1
ATOM 4486 C CA . GLU B 1 276 ? 9.078 0.149 -0.173 1 82.12 276 GLU B CA 1
ATOM 4487 C C . GLU B 1 276 ? 9.398 0.865 -1.482 1 82.12 276 GLU B C 1
ATOM 4489 O O . GLU B 1 276 ? 10.18 1.816 -1.501 1 82.12 276 GLU B O 1
ATOM 4494 N N . MET B 1 277 ? 8.766 0.506 -2.551 1 82.25 277 MET B N 1
ATOM 4495 C CA . MET B 1 277 ? 9.227 0.936 -3.865 1 82.25 277 MET B CA 1
ATOM 4496 C C . MET B 1 277 ? 8.531 2.225 -4.293 1 82.25 277 MET B C 1
ATOM 4498 O O . MET B 1 277 ? 9.172 3.119 -4.855 1 82.25 277 MET B O 1
ATOM 4502 N N . LEU B 1 278 ? 7.262 2.363 -4.066 1 87.94 278 LEU B N 1
ATOM 4503 C CA . LEU B 1 278 ? 6.504 3.5 -4.578 1 87.94 278 LEU B CA 1
ATOM 4504 C C . LEU B 1 278 ? 6.992 4.805 -3.957 1 87.94 278 LEU B C 1
ATOM 4506 O O . LEU B 1 278 ? 7.215 5.789 -4.664 1 87.94 278 LEU B O 1
ATOM 4510 N N . PRO B 1 279 ? 7.215 4.863 -2.65 1 81.75 279 PRO B N 1
ATOM 4511 C CA . PRO B 1 279 ? 7.77 6.09 -2.074 1 81.75 279 PRO B CA 1
ATOM 4512 C C . PRO B 1 279 ? 9.164 6.41 -2.596 1 81.75 279 PRO B C 1
ATOM 4514 O O . PRO B 1 279 ? 9.508 7.582 -2.783 1 81.75 279 PRO B O 1
ATOM 4517 N N . GLU B 1 280 ? 9.953 5.402 -2.791 1 73.06 280 GLU B N 1
ATOM 4518 C CA . GLU B 1 280 ? 11.289 5.613 -3.35 1 73.06 280 GLU B CA 1
ATOM 4519 C C . GLU B 1 280 ? 11.211 6.254 -4.734 1 73.06 280 GLU B C 1
ATOM 4521 O O . GLU B 1 280 ? 12.023 7.113 -5.07 1 73.06 280 GLU B O 1
ATOM 4526 N N . MET B 1 281 ? 10.242 5.867 -5.488 1 80.12 281 MET B N 1
ATOM 4527 C CA . MET B 1 281 ? 10.039 6.418 -6.828 1 80.12 281 MET B CA 1
ATOM 4528 C C . MET B 1 281 ? 9.594 7.875 -6.754 1 80.12 281 MET B C 1
ATOM 4530 O O . MET B 1 281 ? 9.914 8.664 -7.645 1 80.12 281 MET B O 1
ATOM 4534 N N . THR B 1 282 ? 8.953 8.266 -5.742 1 76.56 282 THR B N 1
ATOM 4535 C CA . THR B 1 282 ? 8.398 9.609 -5.621 1 76.56 282 THR B CA 1
ATOM 4536 C C . THR B 1 282 ? 9.484 10.602 -5.207 1 76.56 282 THR B C 1
ATOM 4538 O O . THR B 1 282 ? 9.43 11.781 -5.578 1 76.56 282 THR B O 1
ATOM 4541 N N . HIS B 1 283 ? 10.477 10.125 -4.531 1 71.5 283 HIS B N 1
ATOM 4542 C CA . HIS B 1 283 ? 11.422 11.062 -3.945 1 71.5 283 HIS B CA 1
ATOM 4543 C C . HIS B 1 283 ? 12.742 11.07 -4.719 1 71.5 283 HIS B C 1
ATOM 4545 O O . HIS B 1 283 ? 13.656 11.82 -4.387 1 71.5 283 HIS B O 1
ATOM 4551 N N . VAL B 1 284 ? 12.812 10.336 -5.738 1 70.56 284 VAL B N 1
ATOM 4552 C CA . VAL B 1 284 ? 14.039 10.312 -6.527 1 70.56 284 VAL B CA 1
ATOM 4553 C C . VAL B 1 284 ? 14.219 11.648 -7.25 1 70.56 284 VAL B C 1
ATOM 4555 O O . VAL B 1 284 ? 13.266 12.18 -7.816 1 70.56 284 VAL B O 1
ATOM 4558 N N . GLN B 1 285 ? 15.352 12.219 -7.047 1 65.81 285 GLN B N 1
ATOM 4559 C CA . GLN B 1 285 ? 15.664 13.5 -7.68 1 65.81 285 GLN B CA 1
ATOM 4560 C C . GLN B 1 285 ? 16.562 13.305 -8.891 1 65.81 285 GLN B C 1
ATOM 4562 O O . GLN B 1 285 ? 17.453 12.438 -8.883 1 65.81 285 GLN B O 1
ATOM 4567 N N . THR B 1 286 ? 16.172 13.836 -9.977 1 72.81 286 THR B N 1
ATOM 4568 C CA . THR B 1 286 ? 16.984 13.773 -11.195 1 72.81 286 THR B CA 1
ATOM 4569 C C . THR B 1 286 ? 17.031 15.141 -11.875 1 72.81 286 THR B C 1
ATOM 4571 O O . THR B 1 286 ? 16.297 16.047 -11.508 1 72.81 286 THR B O 1
ATOM 4574 N N . ARG B 1 287 ? 17.984 15.188 -12.844 1 76 287 ARG B N 1
ATOM 4575 C CA . ARG B 1 287 ? 18.156 16.406 -13.625 1 76 287 ARG B CA 1
ATOM 4576 C C . ARG B 1 287 ? 17.016 16.594 -14.617 1 76 287 ARG B C 1
ATOM 4578 O O . ARG B 1 287 ? 16.734 17.703 -15.062 1 76 287 ARG B O 1
ATOM 4585 N N . ARG B 1 288 ? 16.422 15.555 -14.961 1 86.25 288 ARG B N 1
ATOM 4586 C CA . ARG B 1 288 ? 15.297 15.586 -15.898 1 86.25 288 ARG B CA 1
ATOM 4587 C C . ARG B 1 288 ? 14.023 15.047 -15.242 1 86.25 288 ARG B C 1
ATOM 4589 O O . ARG B 1 288 ? 13.555 13.961 -15.594 1 86.25 288 ARG B O 1
ATOM 4596 N N . PRO B 1 289 ? 13.406 15.867 -14.43 1 84.62 289 PRO B N 1
ATOM 4597 C CA . PRO B 1 289 ? 12.281 15.383 -13.625 1 84.62 289 PRO B CA 1
ATOM 4598 C C . PRO B 1 289 ? 11.055 15.031 -14.469 1 84.62 289 PRO B C 1
ATOM 4600 O O . PRO B 1 289 ? 10.344 14.07 -14.156 1 84.62 289 PRO B O 1
ATOM 4603 N N . TRP B 1 290 ? 10.836 15.727 -15.594 1 87.19 290 TRP B N 1
ATOM 4604 C CA . TRP B 1 290 ? 9.656 15.453 -16.422 1 87.19 290 TRP B CA 1
ATOM 4605 C C . TRP B 1 290 ? 9.812 14.141 -17.172 1 87.19 290 TRP B C 1
ATOM 4607 O O . TRP B 1 290 ? 8.852 13.383 -17.312 1 87.19 290 TRP B O 1
ATOM 46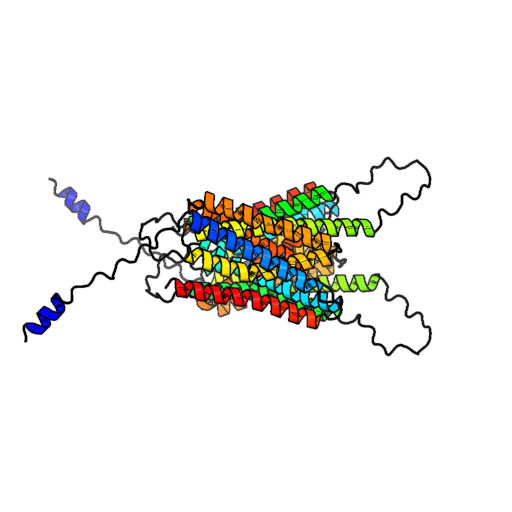17 N N . LEU B 1 291 ? 11.031 13.953 -17.641 1 89.5 291 LEU B N 1
ATOM 4618 C CA . LEU B 1 291 ? 11.273 12.695 -18.328 1 89.5 291 LEU B CA 1
ATOM 4619 C C . LEU B 1 291 ? 11.18 11.516 -17.375 1 89.5 291 LEU B C 1
ATOM 4621 O O . LEU B 1 291 ? 10.641 10.461 -17.719 1 89.5 291 LEU B O 1
ATOM 4625 N N . MET B 1 292 ? 11.664 11.711 -16.219 1 89.19 292 MET B N 1
ATOM 4626 C CA . MET B 1 292 ? 11.57 10.68 -15.188 1 89.19 292 MET B CA 1
ATOM 4627 C C . MET B 1 292 ? 10.109 10.383 -14.852 1 89.19 292 MET B C 1
ATOM 4629 O O . MET B 1 292 ? 9.719 9.219 -14.734 1 89.19 292 MET B O 1
ATOM 4633 N N . PHE B 1 293 ? 9.438 11.477 -14.742 1 90.38 293 PHE B N 1
ATOM 4634 C CA . PHE B 1 293 ? 8.016 11.336 -14.461 1 90.38 293 PHE B CA 1
ATOM 4635 C C . PHE B 1 293 ? 7.324 10.531 -15.555 1 90.38 293 PHE B C 1
ATOM 4637 O O . PHE B 1 293 ? 6.527 9.641 -15.258 1 90.38 293 PHE B O 1
ATOM 4644 N N . LEU B 1 294 ? 7.59 10.781 -16.766 1 92.81 294 LEU B N 1
ATOM 4645 C CA . LEU B 1 294 ? 6.984 10.086 -17.906 1 92.81 294 LEU B CA 1
ATOM 4646 C C . LEU B 1 294 ? 7.387 8.617 -17.922 1 92.81 294 LEU B C 1
ATOM 4648 O O . LEU B 1 294 ? 6.547 7.738 -18.125 1 92.81 294 LEU B O 1
ATOM 4652 N N . LEU B 1 295 ? 8.641 8.344 -17.625 1 90.88 295 LEU B N 1
ATOM 4653 C CA . LEU B 1 295 ? 9.133 6.969 -17.656 1 90.88 295 LEU B CA 1
ATOM 4654 C C . LEU B 1 295 ? 8.555 6.164 -16.5 1 90.88 295 LEU B C 1
ATOM 4656 O O . LEU B 1 295 ? 8.18 5 -16.672 1 90.88 295 LEU B O 1
ATOM 4660 N N . GLN B 1 296 ? 8.477 6.77 -15.344 1 91.25 296 GLN B N 1
ATOM 4661 C CA . GLN B 1 296 ? 7.879 6.113 -14.18 1 91.25 296 GLN B CA 1
ATOM 4662 C C . GLN B 1 296 ? 6.422 5.746 -14.445 1 91.25 296 GLN B C 1
ATOM 4664 O O . GLN B 1 296 ? 5.996 4.629 -14.156 1 91.25 296 GLN B O 1
ATOM 4669 N N . ASN B 1 297 ? 5.715 6.691 -15.008 1 94.44 297 ASN B N 1
ATOM 4670 C CA . ASN B 1 297 ? 4.301 6.461 -15.289 1 94.44 297 ASN B CA 1
ATOM 4671 C C . ASN B 1 297 ? 4.109 5.418 -16.375 1 94.44 297 ASN B C 1
ATOM 4673 O O . ASN B 1 297 ? 3.18 4.609 -16.328 1 94.44 297 ASN B O 1
ATOM 4677 N N . PHE B 1 298 ? 4.973 5.504 -17.344 1 94.62 298 PHE B N 1
ATOM 4678 C CA . PHE B 1 298 ? 4.91 4.504 -18.391 1 94.62 298 PHE B CA 1
ATOM 4679 C C . PHE B 1 298 ? 5.156 3.107 -17.844 1 94.62 298 PHE B C 1
ATOM 4681 O O . PHE B 1 298 ? 4.434 2.166 -18.172 1 94.62 298 PHE B O 1
ATOM 4688 N N . GLY B 1 299 ? 6.156 2.967 -17.031 1 91.19 299 GLY B N 1
ATOM 4689 C CA . GLY B 1 299 ? 6.422 1.687 -16.391 1 91.19 299 GLY B CA 1
ATOM 4690 C C . GLY B 1 299 ? 5.277 1.201 -15.523 1 91.19 299 GLY B C 1
ATOM 4691 O O . GLY B 1 299 ? 4.863 0.045 -15.625 1 91.19 299 GLY B O 1
ATOM 4692 N N . LEU B 1 300 ? 4.754 2.088 -14.703 1 93.75 300 LEU B N 1
ATOM 4693 C CA . LEU B 1 300 ? 3.648 1.763 -13.805 1 93.75 300 LEU B CA 1
ATOM 4694 C C . LEU B 1 300 ? 2.436 1.273 -14.594 1 93.75 300 LEU B C 1
ATOM 4696 O O . LEU B 1 300 ? 1.881 0.215 -14.289 1 93.75 300 LEU B O 1
ATOM 4700 N N . THR B 1 301 ? 2.045 2.021 -15.602 1 94.81 301 THR B N 1
ATOM 4701 C CA . THR B 1 301 ? 0.859 1.714 -16.391 1 94.81 301 THR B CA 1
ATOM 4702 C C . THR B 1 301 ? 1.056 0.422 -17.188 1 94.81 301 THR B C 1
ATOM 4704 O O . THR B 1 301 ? 0.134 -0.389 -17.297 1 94.81 301 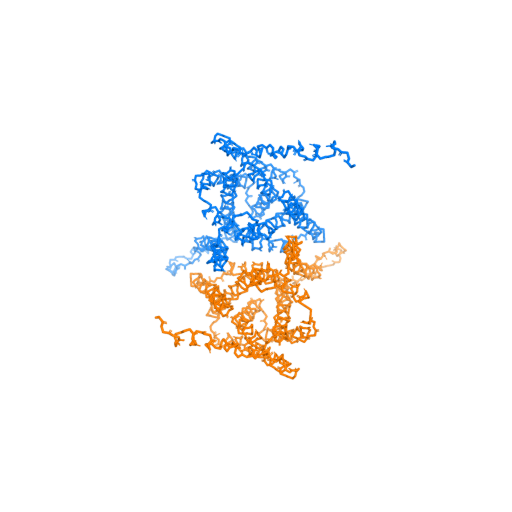THR B O 1
ATOM 4707 N N . LEU B 1 302 ? 2.258 0.257 -17.656 1 91.88 302 LEU B N 1
ATOM 4708 C CA . LEU B 1 302 ? 2.553 -0.972 -18.391 1 91.88 302 LEU B CA 1
ATOM 4709 C C . LEU B 1 302 ? 2.441 -2.186 -17.469 1 91.88 302 LEU B C 1
ATOM 4711 O O . LEU B 1 302 ? 1.928 -3.23 -17.875 1 91.88 302 LEU B O 1
ATOM 4715 N N . GLY B 1 303 ? 2.971 -2.078 -16.297 1 90 303 GLY B N 1
ATOM 4716 C CA . GLY B 1 303 ? 2.844 -3.152 -15.32 1 90 303 GLY B CA 1
ATOM 4717 C C . GLY B 1 303 ? 1.403 -3.496 -15 1 90 303 GLY B C 1
ATOM 4718 O O . GLY B 1 303 ? 1.008 -4.664 -15.062 1 90 303 GLY B O 1
ATOM 4719 N N . TRP B 1 304 ? 0.61 -2.477 -14.664 1 92.81 304 TRP B N 1
ATOM 4720 C CA . TRP B 1 304 ? -0.794 -2.697 -14.336 1 92.81 304 TRP B CA 1
ATOM 4721 C C . TRP B 1 304 ? -1.555 -3.244 -15.539 1 92.81 304 TRP B C 1
ATOM 4723 O O . TRP B 1 304 ? -2.391 -4.141 -15.398 1 92.81 304 TRP B O 1
ATOM 4733 N N . LEU B 1 305 ? -1.269 -2.738 -16.688 1 91.06 305 LEU B N 1
ATOM 4734 C CA . LEU B 1 305 ? -1.958 -3.17 -17.906 1 91.06 305 LEU B CA 1
ATOM 4735 C C . LEU B 1 305 ? -1.635 -4.625 -18.219 1 91.06 305 LEU B C 1
ATOM 4737 O O . LEU B 1 305 ? -2.518 -5.387 -18.625 1 91.06 305 LEU B O 1
ATOM 4741 N N . SER B 1 306 ? -0.414 -5.004 -18.094 1 86.94 306 SER B N 1
ATOM 4742 C CA . SER B 1 306 ? -0.03 -6.391 -18.344 1 86.94 306 SER B CA 1
ATOM 4743 C C . SER B 1 306 ? -0.777 -7.352 -17.438 1 86.94 306 SER B C 1
ATOM 4745 O O . SER B 1 306 ? -1.269 -8.391 -17.875 1 86.94 306 SER B O 1
ATOM 4747 N N . LEU B 1 307 ? -0.886 -6.965 -16.219 1 86.81 307 LEU B N 1
ATOM 4748 C CA . LEU B 1 307 ? -1.566 -7.84 -15.266 1 86.81 307 LEU B CA 1
ATOM 4749 C C . LEU B 1 307 ? -3.076 -7.797 -15.477 1 86.81 307 LEU B C 1
ATOM 4751 O O . LEU B 1 307 ? -3.768 -8.797 -15.258 1 86.81 307 LEU B O 1
ATOM 4755 N N . LEU B 1 308 ? -3.545 -6.637 -15.852 1 88.62 308 LEU B N 1
ATOM 4756 C CA . LEU B 1 308 ? -4.961 -6.531 -16.188 1 88.62 308 LEU B CA 1
ATOM 4757 C C . LEU B 1 308 ? -5.32 -7.445 -17.344 1 88.62 308 LEU B C 1
ATOM 4759 O O . LEU B 1 308 ? -6.324 -8.156 -17.297 1 88.62 308 LEU B O 1
ATOM 4763 N N . LEU B 1 309 ? -4.488 -7.434 -18.359 1 86.06 309 LEU B N 1
ATOM 4764 C CA . LEU B 1 309 ? -4.719 -8.273 -19.531 1 86.06 309 LEU B CA 1
ATOM 4765 C C . LEU B 1 309 ? -4.645 -9.75 -19.156 1 86.06 309 LEU B C 1
ATOM 4767 O O . LEU B 1 309 ? -5.445 -10.555 -19.641 1 86.06 309 LEU B O 1
ATOM 4771 N N . LEU B 1 310 ? -3.752 -10.07 -18.328 1 80.69 310 LEU B N 1
ATOM 4772 C CA . LEU B 1 310 ? -3.646 -11.453 -17.859 1 80.69 310 LEU B CA 1
ATOM 4773 C C . LEU B 1 310 ? -4.883 -11.859 -17.078 1 80.69 310 LEU B C 1
ATOM 4775 O O . LEU B 1 310 ? -5.363 -12.984 -17.188 1 80.69 310 LEU B O 1
ATOM 4779 N N . ALA B 1 311 ? -5.348 -10.961 -16.25 1 81.12 311 ALA B N 1
ATOM 4780 C CA . ALA B 1 311 ? -6.539 -11.25 -15.453 1 81.12 311 ALA B CA 1
ATOM 4781 C C . ALA B 1 311 ? -7.758 -11.469 -16.344 1 81.12 311 ALA B C 1
ATOM 4783 O O . ALA B 1 311 ? -8.562 -12.367 -16.094 1 81.12 311 ALA B O 1
ATOM 4784 N N . ILE B 1 312 ? -7.867 -10.703 -17.359 1 81.62 312 ILE B N 1
ATOM 4785 C CA . ILE B 1 312 ? -8.977 -10.828 -18.297 1 81.62 312 ILE B CA 1
ATOM 4786 C C . ILE B 1 312 ? -8.836 -12.133 -19.078 1 81.62 312 ILE B C 1
ATOM 4788 O O . ILE B 1 312 ? -9.828 -12.836 -19.297 1 81.62 312 ILE B O 1
ATOM 4792 N N . TYR B 1 313 ? -7.609 -12.445 -19.391 1 76 313 TYR B N 1
ATOM 4793 C CA . TYR B 1 313 ? -7.352 -13.664 -20.156 1 76 313 TYR B CA 1
ATOM 4794 C C . TYR B 1 313 ? -7.633 -14.906 -19.328 1 76 313 TYR B C 1
ATOM 4796 O O . TYR B 1 313 ? -8.203 -15.875 -19.812 1 76 313 TYR B O 1
ATOM 4804 N N . GLU B 1 314 ? -7.156 -14.898 -18.094 1 71.12 314 GLU B N 1
ATOM 4805 C CA . GLU B 1 314 ? -7.379 -16.031 -17.203 1 71.12 314 GLU B CA 1
ATOM 4806 C C . GLU B 1 314 ? -8.867 -16.281 -16.984 1 71.12 314 GLU B C 1
ATOM 4808 O O . GLU B 1 314 ? -9.297 -17.422 -16.844 1 71.12 314 GLU B O 1
ATOM 4813 N N . GLN B 1 315 ? -9.602 -15.312 -16.844 1 64 315 GLN B N 1
ATOM 4814 C CA . GLN B 1 315 ? -11.039 -15.469 -16.672 1 64 315 GLN B CA 1
ATOM 4815 C C . GLN B 1 315 ? -11.68 -16.062 -17.938 1 64 315 GLN B C 1
ATOM 4817 O O . GLN B 1 315 ? -12.656 -16.797 -17.844 1 64 315 GLN B O 1
ATOM 4822 N N . ASN B 1 316 ? -11.055 -15.688 -19.031 1 56.19 316 ASN B N 1
ATOM 4823 C CA . ASN B 1 316 ? -11.594 -16.188 -20.281 1 56.19 316 ASN B CA 1
ATOM 4824 C C . ASN B 1 316 ? -11.203 -17.656 -20.516 1 56.19 316 ASN B C 1
ATOM 4826 O O . ASN B 1 316 ? -11.922 -18.391 -21.188 1 56.19 316 ASN B O 1
ATOM 4830 N N . ILE B 1 317 ? -10.039 -18.031 -20.047 1 48.25 317 ILE B N 1
ATOM 4831 C CA . ILE B 1 317 ? -9.625 -19.422 -20.203 1 48.25 317 ILE B CA 1
ATOM 4832 C C . ILE B 1 317 ? -10.445 -20.312 -19.281 1 48.25 317 ILE B C 1
ATOM 4834 O O . ILE B 1 317 ? -10.719 -21.469 -19.609 1 48.25 317 ILE B O 1
ATOM 4838 N N . LYS B 1 318 ? -10.883 -19.859 -18.094 1 46.62 318 LYS B N 1
ATOM 4839 C CA . LYS B 1 318 ? -11.672 -20.672 -17.188 1 46.62 318 LYS B CA 1
ATOM 4840 C C . LYS B 1 318 ? -13.133 -20.75 -17.641 1 46.62 318 LYS B C 1
ATOM 4842 O O . LYS B 1 318 ? -13.898 -21.578 -17.125 1 46.62 318 LYS B O 1
ATOM 4847 N N . ILE B 1 319 ? -13.539 -19.906 -18.484 1 37.75 319 ILE B N 1
ATOM 4848 C CA . ILE B 1 319 ? -14.844 -20.094 -19.094 1 37.75 319 ILE B CA 1
ATOM 4849 C C . ILE B 1 319 ? -14.711 -21.016 -20.312 1 37.75 319 ILE B C 1
ATOM 4851 O O . ILE B 1 319 ? -13.844 -20.812 -21.156 1 37.75 319 ILE B O 1
#

Secondary structure (DSSP, 8-state):
--HHHHHHHHSS---------------HHHHHHHHHHHHHHHHHHHHHHHHHHHT---HHHHHHHHHHHHHHHHHHHHHIIIIIIHHHHTTSSTTSS------GGGGHHHHHHHHHHHHHHHHHHHHHHHHHHHSGGG---S-TTSS---------HHHHHHHHHHHHHHHHHHHHHHHHHHHHHHHHHHHHH-HHHHHHHHHHHHHHHHHHHHHHHHHHHHTT--HHHHHHHHHHHHHHHHHHHHHHHHHTTSHHHHHHHHHHHHHHHHIIIIIIIHHHHHH---S-HHHHHHHHHHHHHHHHHHHHHHHHHHHHHH-/--HHHHHHHHSS---------------HHHHHHHHHHHHHHHHHHHHHHHHHHHT---HHHHHHHHHHHHHHHHHHHHHIIIIIIHHHHTTSS--SS------GGGGHHHHHHHHHHHHHHHHHHHHHHHHHHHSTT----S-TTSS---------HHHHHHHHHHHHHHHHHHHHHHHHHHHHHHHHHHHHH-HHHHHHHHHHHHHHHHHHHHHHHHHHHHTT--HHHHHHHHHHHHHHHHHHHHHHHHHTT-HHHHHHHHHHHHHHHHIIIIIIIHHHHHH---S-HHHHHHHHHHHHHHHHHHHHHHHHHHHHHH-

Organism: Gulo gulo (NCBI:txid48420)

Sequence (638 aa):
MSPGIIQQLLSCSCQLPEDQATKLPPTTLEKYGYSTAAVALLTLGSMLGTTLILFHSCEENYRLILQLFVGLAVGTLSGDALFHLIPQVLGLHKQEGSEFGHFHESKGHIWKLLGLIGGIYGFFLIEKCFILLISPNTEKGPEDSQAAEIPVGSLTASDRKCKAISLLAIMILVGDSLHNFADGLVIGAAFSSSSESGATTTLAILCHEIPHEMGDFAVLLSSGLPTKIAILMNFVSALTAFIGLYVGLSVSADPCVQNWILTVTAGMFLYLSLVEMLPEMTHVQTRRPWLMFLLQNFGLTLGWLSLLLLAIYEQNIKIMSPGIIQQLLSCSCQLPEDQATKLPPTTLEKYGYSTAAVALLTLGSMLGTTLILFHSCEENYRLILQLFVGLAVGTLSGDALFHLIPQVLGLHKQEGSEFGHFHESKGHIWKLLGLIGGIYGFFLIEKCFILLISPNTEKGPEDSQAAEIPVGSLTASDRKCKAISLLAIMILVGDSLHNFADGLVIGAAFSSSSESGATTTLAILCHEIPHEMGDFAVLLSSGLPTKIAILMNFVSALTAFIGLYVGLSVSADPCVQNWILTVTAGMFLYLSLVEMLPEMTHVQTRRPWLMFLLQNFGLTLGWLSLLLLAIYEQNIKI

Nearest PDB structures (foldseek):
  7z6m-assembly1_A-2  TM=7.921E-01  e=1.519E-06  Bordetella bronchiseptica
  6pgi-assembly1_A  TM=7.668E-01  e=2.664E-06  Bordetella bronchiseptica
  8ght-assembly1_B  TM=6.705E-01  e=2.147E-06  Bordetella bronchiseptica
  5tsb-assembly1_A  TM=7.527E-01  e=8.193E-06  Bordetella bronchiseptica RB50
  6kkk-assembly3_C  TM=3.298E-01  e=3.642E+00  Escherichia coli K-12

Solvent-accessible surface area (backbone atoms only — not comparable to full-atom values): 32666 Å² total; per-residue (Å²): 133,70,72,67,62,57,52,56,61,64,61,54,62,76,72,64,79,70,78,74,68,69,76,67,70,66,50,71,66,50,33,52,47,52,41,49,51,46,52,48,48,44,42,50,47,19,51,50,42,39,50,54,57,67,68,45,83,51,69,65,61,37,52,44,52,41,38,21,28,38,19,20,15,30,15,28,32,36,29,41,23,56,66,44,38,47,41,53,63,60,45,69,72,58,70,75,73,80,76,75,73,75,73,83,55,78,65,51,48,57,57,45,44,46,38,19,50,46,21,33,48,50,52,51,50,53,52,46,51,49,51,57,67,67,61,58,72,76,68,78,72,78,76,88,65,75,74,75,83,63,78,85,63,70,89,35,80,62,52,59,49,50,49,52,27,47,50,53,43,49,50,50,40,53,53,44,20,52,47,27,18,49,52,15,23,52,34,16,29,28,27,62,68,30,63,66,48,18,50,52,47,41,51,57,45,44,63,18,43,26,23,40,44,29,34,54,44,49,52,33,44,70,51,68,45,56,68,70,57,40,49,49,47,52,50,58,20,41,53,32,16,57,55,18,21,55,51,15,52,66,55,29,81,37,69,67,53,39,48,50,51,47,22,26,47,27,15,38,29,40,35,49,19,34,30,54,45,46,41,52,64,67,66,62,80,61,96,52,56,68,60,41,50,51,33,26,50,49,17,25,51,52,18,33,48,54,43,49,53,49,50,55,48,52,56,52,68,74,94,133,70,72,65,63,57,48,52,62,66,58,53,60,74,69,64,77,69,76,73,70,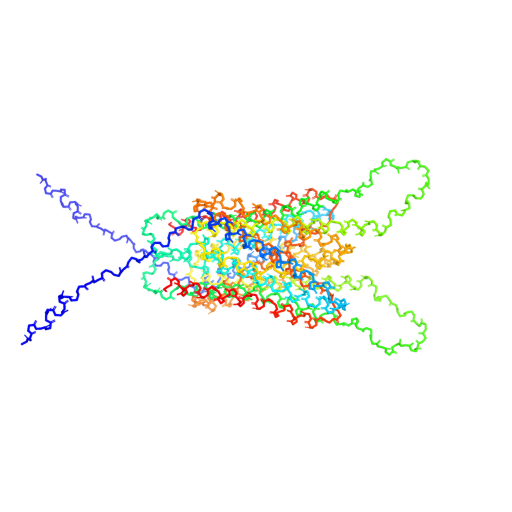70,73,67,65,59,48,70,65,51,29,54,47,54,41,50,49,48,52,48,49,45,42,50,49,18,51,50,44,39,53,57,56,67,67,48,77,48,70,68,58,33,53,43,54,36,38,22,26,36,19,18,18,31,16,18,35,36,28,40,21,56,66,46,38,47,41,53,64,61,44,70,73,59,68,76,73,82,75,75,72,74,73,82,56,76,66,51,49,57,56,44,42,47,37,19,50,44,22,33,50,48,51,51,49,54,49,48,50,51,51,58,70,69,62,58,75,80,63,81,72,77,78,83,67,74,78,80,80,70,72,81,70,72,86,34,81,64,51,59,49,48,48,51,28,48,50,53,43,48,47,49,40,54,52,43,20,53,47,27,19,45,52,17,22,51,34,18,31,29,24,65,66,28,60,68,49,18,51,53,47,43,52,58,47,44,69,29,42,27,34,32,44,27,20,54,40,40,52,30,44,70,49,68,44,57,66,70,57,35,49,49,47,53,49,58,20,42,51,31,16,57,56,17,20,55,48,14,53,67,50,43,80,37,69,68,56,46,46,50,52,45,23,26,43,26,16,39,29,40,34,49,18,36,30,55,44,47,43,53,64,68,67,62,83,63,96,51,55,67,60,41,50,51,32,26,49,49,16,24,50,50,18,33,46,53,42,48,53,47,48,56,47,53,56,51,68,76,93

pLDDT: mean 72.32, std 18.69, range [29.88, 95.69]

Foldseek 3Di:
DDPVVVVVVVVVPVPPPPDPPPQPQDDPCRLVVLLVVLLVCLLVLLLVLQVVLVPPPDPQVSVLVLLLLLLLLLQLLLLCLVLPLLCVLLCVPPPPDDPPPPPVSVCRSVVLLVLLVVLLVVLVVVLVVLVVVLPPPPPDDPPVPDDDPPVPDPVDVVVVLVSVLVSLLVSLLVLLLVLLLLLLLLLLLLSSVPPVSNVLSSVSCSSNSNSSLNNSLVSNVVSPDDNVVSSVSSSVSSCSSNVSNVVNNVPNVDVVVSSSSSSSSSSSSCCCSPVPRPVVLVPDDHPCVVSSVVSSVNSNVVSNVVSVVVSVVVVVVVD/DDPVVVVCVVVVPPPPPPPPPPQPQDDPCRLVVLLVVLLVCLLVLLLVLQVVLVPPPDPQVSLLVLLLLLLQLLQQLLLCLVLPLLCVLLCVQPPPDDPDPPVVSVCRSVVLLVLLVVLLVVLVVVLVVLVVVLPPPVPDDPPVPDDDDPPPDPVDVVVVLVSVLVSLLVSLLVLLLLLLLLLLLLLLLLSSVPVVSNVLSSVSCSSNSNSNLNNSLSSNVVSPDDNVVSSVSSSVSSCSSNVSNVVNNVPSVDVVVVSSSSSSSSSSSCCCSPVPRPVVLVPDDHPCVVSSVVSSVNSNCVSNVSSVVSSVVVSVVVD